Protein AF-0000000080187658 (afdb_homodimer)

Sequence (422 aa):
MQQLDIFTYLGKLQDYYVREKIIPSTTQLSALWNVKARSWTHQIVQRLKEEGFLENAPGGRLRPTLRFFERTVGHRVWAGLPQQAFDVQPELLRIDDYLIEKPSQTILFPVKGDSMIDLGILEGDMVIIERGNTASIGQVVLAIVDNEFTLKVLARDQEGYYLEARNEKRGRDYPPIRPEQKLEIYGFYVGLIRKAHVAPHRPHARPGSSLMQQLDIFTYLGKLQDYYVREKIIPSTTQLSALWNVKARSWTHQIVQRLKEEGFLENAPGGRLRPTLRFFERTVGHRVWAGLPQQAFDVQPELLRIDDYLIEKPSQTILFPVKGDSMIDLGILEGDMVIIERGNTASIGQVVLAIVDNEFTLKVLARDQEGYYLEARNEKRGRDYPPIRPEQKLEIYGFYVGLIRKAHVAPHRPHARPGSSL

Radius of gyration: 25.11 Å; Cα contacts (8 Å, |Δi|>4): 753; chains: 2; bounding box: 87×62×53 Å

Secondary structure (DSSP, 8-state):
-----HHHHHHHHHHHHHHH-SPPPHHHHHHHHT---HHHHHHHHHHHHHTTSEEEPGGG-EEE-GGGG-EEE-----SSS----TTS-PEEE-HHHHH-S-GGGEEEEE--SSTTGGGT--TT-EEEEEE-S-PPTT-EEEEEETTEEEEEEEEEETTEEEEE---GGGGGGS--B--SS--EEEEEEEEEEEE----------------/-----HHHHHHHHHHHHHHH-SPPPHHHHHHHHT---HHHHHHHHHHHHHTTSEEE-GGG-EEE-GGGG-EEE-----SSS----TTS-PEEE-HHHHH-S-GGGEEEEE--SSTTGGGT--TT-EEEEEE-S-PPTT-EEEEEETTEEEEEEEEEETTEEEEE---GGGGGGS--B--SS--EEEEEEEEEEEE----------------

Foldseek 3Di:
DPPPPLVVLLVLQLVVCVVVVFRDDLVVSCVSVVNDDSVVSVVSVVVCVVVQQWDADPPRGIDGDQQSQWDFDDPDPPPDDPCPVPPDDTDTDHPCVVQDDDPVQKDWDADDDCQAVQVVDDHRKIFIWGFDDDDDQQFWFFKAAPNDTDTFGWHADPVGIWTGTPDPVPRVVTDIGDHPPDIGTGGTTRGIDHDDDPDPPPPDPDPDDDD/DPPPPLVVLLVLQLVVCVVVVFRDDLVVSCVSVVNDDSVVSVVSVVVCVVVQQWDADPPRGIDGDQQSQWDFDDPDPPPDDDCPVPPDDTDTDHPCVVQDDDPVQKDKDADDDCQAVQVVDDHRKIFIWGFDQDDDQQFWFFKAAPNDTDTFGWHADPVGIWGGTPDPVPRVVTDIGDHPPDIGTGGTTRGIDHDDDPDPPPPDPDPDDDD

Structure (mmCIF, N/CA/C/O backbone):
data_AF-0000000080187658-model_v1
#
loop_
_entity.id
_entity.type
_entity.pdbx_description
1 polymer 'Repressor LexA'
#
loop_
_atom_site.group_PDB
_atom_site.id
_atom_site.type_symbol
_atom_site.label_atom_id
_atom_site.label_alt_id
_atom_site.label_comp_id
_atom_site.label_asym_id
_atom_site.label_entity_id
_atom_site.label_seq_id
_atom_site.pdbx_PDB_ins_code
_atom_site.Cartn_x
_atom_site.Cartn_y
_atom_site.Cartn_z
_atom_site.occupancy
_atom_site.B_iso_or_equiv
_atom_site.auth_seq_id
_atom_site.auth_comp_id
_atom_site.auth_asym_id
_atom_site.auth_atom_id
_atom_site.pdbx_PDB_model_num
ATOM 1 N N . MET A 1 1 ? -30.547 8.984 22.844 1 30.67 1 MET A N 1
ATOM 2 C CA . MET A 1 1 ? -29.734 9.75 21.906 1 30.67 1 MET A CA 1
ATOM 3 C C . MET A 1 1 ? -28.969 8.82 20.969 1 30.67 1 MET A C 1
ATOM 5 O O . MET A 1 1 ? -28.281 7.906 21.422 1 30.67 1 MET A O 1
ATOM 9 N N . GLN A 1 2 ? -29.344 8.445 19.828 1 40.94 2 GLN A N 1
ATOM 10 C CA . GLN A 1 2 ? -28.938 7.391 18.906 1 40.94 2 GLN A CA 1
ATOM 11 C C . GLN A 1 2 ? -27.438 7.43 18.656 1 40.94 2 GLN A C 1
ATOM 13 O O . GLN A 1 2 ? -26.844 8.508 18.531 1 40.94 2 GLN A O 1
ATOM 18 N N . GLN A 1 3 ? -26.656 6.645 19.281 1 52.12 3 GLN A N 1
ATOM 19 C CA . GLN A 1 3 ? -25.219 6.5 19.219 1 52.12 3 GLN A CA 1
ATOM 20 C C . GLN A 1 3 ? -24.688 6.809 17.828 1 52.12 3 GLN A C 1
ATOM 22 O O . GLN A 1 3 ? -25.141 6.223 16.828 1 52.12 3 GLN A O 1
ATOM 27 N N . LEU A 1 4 ? -24.531 8.133 17.547 1 61.06 4 LEU A N 1
ATOM 28 C CA . LEU A 1 4 ? -24 8.609 16.281 1 61.06 4 LEU A CA 1
ATOM 29 C C . LEU A 1 4 ? -22.922 7.672 15.75 1 61.06 4 LEU A C 1
ATOM 31 O O . LEU A 1 4 ? -21.906 7.441 16.422 1 61.06 4 LEU A O 1
ATOM 35 N N . ASP A 1 5 ? -23.266 6.773 14.812 1 81.81 5 ASP A N 1
ATOM 36 C CA . ASP A 1 5 ? -22.25 5.977 14.133 1 81.81 5 ASP A CA 1
ATOM 37 C C . ASP A 1 5 ? -21.328 6.863 13.305 1 81.81 5 ASP A C 1
ATOM 39 O O . ASP A 1 5 ? -21.594 7.117 12.133 1 81.81 5 ASP A O 1
ATOM 43 N N . ILE A 1 6 ? -20.391 7.48 13.93 1 89.44 6 ILE A N 1
ATOM 44 C CA . ILE A 1 6 ? -19.516 8.469 13.32 1 89.44 6 ILE A CA 1
ATOM 45 C C . ILE A 1 6 ? -18.766 7.844 12.141 1 89.44 6 ILE A C 1
ATOM 47 O O . ILE A 1 6 ? -18.297 8.555 11.25 1 89.44 6 ILE A O 1
ATOM 51 N N . PHE A 1 7 ? -18.766 6.555 12.094 1 88.62 7 PHE A N 1
ATOM 52 C CA . PHE A 1 7 ? -17.953 5.895 11.078 1 88.62 7 PHE A CA 1
ATOM 53 C C . PHE A 1 7 ? -18.641 5.918 9.727 1 88.62 7 PHE A C 1
ATOM 55 O O . PHE A 1 7 ? -17.984 5.945 8.68 1 88.62 7 PHE A O 1
ATOM 62 N N . THR A 1 8 ? -19.906 5.992 9.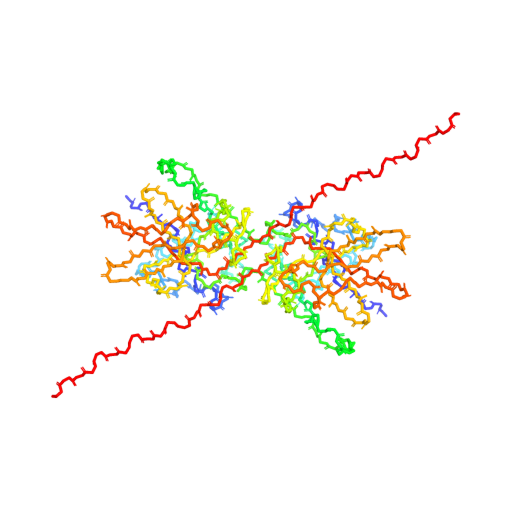789 1 91.69 8 THR A N 1
ATOM 63 C CA . THR A 1 8 ? -20.641 6.152 8.539 1 91.69 8 THR A CA 1
ATOM 64 C C . THR A 1 8 ? -20.359 7.523 7.922 1 91.69 8 THR A C 1
ATOM 66 O O . THR A 1 8 ? -20.141 7.633 6.715 1 91.69 8 THR A O 1
ATOM 69 N N . TYR A 1 9 ? -20.375 8.539 8.734 1 95.31 9 TYR A N 1
ATOM 70 C CA . TYR A 1 9 ? -20.078 9.891 8.266 1 95.31 9 TYR A CA 1
ATOM 71 C C . TYR A 1 9 ? -18.641 10 7.793 1 95.31 9 TYR A C 1
ATOM 73 O O . TYR A 1 9 ? -18.359 10.625 6.762 1 95.31 9 TYR A O 1
ATOM 81 N N . LEU A 1 10 ? -17.781 9.367 8.539 1 96.31 10 LEU A N 1
ATOM 82 C CA . LEU A 1 10 ? -16.375 9.336 8.156 1 96.31 10 LEU A CA 1
ATOM 83 C C . LEU A 1 10 ? -16.203 8.703 6.781 1 96.31 10 LEU A C 1
ATOM 85 O O . LEU A 1 10 ? -15.484 9.234 5.93 1 96.31 10 LEU A O 1
ATOM 89 N N . GLY A 1 11 ? -16.797 7.602 6.605 1 95.81 11 GLY A N 1
ATOM 90 C CA . GLY A 1 11 ? -16.688 6.891 5.344 1 95.81 11 GLY A CA 1
ATOM 91 C C . GLY A 1 11 ? -17.125 7.719 4.148 1 95.81 11 GLY A C 1
ATOM 92 O O . GLY A 1 11 ? -16.438 7.75 3.127 1 95.81 11 GLY A O 1
ATOM 93 N N . LYS A 1 12 ? -18.25 8.359 4.305 1 96.56 12 LYS A N 1
ATOM 94 C CA . LYS A 1 12 ? -18.75 9.211 3.23 1 96.56 12 LYS A CA 1
ATOM 95 C C . LYS A 1 12 ? -17.766 10.352 2.934 1 96.56 12 LYS A C 1
ATOM 97 O O . LYS A 1 12 ? -17.547 10.695 1.771 1 96.56 12 LYS A O 1
ATOM 102 N N . LEU A 1 13 ? -17.281 10.875 3.947 1 97.69 13 LEU A N 1
ATOM 103 C CA . LEU A 1 13 ? -16.312 11.953 3.789 1 97.69 1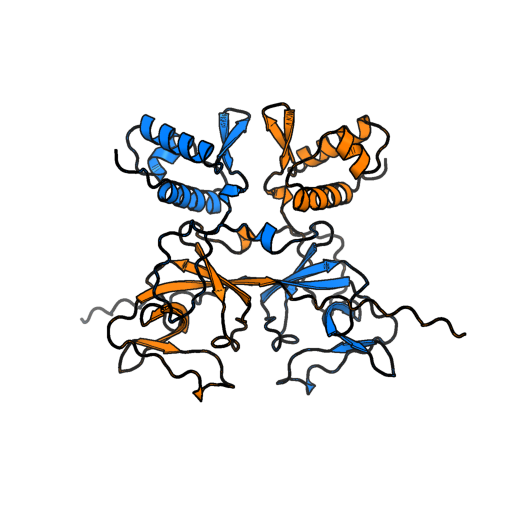3 LEU A CA 1
ATOM 104 C C . LEU A 1 13 ? -15.047 11.453 3.121 1 97.69 13 LEU A C 1
ATOM 106 O O . LEU A 1 13 ? -14.484 12.125 2.254 1 97.69 13 LEU A O 1
ATOM 110 N N . GLN A 1 14 ? -14.617 10.32 3.492 1 97.31 14 GLN A N 1
ATOM 111 C CA . GLN A 1 14 ? -13.43 9.727 2.893 1 97.31 14 GLN A CA 1
ATOM 112 C C . GLN A 1 14 ? -13.633 9.461 1.404 1 97.31 14 GLN A C 1
ATOM 114 O O . GLN A 1 14 ? -12.727 9.688 0.597 1 97.31 14 GLN A O 1
ATOM 119 N N . ASP A 1 15 ? -14.766 8.977 1.075 1 97.31 15 ASP A N 1
ATOM 120 C CA . ASP A 1 15 ? -15.078 8.766 -0.335 1 97.31 15 ASP A CA 1
ATOM 121 C C . ASP A 1 15 ? -15.016 10.078 -1.114 1 97.31 15 ASP A C 1
ATOM 123 O O . ASP A 1 15 ? -14.477 10.125 -2.221 1 97.31 15 ASP A O 1
ATOM 127 N N . TYR A 1 16 ? -15.641 11.086 -0.563 1 96.94 16 TYR A N 1
ATOM 128 C CA . TYR A 1 16 ? -15.609 12.414 -1.174 1 96.94 16 TYR A CA 1
ATOM 129 C C . TYR A 1 16 ? -14.172 12.883 -1.379 1 96.94 16 TYR A C 1
ATOM 131 O O . TYR A 1 16 ? -13.828 13.398 -2.445 1 96.94 16 TYR A O 1
ATOM 139 N N . TYR A 1 17 ? -13.352 12.695 -0.371 1 96.44 17 TYR A N 1
ATOM 140 C CA . TYR A 1 17 ? -11.977 13.195 -0.371 1 96.44 17 TYR A CA 1
ATOM 141 C C . TYR A 1 17 ? -11.156 12.508 -1.454 1 96.44 17 TYR A C 1
ATOM 143 O O . TYR A 1 17 ? -10.25 13.125 -2.031 1 96.44 17 TYR A O 1
ATOM 151 N N . VAL A 1 18 ? -11.359 11.273 -1.72 1 93.94 18 VAL A N 1
ATOM 152 C CA . VAL A 1 18 ? -10.625 10.547 -2.75 1 93.94 18 VAL A CA 1
ATOM 153 C C . VAL A 1 18 ? -10.805 11.234 -4.102 1 93.94 18 VAL A C 1
ATOM 155 O O . VAL A 1 18 ? -9.859 11.344 -4.883 1 93.94 18 VAL A O 1
ATOM 158 N N . ARG A 1 19 ? -11.961 11.766 -4.328 1 92.31 19 ARG A N 1
ATOM 159 C CA . ARG A 1 19 ? -12.305 12.352 -5.617 1 92.31 19 ARG A CA 1
ATOM 160 C C . ARG A 1 19 ? -11.883 13.82 -5.684 1 92.31 19 ARG A C 1
ATOM 162 O O . ARG A 1 19 ? -11.312 14.258 -6.68 1 92.31 19 ARG A O 1
ATOM 169 N N . GLU A 1 20 ? -12.133 14.547 -4.578 1 92.88 20 GLU A N 1
ATOM 170 C CA . GLU A 1 20 ? -11.992 15.992 -4.613 1 92.88 20 GLU A CA 1
ATOM 171 C C . GLU A 1 20 ? -10.68 16.438 -3.973 1 92.88 20 GLU A C 1
ATOM 173 O O . GLU A 1 20 ? -10.203 17.547 -4.207 1 92.88 20 GLU A O 1
ATOM 178 N N . LYS A 1 21 ? -10.219 15.594 -3.129 1 91.19 21 LYS A N 1
ATOM 179 C CA . LYS A 1 21 ? -8.945 15.828 -2.455 1 91.19 21 LYS A CA 1
ATOM 180 C C . LYS A 1 21 ? -9 17.062 -1.57 1 91.19 21 LYS A C 1
ATOM 182 O O . LYS A 1 21 ? -8 17.766 -1.406 1 91.19 21 LYS A O 1
ATOM 187 N N . ILE A 1 22 ? -10.25 17.469 -1.071 1 92.38 22 ILE A N 1
ATOM 188 C CA . ILE A 1 22 ? -10.453 18.562 -0.125 1 92.38 22 ILE A CA 1
ATOM 189 C C . ILE A 1 22 ? -11.578 18.203 0.839 1 92.38 22 ILE A C 1
ATOM 191 O O . ILE A 1 22 ? -12.445 17.375 0.517 1 92.38 22 ILE A O 1
ATOM 195 N N . ILE A 1 23 ? -11.43 18.703 2.016 1 95.38 23 ILE A N 1
ATOM 196 C CA . ILE A 1 23 ? -12.578 18.625 2.918 1 95.38 23 ILE A CA 1
ATOM 197 C C . ILE A 1 23 ? -13.594 19.703 2.547 1 95.38 23 ILE A C 1
ATOM 199 O O . ILE A 1 23 ? -13.273 20.891 2.521 1 95.38 23 ILE A O 1
ATOM 203 N N . PRO A 1 24 ? -14.773 19.359 2.297 1 94.75 24 PRO A N 1
ATOM 204 C CA . PRO A 1 24 ? -15.766 20.328 1.832 1 94.75 24 PRO A CA 1
ATOM 205 C C . PRO A 1 24 ? -16.203 21.297 2.928 1 94.75 24 PRO A C 1
ATOM 207 O O . PRO A 1 24 ? -15.836 21.125 4.094 1 94.75 24 PRO A O 1
ATOM 210 N N . SER A 1 25 ? -16.906 22.344 2.49 1 92.44 25 SER A N 1
ATOM 211 C CA . SER A 1 25 ? -17.453 23.328 3.414 1 92.44 25 SER A CA 1
ATOM 212 C C . SER A 1 25 ? -18.531 22.719 4.301 1 92.44 25 SER A C 1
ATOM 214 O O . SER A 1 25 ? -19.047 21.641 4.008 1 92.44 25 SER A O 1
ATOM 216 N N . THR A 1 26 ? -18.891 23.484 5.336 1 93.06 26 THR A N 1
ATOM 217 C CA . THR A 1 26 ? -19.922 23.031 6.262 1 93.06 26 THR A CA 1
ATOM 218 C C . THR A 1 26 ? -21.25 22.812 5.527 1 93.06 26 THR A C 1
ATOM 220 O O . THR A 1 26 ? -21.953 21.828 5.785 1 93.06 26 THR A O 1
ATOM 223 N N . THR A 1 27 ? -21.562 23.703 4.594 1 93.88 27 THR A N 1
ATOM 224 C CA . THR A 1 27 ? -22.781 23.562 3.805 1 93.88 27 THR A CA 1
ATOM 225 C C . THR A 1 27 ? -22.734 22.281 2.959 1 93.88 27 THR A C 1
ATOM 227 O O . THR A 1 27 ? -23.719 21.531 2.906 1 93.88 27 THR A O 1
ATOM 230 N N . GLN A 1 28 ? -21.641 22.016 2.312 1 95.38 28 GLN A N 1
ATOM 231 C CA . GLN A 1 28 ? -21.484 20.828 1.479 1 95.38 28 GLN A CA 1
ATOM 232 C C . GLN A 1 28 ? -21.484 19.562 2.324 1 95.38 28 GLN A C 1
ATOM 234 O O . GLN A 1 28 ? -21.984 18.516 1.88 1 95.38 28 GLN A O 1
ATOM 239 N N . LEU A 1 29 ? -20.922 19.641 3.49 1 96.75 29 LEU A N 1
ATOM 240 C CA . LEU A 1 29 ? -20.953 18.5 4.398 1 96.75 29 LEU A CA 1
ATOM 241 C C . LEU A 1 29 ? -22.375 18.125 4.773 1 96.75 29 LEU A C 1
ATOM 243 O O . LEU A 1 29 ? -22.734 16.938 4.82 1 96.75 29 LEU A O 1
ATOM 247 N N . SER A 1 30 ? -23.172 19.125 5.07 1 96.5 30 SER A N 1
ATOM 248 C CA . SER A 1 30 ? -24.578 18.875 5.371 1 96.5 30 SER A CA 1
ATOM 249 C C . SER A 1 30 ? -25.266 18.125 4.234 1 96.5 30 SER A C 1
ATOM 251 O O . SER A 1 30 ? -26.016 17.172 4.477 1 96.5 30 SER A O 1
ATOM 253 N N . ALA A 1 31 ? -24.984 18.516 3.049 1 96.44 31 ALA A N 1
ATOM 254 C CA . ALA A 1 31 ? -25.547 17.859 1.874 1 96.44 31 ALA A CA 1
ATOM 255 C C . ALA A 1 31 ? -25.016 16.438 1.729 1 96.44 31 ALA A C 1
ATOM 257 O O . ALA A 1 31 ? -25.766 15.5 1.478 1 96.44 31 ALA A O 1
ATOM 258 N N . LEU A 1 32 ? -23.703 16.281 1.936 1 96.19 32 LEU A N 1
ATOM 259 C CA . LEU A 1 32 ? -23.047 14.984 1.81 1 96.19 32 LEU A CA 1
ATOM 260 C C . LEU A 1 32 ? -23.641 13.977 2.791 1 96.19 32 LEU A C 1
ATOM 262 O O . LEU A 1 32 ? -23.828 12.812 2.447 1 96.19 32 LEU A O 1
ATOM 266 N N . TRP A 1 33 ? -23.938 14.461 4.012 1 96.38 33 TRP A N 1
ATOM 267 C CA . TRP A 1 33 ? -24.391 13.586 5.086 1 96.38 33 TRP A CA 1
ATOM 268 C C . TRP A 1 33 ? -25.906 13.578 5.176 1 96.38 33 TRP A C 1
ATOM 270 O O . TRP A 1 33 ? -26.484 12.875 6.004 1 96.38 33 TRP A O 1
ATOM 280 N N . ASN A 1 34 ? -26.562 14.32 4.34 1 94.81 34 ASN A N 1
ATOM 281 C CA . ASN A 1 34 ? -28.016 14.43 4.34 1 94.81 34 ASN A CA 1
ATOM 282 C C . ASN A 1 34 ? -28.547 14.852 5.711 1 94.81 34 ASN A C 1
ATOM 284 O O . ASN A 1 34 ? -29.438 14.203 6.254 1 94.81 34 ASN A O 1
ATOM 288 N N . VAL A 1 35 ? -27.891 15.828 6.23 1 92.38 35 VAL A N 1
ATOM 289 C CA . VAL A 1 35 ? -28.297 16.406 7.508 1 92.38 35 VAL A CA 1
ATOM 290 C C . VAL A 1 35 ? -28.906 17.781 7.285 1 92.38 35 VAL A C 1
ATOM 292 O O . VAL A 1 35 ? -28.344 18.609 6.555 1 92.38 35 VAL A O 1
ATOM 295 N N . LYS A 1 36 ? -30.047 18.031 7.816 1 89.44 36 LYS A N 1
ATOM 296 C CA . LYS A 1 36 ? -30.781 19.266 7.59 1 89.44 36 LYS A CA 1
ATOM 297 C C . LYS A 1 36 ? -30.359 20.359 8.578 1 89.44 36 LYS A C 1
ATOM 299 O O . LYS A 1 36 ? -30.234 21.516 8.211 1 89.44 36 LYS A O 1
ATOM 304 N N . ALA A 1 37 ? -30.141 19.938 9.836 1 90.81 37 ALA A N 1
ATOM 305 C CA . ALA A 1 37 ? -29.781 20.906 10.859 1 90.81 37 ALA A CA 1
ATOM 306 C C . ALA A 1 37 ? -28.281 21.172 10.867 1 90.81 37 ALA A C 1
ATOM 308 O O . ALA A 1 37 ? -27.484 20.25 10.984 1 90.81 37 ALA A O 1
ATOM 309 N N . ARG A 1 38 ? -27.891 22.453 10.797 1 90.69 38 ARG A N 1
ATOM 310 C CA . ARG A 1 38 ? -26.484 22.859 10.812 1 90.69 38 ARG A CA 1
ATOM 311 C C . ARG A 1 38 ? -25.812 22.453 12.117 1 90.69 38 ARG A C 1
ATOM 313 O O . ARG A 1 38 ? -24.625 22.109 12.133 1 90.69 38 ARG A O 1
ATOM 320 N N . SER A 1 39 ? -26.547 22.453 13.172 1 93.5 39 SER A N 1
ATOM 321 C CA . SER A 1 39 ? -26 22.094 14.469 1 93.5 39 SER A CA 1
ATOM 322 C C . SER A 1 39 ? -25.531 20.641 14.492 1 93.5 39 SER A C 1
ATOM 324 O O . SER A 1 39 ? -24.547 20.297 15.148 1 93.5 39 SER A O 1
ATOM 326 N N . TRP A 1 40 ? -26.188 19.844 13.742 1 92.81 40 TRP A N 1
ATOM 327 C CA . TRP A 1 40 ? -25.797 18.438 13.664 1 92.81 40 TRP A CA 1
ATOM 328 C C . TRP A 1 40 ? -24.5 18.266 12.875 1 92.81 40 TRP A C 1
ATOM 330 O O . TRP A 1 40 ? -23.625 17.5 13.266 1 92.81 40 TRP A O 1
ATOM 340 N N . THR A 1 41 ? -24.453 19 11.797 1 95.38 41 THR A N 1
ATOM 341 C CA . THR A 1 41 ? -23.219 18.953 11.016 1 95.38 41 THR A CA 1
ATOM 342 C C . THR A 1 41 ? -22.016 19.344 11.875 1 95.38 41 THR A C 1
ATOM 344 O O . THR A 1 41 ? -20.984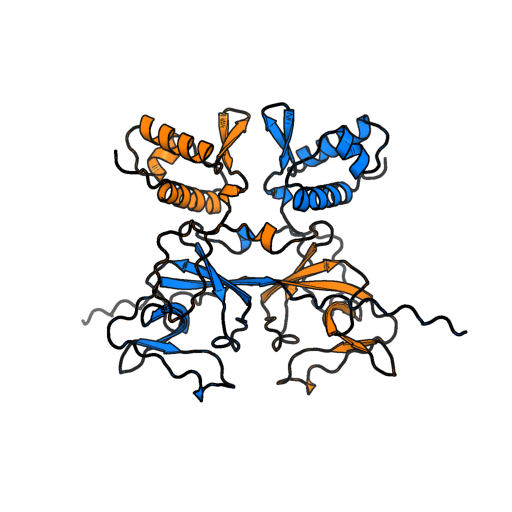 18.672 11.859 1 95.38 41 THR A O 1
ATOM 347 N N . HIS A 1 42 ? -22.203 20.312 12.641 1 95.81 42 HIS A N 1
ATOM 348 C CA . HIS A 1 42 ? -21.125 20.781 13.523 1 95.81 42 HIS A CA 1
ATOM 349 C C . HIS A 1 42 ? -20.781 19.719 14.562 1 95.81 42 HIS A C 1
ATOM 351 O O . HIS A 1 42 ? -19.594 19.5 14.859 1 95.81 42 HIS A O 1
ATOM 357 N N . GLN A 1 43 ? -21.734 19.125 15.055 1 95.69 43 GLN A N 1
ATOM 358 C CA . GLN A 1 43 ? -21.516 18.078 16.047 1 95.69 43 GLN A CA 1
ATOM 359 C C . GLN A 1 43 ? -20.719 16.922 15.461 1 95.69 43 GLN A C 1
ATOM 361 O O . GLN A 1 43 ? -19.812 16.391 16.109 1 95.69 43 GLN A O 1
ATOM 366 N N . ILE A 1 44 ? -21.031 16.516 14.273 1 96.25 44 ILE A N 1
ATOM 367 C CA . ILE A 1 44 ? -20.328 15.422 13.609 1 96.25 44 ILE A CA 1
ATOM 368 C C . ILE A 1 44 ? -18.875 15.805 13.383 1 96.25 44 ILE A C 1
ATOM 370 O O . ILE A 1 44 ? -17.969 15.023 13.68 1 96.25 44 ILE A O 1
ATOM 374 N N . VAL A 1 45 ? -18.656 17 12.883 1 96.5 45 VAL A N 1
ATOM 375 C CA . VAL A 1 45 ? -17.312 17.484 12.641 1 96.5 45 VAL A CA 1
ATOM 376 C C . VAL A 1 45 ? -16.516 17.5 13.945 1 96.5 45 VAL A C 1
ATOM 378 O O . VAL A 1 45 ? -15.367 17.062 13.984 1 96.5 45 VAL A O 1
ATOM 381 N N . GLN A 1 46 ? -17.188 17.953 14.969 1 96.44 46 GLN A N 1
ATOM 382 C CA . GLN A 1 46 ? -16.531 18.016 16.266 1 96.44 46 GLN A CA 1
ATOM 383 C C . GLN A 1 46 ? -16.156 16.625 16.766 1 96.44 46 GLN A C 1
ATOM 385 O O . GLN A 1 46 ? -15.062 16.422 17.297 1 96.44 46 GLN A O 1
ATOM 390 N N . ARG A 1 47 ? -16.969 15.719 16.625 1 96.12 47 ARG A N 1
ATOM 391 C CA . ARG A 1 47 ? -16.672 14.352 17.031 1 96.12 47 ARG A CA 1
ATOM 392 C C . ARG A 1 47 ? -15.523 13.766 16.219 1 96.12 47 ARG A C 1
ATOM 394 O O . ARG A 1 47 ? -14.672 13.062 16.75 1 96.12 47 ARG A O 1
ATOM 401 N N . LEU A 1 48 ? -15.508 14.055 14.914 1 96.5 48 LEU A N 1
ATOM 402 C CA . LEU A 1 48 ? -14.43 13.586 14.055 1 96.5 48 LEU A CA 1
ATOM 403 C C . LEU A 1 48 ? -13.094 14.195 14.477 1 96.5 48 LEU A C 1
ATOM 405 O O . LEU A 1 48 ? -12.055 13.539 14.398 1 96.5 48 LEU A O 1
ATOM 409 N N . LYS A 1 49 ? -13.133 15.43 14.922 1 95.56 49 LYS A N 1
ATOM 410 C CA . LYS A 1 49 ? -11.93 16.062 15.453 1 95.56 49 LYS A CA 1
ATOM 411 C C . LYS A 1 49 ? -11.484 15.406 16.75 1 95.56 49 LYS A C 1
ATOM 413 O O . LYS A 1 49 ? -10.297 15.133 16.938 1 95.56 49 LYS A O 1
ATOM 418 N N . GLU A 1 50 ? -12.398 15.125 17.609 1 95.62 50 GLU A N 1
ATOM 419 C CA . GLU A 1 50 ? -12.102 14.516 18.906 1 95.62 50 GLU A CA 1
ATOM 420 C C . GLU A 1 50 ? -11.5 13.125 18.734 1 95.62 50 GLU A C 1
ATOM 422 O O . GLU A 1 50 ? -10.625 12.727 19.5 1 95.62 50 GLU A O 1
ATOM 427 N N . GLU A 1 51 ? -11.977 12.477 17.719 1 93.81 51 GLU A N 1
ATOM 428 C CA . GLU A 1 51 ? -11.469 11.133 17.453 1 93.81 51 GLU A CA 1
ATOM 429 C C . GLU A 1 51 ? -10.164 11.18 16.656 1 93.81 51 GLU A C 1
ATOM 431 O O . GLU A 1 51 ? -9.562 10.141 16.391 1 93.81 51 GLU A O 1
ATOM 436 N N . GLY A 1 52 ? -9.781 12.336 16.172 1 93.94 52 GLY A N 1
ATOM 437 C CA . GLY A 1 52 ? -8.461 12.516 15.578 1 93.94 52 GLY A CA 1
ATOM 438 C C . GLY A 1 52 ? -8.469 12.359 14.07 1 93.94 52 GLY A C 1
ATOM 439 O O . GLY A 1 52 ? -7.406 12.266 13.453 1 93.94 52 GLY A O 1
ATOM 440 N N . PHE A 1 53 ? -9.633 12.344 13.43 1 95.5 53 PHE A N 1
ATOM 441 C CA . PHE A 1 53 ? -9.703 12.148 11.984 1 95.5 53 PHE A CA 1
ATOM 442 C C . PHE A 1 53 ? -9.531 13.469 11.25 1 95.5 53 PHE A C 1
ATOM 444 O O . PHE A 1 53 ? -9.07 13.5 10.109 1 95.5 53 PHE A O 1
ATOM 451 N N . LEU A 1 54 ? -9.969 14.531 11.898 1 95.94 54 LEU A N 1
ATOM 452 C CA . LEU A 1 54 ? -9.898 15.867 11.328 1 95.94 54 LEU A CA 1
ATOM 453 C C . LEU A 1 54 ? -9.227 16.844 12.289 1 95.94 54 LEU A C 1
ATOM 455 O O . LEU A 1 54 ? -9.164 16.578 13.492 1 95.94 54 LEU A O 1
ATOM 459 N N . GLU A 1 55 ? -8.75 17.906 11.727 1 93 55 GLU A N 1
ATOM 460 C CA . GLU A 1 55 ? -8.234 19.016 12.531 1 93 55 GLU A CA 1
ATOM 461 C C . GLU A 1 55 ? -8.445 20.344 11.82 1 93 55 GLU A C 1
ATOM 463 O O . GLU A 1 55 ? -8.766 20.375 10.633 1 93 55 GLU A O 1
ATOM 468 N N . ASN A 1 56 ? -8.336 21.391 12.555 1 89.44 56 ASN A N 1
ATOM 469 C CA . ASN A 1 56 ? -8.453 22.719 11.984 1 89.44 56 ASN A CA 1
ATOM 470 C C . ASN A 1 56 ? -7.211 23.094 11.18 1 89.44 56 ASN A C 1
ATOM 472 O O . ASN A 1 56 ? -6.086 22.781 11.57 1 89.44 56 ASN A O 1
ATOM 476 N N . ALA A 1 57 ? -7.465 23.641 10.07 1 82.94 57 ALA A N 1
ATOM 477 C CA . ALA A 1 57 ? -6.398 24.219 9.25 1 82.94 57 ALA A CA 1
ATOM 478 C C . ALA A 1 57 ? -6.398 25.75 9.352 1 82.94 57 ALA A C 1
ATOM 480 O O . ALA A 1 57 ? -7.359 26.344 9.844 1 82.94 57 ALA A O 1
ATOM 481 N N . PRO A 1 58 ? -5.277 26.328 8.984 1 76.56 58 PRO A N 1
ATOM 482 C CA . PRO A 1 58 ? -5.305 27.781 8.93 1 76.56 58 PRO A CA 1
ATOM 483 C C . PRO A 1 58 ? -6.449 28.328 8.078 1 76.56 58 PRO A C 1
ATOM 485 O O . PRO A 1 58 ? -6.781 27.734 7.047 1 76.56 58 PRO A O 1
ATOM 488 N N . GLY A 1 59 ? -7.086 29.422 8.539 1 76.31 59 GLY A N 1
ATOM 489 C CA . GLY A 1 59 ? -8.172 30.062 7.801 1 76.31 59 GLY A CA 1
ATOM 490 C C . GLY A 1 59 ? -9.531 29.453 8.109 1 76.31 59 GLY A C 1
ATOM 491 O O . GLY A 1 59 ? -10.508 29.75 7.43 1 76.31 59 GLY A O 1
ATOM 492 N N . GLY A 1 60 ? -9.516 28.578 9.086 1 78.06 60 GLY A N 1
ATOM 493 C CA . GLY A 1 60 ? -10.797 28.031 9.516 1 78.06 60 GLY A CA 1
ATOM 494 C C . GLY A 1 60 ? -11.227 26.812 8.727 1 78.06 60 GLY A C 1
ATOM 495 O O . GLY A 1 60 ? -12.344 26.328 8.883 1 78.06 60 GLY A O 1
ATOM 496 N N . ARG A 1 61 ? -10.375 26.375 7.863 1 83.88 61 ARG A N 1
ATOM 497 C CA . ARG A 1 61 ? -10.703 25.188 7.07 1 83.88 61 ARG A CA 1
ATOM 498 C C . ARG A 1 61 ? -10.352 23.906 7.82 1 83.88 61 ARG A C 1
ATOM 500 O O . ARG A 1 61 ? -9.664 23.953 8.844 1 83.88 61 ARG A O 1
ATOM 507 N N . LEU A 1 62 ? -11.039 22.828 7.41 1 92.12 62 LEU A N 1
ATOM 508 C CA . LEU A 1 62 ? -10.734 21.516 7.977 1 92.12 62 LEU A CA 1
ATOM 509 C C . LEU A 1 62 ? -9.719 20.766 7.117 1 92.12 62 LEU A C 1
ATOM 511 O O . LEU A 1 62 ? -9.648 20.984 5.906 1 92.12 62 LEU A O 1
ATOM 515 N N . ARG A 1 63 ? -8.922 19.938 7.699 1 92.06 63 ARG A N 1
ATOM 516 C CA . ARG A 1 63 ? -8.023 19.062 6.965 1 92.06 63 ARG A CA 1
ATOM 517 C C . ARG A 1 63 ? -7.98 17.672 7.598 1 92.06 63 ARG A C 1
ATOM 519 O O . ARG A 1 63 ? -8.18 17.531 8.805 1 92.06 63 ARG A O 1
ATOM 526 N N . PRO A 1 64 ? -7.738 16.688 6.801 1 94.56 64 PRO A N 1
ATOM 527 C CA . PRO A 1 64 ? -7.609 15.336 7.355 1 94.56 64 PRO A CA 1
ATOM 528 C C . PRO A 1 64 ? -6.289 15.125 8.094 1 94.56 64 PRO A C 1
ATOM 530 O O . PRO A 1 64 ? -5.27 15.711 7.727 1 94.56 64 PRO A O 1
ATOM 533 N N . THR A 1 65 ? -6.367 14.32 9.133 1 93.12 65 THR A N 1
ATOM 534 C CA . THR A 1 65 ? -5.156 13.844 9.789 1 93.12 65 THR A CA 1
ATOM 535 C C . THR A 1 65 ? -4.688 12.523 9.164 1 93.12 65 THR A C 1
ATOM 537 O O . THR A 1 65 ? -5.312 12.016 8.234 1 93.12 65 THR A O 1
ATOM 540 N N . LEU A 1 66 ? -3.6 11.992 9.68 1 91.69 66 LEU A N 1
ATOM 541 C CA . LEU A 1 66 ? -3.127 10.711 9.18 1 91.69 66 LEU A CA 1
ATOM 542 C C . LEU A 1 66 ? -4.117 9.594 9.516 1 91.69 66 LEU A C 1
ATOM 544 O O . LEU A 1 66 ? -4.266 8.641 8.75 1 91.69 66 LEU A O 1
ATOM 548 N N . ARG A 1 67 ? -4.762 9.695 10.641 1 93.19 67 ARG A N 1
ATOM 549 C CA . ARG A 1 67 ? -5.734 8.695 11.07 1 93.19 67 ARG A CA 1
ATOM 550 C C . ARG A 1 67 ? -6.883 8.578 10.07 1 93.19 67 ARG A C 1
ATOM 552 O O . ARG A 1 67 ? -7.52 7.527 9.969 1 93.19 67 ARG A O 1
ATOM 559 N N . PHE A 1 68 ? -7.145 9.695 9.367 1 95.94 68 PHE A N 1
ATOM 560 C CA . PHE A 1 68 ? -8.18 9.781 8.352 1 95.94 68 PHE A CA 1
ATOM 561 C C . PHE A 1 68 ? -7.98 8.711 7.281 1 95.94 68 PHE A C 1
ATOM 563 O O . PHE A 1 68 ? -8.945 8.258 6.664 1 95.94 68 PHE A O 1
ATOM 570 N N . PHE A 1 69 ? -6.773 8.188 7.184 1 95.5 69 PHE A N 1
ATOM 571 C CA . PHE A 1 69 ? -6.414 7.297 6.086 1 95.5 69 PHE A CA 1
ATOM 572 C C . PHE A 1 69 ? -6.207 5.875 6.594 1 95.5 69 PHE A C 1
ATOM 574 O O . PHE A 1 69 ? -5.758 5 5.844 1 95.5 69 PHE A O 1
ATOM 581 N N . GLU A 1 70 ? -6.527 5.609 7.816 1 94.62 70 GLU A N 1
ATOM 582 C CA . GLU A 1 70 ? -6.434 4.262 8.359 1 94.62 70 GLU A CA 1
ATOM 583 C C . GLU A 1 70 ? -7.578 3.383 7.859 1 94.62 70 GLU A C 1
ATOM 585 O O . GLU A 1 70 ? -8.68 3.873 7.617 1 94.62 70 GLU A O 1
ATOM 590 N N . ARG A 1 71 ? -7.258 2.098 7.699 1 93.19 71 ARG A N 1
ATOM 591 C CA . ARG A 1 71 ? -8.242 1.118 7.258 1 93.19 71 ARG A CA 1
ATOM 592 C C . ARG A 1 71 ? -8.469 0.048 8.32 1 93.19 71 ARG A C 1
ATOM 594 O O . ARG A 1 71 ? -7.543 -0.327 9.039 1 93.19 71 ARG A O 1
ATOM 601 N N . THR A 1 72 ? -9.672 -0.439 8.32 1 91.25 72 THR A N 1
ATOM 602 C CA . THR A 1 72 ? -10.008 -1.531 9.227 1 91.25 72 THR A CA 1
ATOM 603 C C . THR A 1 72 ? -9.367 -2.836 8.758 1 91.25 72 THR A C 1
ATOM 605 O O . THR A 1 72 ? -9.359 -3.139 7.562 1 91.25 72 THR A O 1
ATOM 608 N N . VAL A 1 73 ? -8.805 -3.568 9.672 1 91.12 73 VAL A N 1
ATOM 609 C CA . VAL A 1 73 ? -8.281 -4.902 9.398 1 91.12 73 VAL A CA 1
ATOM 610 C C . VAL A 1 73 ? -9.234 -5.957 9.961 1 91.12 73 VAL A C 1
ATOM 612 O O . VAL A 1 73 ? -9.555 -5.941 11.148 1 91.12 73 VAL A O 1
ATOM 615 N N . GLY A 1 74 ? -9.672 -6.676 9.031 1 84.19 74 GLY A N 1
ATOM 616 C CA . GLY A 1 74 ? -10.578 -7.738 9.438 1 84.19 74 GLY A CA 1
ATOM 617 C C . GLY A 1 74 ? -9.867 -8.922 10.055 1 84.19 74 GLY A C 1
ATOM 618 O O . GLY A 1 74 ? -8.641 -9.047 9.945 1 84.19 74 GLY A O 1
ATOM 619 N N . HIS A 1 75 ? -10.539 -9.602 10.945 1 70.62 75 HIS A N 1
ATOM 620 C CA . HIS A 1 75 ? -9.969 -10.766 11.602 1 70.62 75 HIS A CA 1
ATOM 621 C C . HIS A 1 75 ? -9.711 -11.891 10.602 1 70.62 75 HIS A C 1
ATOM 623 O O . HIS A 1 75 ? -10.359 -11.953 9.555 1 70.62 75 HIS A O 1
ATOM 629 N N . ARG A 1 76 ? -8.633 -12.664 11.023 1 54.81 76 ARG A N 1
ATOM 630 C CA . ARG A 1 76 ? -8.078 -13.734 10.195 1 54.81 76 ARG A CA 1
ATOM 631 C C . ARG A 1 76 ? -9.188 -14.633 9.656 1 54.81 76 ARG A C 1
ATOM 633 O O . ARG A 1 76 ? -10.188 -14.875 10.328 1 54.81 76 ARG A O 1
ATOM 640 N N . VAL A 1 77 ? -9.367 -14.555 8.398 1 48.28 77 VAL A N 1
ATOM 641 C CA . VAL A 1 77 ? -10.266 -15.477 7.711 1 48.28 77 VAL A CA 1
ATOM 642 C C . VAL A 1 77 ? -10.109 -16.891 8.289 1 48.28 77 VAL A C 1
ATOM 644 O O . VAL A 1 77 ? -9.172 -17.609 7.93 1 48.28 77 VAL A O 1
ATOM 647 N N . TRP A 1 78 ? -9.859 -17.156 9.625 1 41.19 78 TRP A N 1
ATOM 648 C CA . TRP A 1 78 ? -9.898 -18.594 9.891 1 41.19 78 TRP A CA 1
ATOM 649 C C . TRP A 1 78 ? -11.312 -19.141 9.719 1 41.19 78 TRP A C 1
ATOM 651 O O . TRP A 1 78 ? -12.281 -18.516 10.148 1 41.19 78 TRP A O 1
ATOM 661 N N . ALA A 1 79 ? -11.625 -19.953 8.773 1 39.59 79 ALA A N 1
ATOM 662 C CA . ALA A 1 79 ? -12.836 -20.734 8.578 1 39.59 79 ALA A CA 1
ATOM 663 C C . ALA A 1 79 ? -13.586 -20.922 9.898 1 39.59 79 ALA A C 1
ATOM 665 O O . ALA A 1 79 ? -14.82 -20.859 9.93 1 39.59 79 ALA A O 1
ATOM 666 N N . GLY A 1 80 ? -13.039 -21.766 10.812 1 37.5 80 GLY A N 1
ATOM 667 C CA . GLY A 1 80 ? -13.766 -22.438 11.883 1 37.5 80 GLY A CA 1
ATOM 668 C C . GLY A 1 80 ? -14.18 -21.516 13.008 1 37.5 80 GLY A C 1
ATOM 669 O O . GLY A 1 80 ? -14.859 -21.922 13.945 1 37.5 80 GLY A O 1
ATOM 670 N N . LEU A 1 81 ? -13.289 -20.75 13.578 1 38.44 81 LEU A N 1
ATOM 671 C CA . LEU A 1 81 ? -13.797 -20.328 14.875 1 38.44 81 LEU A CA 1
ATOM 672 C C . LEU A 1 81 ? -14.914 -19.297 14.711 1 38.44 81 LEU A C 1
ATOM 674 O O . LEU A 1 81 ? -14.852 -18.438 13.836 1 38.44 81 LEU A O 1
ATOM 678 N N . PRO A 1 82 ? -16.078 -19.641 15.258 1 35.97 82 PRO A N 1
ATOM 679 C CA . PRO A 1 82 ? -17.219 -18.719 15.422 1 35.97 82 PRO A CA 1
ATOM 680 C C . PRO A 1 82 ? -16.781 -17.266 15.617 1 35.97 82 PRO A C 1
ATOM 682 O O . PRO A 1 82 ? -15.688 -17.016 16.125 1 35.97 82 PRO A O 1
ATOM 685 N N . GLN A 1 83 ? -17.172 -16.312 14.867 1 41.75 83 GLN A N 1
ATOM 686 C CA . GLN A 1 83 ? -17.156 -14.859 14.938 1 41.75 83 GLN A CA 1
ATOM 687 C C . GLN A 1 83 ? -17.266 -14.367 16.375 1 41.75 83 GLN A C 1
ATOM 689 O O . GLN A 1 83 ? -18.297 -13.82 16.766 1 41.75 83 GLN A O 1
ATOM 694 N N . GLN A 1 84 ? -17.188 -14.977 17.438 1 39.66 84 GLN A N 1
ATOM 695 C CA . GLN A 1 84 ? -17.359 -14.094 18.594 1 39.66 84 GLN A CA 1
ATOM 696 C C . GLN A 1 84 ? -16.5 -12.844 18.469 1 39.66 84 GLN A C 1
ATOM 698 O O . GLN A 1 84 ? -15.562 -12.656 19.25 1 39.66 84 GLN A O 1
ATOM 703 N N . ALA A 1 85 ? -16.125 -12.445 17.359 1 41.56 85 ALA A N 1
ATOM 704 C CA . ALA A 1 85 ? -15.25 -11.328 16.984 1 41.56 85 ALA A CA 1
ATOM 705 C C . ALA A 1 85 ? -15.852 -10 17.422 1 41.56 85 ALA A C 1
ATOM 707 O O . ALA A 1 85 ? -15.422 -8.938 16.969 1 41.56 85 ALA A O 1
ATOM 708 N N . PHE A 1 86 ? -16.906 -9.852 18.094 1 40.81 86 PHE A N 1
ATOM 709 C CA . PHE A 1 86 ? -17.625 -8.648 18.484 1 40.81 86 PHE A CA 1
ATOM 710 C C . PHE A 1 86 ? -16.719 -7.699 19.25 1 40.81 86 PHE A C 1
ATOM 712 O O . PHE A 1 86 ? -16.859 -6.48 19.172 1 40.81 86 PHE A O 1
ATOM 719 N N . ASP A 1 87 ? -15.906 -8.18 20.141 1 42.84 87 ASP A N 1
ATOM 720 C CA . ASP A 1 87 ? -15.383 -7.285 21.172 1 42.84 87 ASP A CA 1
ATOM 721 C C . ASP A 1 87 ? -14.078 -6.633 20.719 1 42.84 87 ASP A C 1
ATOM 723 O O . ASP A 1 87 ? -13.367 -6.023 21.516 1 42.84 87 ASP A O 1
ATOM 727 N N . VAL A 1 88 ? -13.531 -7.035 19.688 1 45.97 88 VAL A N 1
ATOM 728 C CA . VAL A 1 88 ? -12.195 -6.469 19.516 1 45.97 88 VAL A CA 1
ATOM 729 C C . VAL A 1 88 ? -12.273 -5.203 18.656 1 45.97 88 VAL A C 1
ATOM 731 O O . VAL A 1 88 ? -12.938 -5.184 17.625 1 45.97 88 VAL A O 1
ATOM 734 N N . GLN A 1 89 ? -12.07 -4.152 19.328 1 56.47 89 GLN A N 1
ATOM 735 C CA . GLN A 1 89 ? -11.883 -2.928 18.562 1 56.47 89 GLN A CA 1
ATOM 736 C C . GLN A 1 89 ? -11.188 -3.209 17.234 1 56.47 89 GLN A C 1
ATOM 738 O O . GLN A 1 89 ? -10.219 -3.967 17.188 1 56.47 89 GLN A O 1
ATOM 743 N N . PRO A 1 90 ? -11.852 -2.713 16.25 1 63.59 90 PRO A N 1
ATOM 744 C CA . PRO A 1 90 ? -11.242 -2.99 14.945 1 63.59 90 PRO A CA 1
ATOM 745 C C . PRO A 1 90 ? -9.797 -2.516 14.859 1 63.59 90 PRO A C 1
ATOM 747 O O . PRO A 1 90 ? -9.453 -1.463 15.406 1 63.59 90 PRO A O 1
ATOM 750 N N . GLU A 1 91 ? -8.891 -3.352 14.547 1 83.19 91 GLU A N 1
ATOM 751 C CA . GLU A 1 91 ? -7.516 -2.959 14.242 1 83.19 91 GLU A CA 1
ATOM 752 C C . GLU A 1 91 ? -7.461 -2.07 13 1 83.19 91 GLU A C 1
ATOM 754 O O . GLU A 1 91 ? -8.156 -2.324 12.016 1 83.19 91 GLU A O 1
ATOM 759 N N . LEU A 1 92 ? -6.926 -0.877 13.203 1 88.06 92 LEU A N 1
ATOM 760 C CA . LEU A 1 92 ? -6.723 0.05 12.094 1 88.06 92 LEU A CA 1
ATOM 761 C C . LEU A 1 92 ? -5.266 0.046 11.648 1 88.06 92 LEU A C 1
ATOM 763 O O . LEU A 1 92 ? -4.359 -0.16 12.461 1 88.06 92 LEU A O 1
ATOM 767 N N . LEU A 1 93 ? -5.16 0.19 10.383 1 91.5 93 LEU A N 1
ATOM 768 C CA . LEU A 1 93 ? -3.82 0.13 9.805 1 91.5 93 LEU A CA 1
ATOM 769 C C . LEU A 1 93 ? -3.658 1.164 8.695 1 91.5 93 LEU A C 1
ATOM 771 O O . LEU A 1 93 ? -4.547 1.322 7.855 1 91.5 93 LEU A O 1
ATOM 775 N N . ARG A 1 94 ? -2.609 1.963 8.805 1 94.62 94 ARG A N 1
ATOM 776 C CA . ARG A 1 94 ? -2.217 2.752 7.641 1 94.62 94 ARG A CA 1
ATOM 777 C C . ARG A 1 94 ? -1.272 1.967 6.734 1 94.62 94 ARG A C 1
ATOM 779 O O . ARG A 1 94 ? -0.222 1.501 7.184 1 94.62 94 ARG A O 1
ATOM 786 N N . ILE A 1 95 ? -1.551 1.854 5.535 1 96.5 95 ILE A N 1
ATOM 787 C CA . ILE A 1 95 ? -0.84 0.99 4.598 1 96.5 95 ILE A CA 1
ATOM 788 C C . ILE A 1 95 ? 0.616 1.438 4.488 1 96.5 95 ILE A C 1
ATOM 790 O O . ILE A 1 95 ? 1.528 0.608 4.488 1 96.5 95 ILE A O 1
ATOM 794 N N . ASP A 1 96 ? 0.84 2.719 4.426 1 95.69 96 ASP A N 1
ATOM 795 C CA . ASP A 1 96 ? 2.195 3.25 4.316 1 95.69 96 ASP A CA 1
ATOM 796 C C . ASP A 1 96 ? 3.047 2.834 5.512 1 95.69 96 ASP A C 1
ATOM 798 O O . ASP A 1 96 ? 4.184 2.385 5.348 1 95.69 96 ASP A O 1
ATOM 802 N N . ASP A 1 97 ? 2.473 2.973 6.719 1 93.75 97 ASP A N 1
ATOM 803 C CA . ASP A 1 97 ? 3.188 2.617 7.941 1 93.75 97 ASP A CA 1
ATOM 804 C C . ASP A 1 97 ? 3.498 1.123 7.98 1 93.75 97 ASP A C 1
ATOM 806 O O . ASP A 1 97 ? 4.535 0.714 8.508 1 93.75 97 ASP A O 1
ATOM 810 N N . TYR A 1 98 ? 2.682 0.384 7.449 1 94.19 98 TYR A N 1
ATOM 811 C CA . TYR A 1 98 ? 2.828 -1.067 7.453 1 94.19 98 TYR A CA 1
ATOM 812 C C . TYR A 1 98 ? 3.967 -1.504 6.543 1 94.19 98 TYR A C 1
ATOM 814 O O . TYR A 1 98 ? 4.762 -2.375 6.906 1 94.19 98 TYR A O 1
ATOM 822 N N . LEU A 1 99 ? 4.133 -0.844 5.41 1 96.12 99 LEU A N 1
ATOM 823 C CA . LEU A 1 99 ? 5.008 -1.343 4.355 1 96.12 99 LEU A CA 1
ATOM 824 C C . LEU A 1 99 ? 6.379 -0.676 4.426 1 96.12 99 LEU A C 1
ATOM 826 O O . LEU A 1 99 ? 7.391 -1.29 4.078 1 96.12 99 LEU A O 1
ATOM 830 N N . ILE A 1 100 ? 6.406 0.565 4.809 1 95.88 100 ILE A N 1
ATOM 831 C CA . ILE A 1 100 ? 7.602 1.372 4.594 1 95.88 100 ILE A CA 1
ATOM 832 C C . ILE A 1 100 ? 8.344 1.561 5.914 1 95.88 100 ILE A C 1
ATOM 834 O O . ILE A 1 100 ? 7.867 2.271 6.805 1 95.88 100 ILE A O 1
ATOM 838 N N . GLU A 1 101 ? 9.531 1.015 5.938 1 93.25 101 GLU A N 1
ATOM 839 C CA . GLU A 1 101 ? 10.344 1.13 7.148 1 93.25 101 GLU A CA 1
ATOM 840 C C . GLU A 1 101 ? 11.367 2.25 7.02 1 93.25 101 GLU A C 1
ATOM 842 O O . GLU A 1 101 ? 11.688 2.924 8 1 93.25 101 GLU A O 1
ATOM 847 N N . LYS A 1 102 ? 11.945 2.418 5.836 1 95.06 102 LYS A N 1
ATOM 848 C CA . LYS A 1 102 ? 12.961 3.432 5.559 1 95.06 102 LYS A CA 1
ATOM 849 C C . LYS A 1 102 ? 12.586 4.258 4.332 1 95.06 102 LYS A C 1
ATOM 851 O O . LYS A 1 102 ? 13.164 4.078 3.258 1 95.06 102 LYS A O 1
ATOM 856 N N . PRO A 1 103 ? 11.789 5.266 4.551 1 95.81 103 PRO A N 1
ATOM 857 C CA . PRO A 1 103 ? 11.297 6.047 3.412 1 95.81 103 PRO A CA 1
ATOM 858 C C . PRO A 1 103 ? 12.43 6.629 2.566 1 95.81 103 PRO A C 1
ATOM 860 O O . PRO A 1 103 ? 12.336 6.656 1.338 1 95.81 103 PRO A O 1
ATOM 863 N N . SER A 1 104 ? 13.531 7.035 3.145 1 94.31 104 SER A N 1
ATOM 864 C CA . SER A 1 104 ? 14.617 7.699 2.428 1 94.31 104 SER A CA 1
ATOM 865 C C . SER A 1 104 ? 15.297 6.746 1.445 1 94.31 104 SER A C 1
ATOM 867 O O . SER A 1 104 ? 15.938 7.184 0.491 1 94.31 104 SER A O 1
ATOM 869 N N . GLN A 1 105 ? 15.07 5.496 1.662 1 94.75 105 GLN A N 1
ATOM 870 C CA . GLN A 1 105 ? 15.742 4.496 0.833 1 94.75 105 GLN A CA 1
ATOM 871 C C . GLN A 1 105 ? 14.727 3.703 0.01 1 94.75 105 GLN A C 1
ATOM 873 O O . GLN A 1 105 ? 15.078 2.684 -0.592 1 94.75 105 GLN A O 1
ATOM 878 N N . THR A 1 106 ? 13.508 4.117 0.031 1 94.81 106 THR A N 1
ATOM 879 C CA . THR A 1 106 ? 12.453 3.332 -0.594 1 94.81 106 THR A CA 1
ATOM 880 C C . THR A 1 106 ? 12.078 3.916 -1.952 1 94.81 106 THR A C 1
ATOM 882 O O . THR A 1 106 ? 11.867 5.125 -2.078 1 94.81 106 THR A O 1
ATOM 885 N N . ILE A 1 107 ? 12.031 3.113 -2.91 1 92.69 107 ILE A N 1
ATOM 886 C CA . ILE A 1 107 ? 11.555 3.449 -4.25 1 92.69 107 ILE A CA 1
ATOM 887 C C . ILE A 1 107 ? 10.617 2.359 -4.754 1 92.69 107 ILE A C 1
ATOM 889 O O . ILE A 1 107 ? 10.812 1.177 -4.465 1 92.69 107 ILE A O 1
ATOM 893 N N . LEU A 1 108 ? 9.594 2.764 -5.477 1 94.62 108 LEU A N 1
ATOM 894 C CA . LEU A 1 108 ? 8.672 1.82 -6.098 1 94.62 108 LEU A CA 1
ATOM 895 C C . LEU A 1 108 ? 9.039 1.578 -7.555 1 94.62 108 LEU A C 1
ATOM 897 O O . LEU A 1 108 ? 9.422 2.512 -8.266 1 94.62 108 LEU A O 1
ATOM 901 N N . PHE A 1 109 ? 8.891 0.32 -7.973 1 92.25 109 PHE A N 1
ATOM 902 C CA . PHE A 1 109 ? 9.172 -0.026 -9.359 1 92.25 109 PHE A CA 1
ATOM 903 C C . PHE A 1 109 ? 8.047 -0.882 -9.938 1 92.25 109 PHE A C 1
ATOM 905 O O . PHE A 1 109 ? 7.66 -1.889 -9.344 1 92.25 109 PHE A O 1
ATOM 912 N N . PRO A 1 110 ? 7.562 -0.487 -11.07 1 92.56 110 PRO A N 1
ATOM 913 C CA . PRO A 1 110 ? 6.594 -1.36 -11.742 1 92.56 110 PRO A CA 1
ATOM 914 C C . PRO A 1 110 ? 7.238 -2.617 -12.32 1 92.56 110 PRO A C 1
ATOM 916 O O . PRO A 1 110 ? 8.344 -2.555 -12.859 1 92.56 110 PRO A O 1
ATOM 919 N N . VAL A 1 111 ? 6.555 -3.74 -12.203 1 92.88 111 VAL A N 1
ATOM 920 C CA . VAL A 1 111 ? 7.082 -5.02 -12.672 1 92.88 111 VAL A CA 1
ATOM 921 C C . VAL A 1 111 ? 6.594 -5.285 -14.094 1 92.88 111 VAL A C 1
ATOM 923 O O . VAL A 1 111 ? 5.406 -5.129 -14.391 1 92.88 111 VAL A O 1
ATOM 926 N N . LYS A 1 112 ? 7.488 -5.668 -14.859 1 88.31 112 LYS A N 1
ATOM 927 C CA . LYS A 1 112 ? 7.184 -6.121 -16.203 1 88.31 112 LYS A CA 1
ATOM 928 C C . LYS A 1 112 ? 7.691 -7.543 -16.438 1 88.31 112 LYS A C 1
ATOM 930 O O . LYS A 1 112 ? 8.812 -7.875 -16.062 1 88.31 112 LYS A O 1
ATOM 935 N N . GLY A 1 113 ? 6.805 -8.32 -16.969 1 89.38 113 GLY A N 1
ATOM 936 C CA . GLY A 1 113 ? 7.199 -9.68 -17.281 1 89.38 113 GLY A CA 1
ATOM 937 C C . GLY A 1 113 ? 6.824 -10.68 -16.203 1 89.38 113 GLY A C 1
ATOM 938 O O . GLY A 1 113 ? 6.207 -10.32 -15.203 1 89.38 113 GLY A O 1
ATOM 939 N N . ASP A 1 114 ? 7.25 -11.961 -16.438 1 92.81 114 ASP A N 1
ATOM 940 C CA . ASP A 1 114 ? 6.812 -13.031 -15.547 1 92.81 114 ASP A CA 1
ATOM 941 C C . ASP A 1 114 ? 8.008 -13.789 -14.969 1 92.81 114 ASP A C 1
ATOM 943 O O . ASP A 1 114 ? 7.871 -14.93 -14.523 1 92.81 114 ASP A O 1
ATOM 947 N N . SER A 1 115 ? 9.148 -13.117 -14.898 1 92.5 115 SER A N 1
ATOM 948 C CA . SER A 1 115 ? 10.375 -13.82 -14.523 1 92.5 115 SER A CA 1
ATOM 949 C C . SER A 1 115 ? 10.344 -14.234 -13.055 1 92.5 115 SER A C 1
ATOM 951 O O . SER A 1 115 ? 11.094 -15.125 -12.641 1 92.5 115 SER A O 1
ATOM 953 N N . MET A 1 116 ? 9.461 -13.641 -12.305 1 95.06 116 MET A N 1
ATOM 954 C CA . MET A 1 116 ? 9.477 -13.875 -10.867 1 95.06 116 MET A CA 1
ATOM 955 C C . MET A 1 116 ? 8.141 -14.445 -10.391 1 95.06 116 MET A C 1
ATOM 957 O O . MET A 1 116 ? 7.832 -14.398 -9.195 1 95.06 116 MET A O 1
ATOM 961 N N . ILE A 1 117 ? 7.359 -15.141 -11.211 1 94.81 117 ILE A N 1
ATOM 962 C CA . ILE A 1 117 ? 5.973 -15.523 -10.969 1 94.81 117 ILE A CA 1
ATOM 963 C C . ILE A 1 117 ? 5.91 -16.562 -9.852 1 94.81 117 ILE A C 1
ATOM 965 O O . ILE A 1 117 ? 4.938 -16.609 -9.094 1 94.81 117 ILE A O 1
ATOM 969 N N . ASP A 1 118 ? 6.961 -17.375 -9.656 1 94.19 118 ASP A N 1
ATOM 970 C CA . ASP A 1 118 ? 6.93 -18.422 -8.633 1 94.19 118 ASP A CA 1
ATOM 971 C C . ASP A 1 118 ? 6.934 -17.812 -7.23 1 94.19 118 ASP A C 1
ATOM 973 O O . ASP A 1 118 ? 6.566 -18.484 -6.262 1 94.19 118 ASP A O 1
ATOM 977 N N . LEU A 1 119 ? 7.348 -16.594 -7.098 1 94.38 119 LEU A N 1
ATOM 978 C CA . LEU A 1 119 ? 7.371 -15.914 -5.805 1 94.38 119 LEU A CA 1
ATOM 979 C C . LEU A 1 119 ? 6.156 -15 -5.645 1 94.38 119 LEU A C 1
ATOM 981 O O . LEU A 1 119 ? 6.102 -14.188 -4.719 1 94.38 119 LEU A O 1
ATOM 985 N N . GLY A 1 120 ? 5.227 -15.047 -6.547 1 95.88 120 GLY A N 1
ATOM 986 C CA . GLY A 1 120 ? 4.004 -14.266 -6.469 1 95.88 120 GLY A CA 1
ATOM 987 C C . GLY A 1 120 ? 4.184 -12.836 -6.945 1 95.88 120 GLY A C 1
ATOM 988 O O . GLY A 1 120 ? 3.375 -11.961 -6.621 1 95.88 120 GLY A O 1
ATOM 989 N N . ILE A 1 121 ? 5.285 -12.57 -7.582 1 96.12 121 ILE A N 1
ATOM 990 C CA . ILE A 1 121 ? 5.504 -11.266 -8.195 1 96.12 121 ILE A CA 1
ATOM 991 C C . ILE A 1 121 ? 5.051 -11.289 -9.648 1 96.12 121 ILE A C 1
ATOM 993 O O . ILE A 1 121 ? 5.629 -12 -10.477 1 96.12 121 ILE A O 1
ATOM 997 N N . LEU A 1 122 ? 4.027 -10.5 -9.969 1 95.5 122 LEU A N 1
ATOM 998 C CA . LEU A 1 122 ? 3.367 -10.57 -11.266 1 95.5 122 LEU A CA 1
ATOM 999 C C . LEU A 1 122 ? 3.553 -9.266 -12.039 1 95.5 122 LEU A C 1
ATOM 1001 O O . LEU A 1 122 ? 3.818 -8.219 -11.438 1 95.5 122 LEU A O 1
ATOM 1005 N N . GLU A 1 123 ? 3.434 -9.398 -13.359 1 93.12 123 GLU A N 1
ATOM 1006 C CA . GLU A 1 123 ? 3.406 -8.18 -14.156 1 93.12 123 GLU A CA 1
ATOM 1007 C C . GLU A 1 123 ? 2.279 -7.25 -13.711 1 93.12 123 GLU A C 1
ATOM 1009 O O . GLU A 1 123 ? 1.162 -7.703 -13.453 1 93.12 123 GLU A O 1
ATOM 1014 N N . GLY A 1 124 ? 2.633 -5.965 -13.625 1 91.94 124 GLY A N 1
ATOM 1015 C CA . GLY A 1 124 ? 1.65 -4.992 -13.172 1 91.94 124 GLY A CA 1
ATOM 1016 C C . GLY A 1 124 ? 1.774 -4.652 -11.703 1 91.94 124 GLY A C 1
ATOM 1017 O O . GLY A 1 124 ? 1.246 -3.637 -11.242 1 91.94 124 GLY A O 1
ATOM 1018 N N . ASP A 1 125 ? 2.48 -5.547 -10.992 1 95.31 125 ASP A N 1
ATOM 1019 C CA . ASP A 1 125 ? 2.775 -5.234 -9.594 1 95.31 125 ASP A CA 1
ATOM 1020 C C . ASP A 1 125 ? 3.68 -4.012 -9.484 1 95.31 125 ASP A C 1
ATOM 1022 O O . ASP A 1 125 ? 4.367 -3.652 -10.445 1 95.31 125 ASP A O 1
ATOM 1026 N N . MET A 1 126 ? 3.576 -3.357 -8.359 1 95.62 126 MET A N 1
ATOM 1027 C CA . MET A 1 126 ? 4.613 -2.42 -7.934 1 95.62 126 MET A CA 1
ATOM 1028 C C . MET A 1 126 ? 5.418 -2.988 -6.77 1 95.62 126 MET A C 1
ATOM 1030 O O . MET A 1 126 ? 4.875 -3.225 -5.691 1 95.62 126 MET A O 1
ATOM 1034 N N . VAL A 1 127 ? 6.68 -3.18 -7.004 1 96.38 127 VAL A N 1
ATOM 1035 C CA . VAL A 1 127 ? 7.512 -3.713 -5.934 1 96.38 127 VAL A CA 1
ATOM 1036 C C . VAL A 1 127 ? 8.117 -2.562 -5.129 1 96.38 127 VAL A C 1
ATOM 1038 O O . VAL A 1 127 ? 8.383 -1.488 -5.676 1 96.38 127 VAL A O 1
ATOM 1041 N N . ILE A 1 128 ? 8.273 -2.773 -3.887 1 96.75 128 ILE A N 1
ATOM 1042 C CA . ILE A 1 128 ? 8.922 -1.844 -2.965 1 96.75 128 ILE A CA 1
ATOM 1043 C C . ILE A 1 128 ? 10.391 -2.234 -2.779 1 96.75 128 ILE A C 1
ATOM 1045 O O . ILE A 1 128 ? 10.688 -3.314 -2.262 1 96.75 128 ILE A O 1
ATOM 1049 N N . ILE A 1 129 ? 11.258 -1.339 -3.188 1 95 129 ILE A N 1
ATOM 1050 C CA . ILE A 1 129 ? 12.695 -1.588 -3.16 1 95 129 ILE A CA 1
ATOM 1051 C C . ILE A 1 129 ? 13.352 -0.684 -2.123 1 95 129 ILE A C 1
ATOM 1053 O O . ILE A 1 129 ? 13.102 0.522 -2.088 1 95 129 ILE A O 1
ATOM 1057 N N . GLU A 1 130 ? 14.086 -1.272 -1.234 1 94.5 130 GLU A N 1
ATOM 1058 C CA . GLU A 1 130 ? 14.969 -0.51 -0.361 1 94.5 130 GLU A CA 1
ATOM 1059 C C . GLU A 1 130 ? 16.391 -0.438 -0.936 1 94.5 130 GLU A C 1
ATOM 1061 O O . GLU A 1 130 ? 17.031 -1.468 -1.143 1 94.5 130 GLU A O 1
ATOM 1066 N N . ARG A 1 131 ? 16.766 0.736 -1.185 1 92.5 131 ARG A N 1
ATOM 1067 C CA . ARG A 1 131 ? 18.094 0.933 -1.757 1 92.5 131 ARG A CA 1
ATOM 1068 C C . ARG A 1 131 ? 19.188 0.487 -0.784 1 92.5 131 ARG A C 1
ATOM 1070 O O . ARG A 1 131 ? 19.094 0.74 0.419 1 92.5 131 ARG A O 1
ATOM 1077 N N . GLY A 1 132 ? 20.125 -0.251 -1.332 1 85.94 132 GLY A N 1
ATOM 1078 C CA . GLY A 1 132 ? 21.25 -0.737 -0.536 1 85.94 132 GLY A CA 1
ATOM 1079 C C . GLY A 1 132 ? 22.125 -1.72 -1.282 1 85.94 132 GLY A C 1
ATOM 1080 O O . GLY A 1 132 ? 21.703 -2.322 -2.268 1 85.94 132 GLY A O 1
ATOM 1081 N N . ASN A 1 133 ? 23.344 -1.799 -0.822 1 74.88 133 ASN A N 1
ATOM 1082 C CA . ASN A 1 133 ? 24.312 -2.625 -1.538 1 74.88 133 ASN A CA 1
ATOM 1083 C C . ASN A 1 133 ? 24.625 -3.91 -0.777 1 74.88 133 ASN A C 1
ATOM 1085 O O . ASN A 1 133 ? 25.484 -4.688 -1.188 1 74.88 133 ASN A O 1
ATOM 1089 N N . THR A 1 134 ? 23.891 -4.242 0.257 1 80.62 134 THR A N 1
ATOM 1090 C CA . THR A 1 134 ? 24.234 -5.387 1.094 1 80.62 134 THR A CA 1
ATOM 1091 C C . THR A 1 134 ? 23.156 -6.469 0.991 1 80.62 134 THR A C 1
ATOM 1093 O O . THR A 1 134 ? 22.672 -6.977 2.008 1 80.62 134 THR A O 1
ATOM 1096 N N . ALA A 1 135 ? 22.922 -6.922 -0.146 1 82.19 135 ALA A N 1
ATOM 1097 C CA . ALA A 1 135 ? 21.922 -7.973 -0.281 1 82.19 135 ALA A CA 1
ATOM 1098 C C . ALA A 1 135 ? 22.5 -9.336 0.074 1 82.19 135 ALA A C 1
ATOM 1100 O O . ALA A 1 135 ? 23.688 -9.594 -0.15 1 82.19 135 ALA A O 1
ATOM 1101 N N . SER A 1 136 ? 21.703 -10.141 0.668 1 88.5 136 SER A N 1
ATOM 1102 C CA . SER A 1 136 ? 22.078 -11.5 1.028 1 88.5 136 SER A CA 1
ATOM 1103 C C . SER A 1 136 ? 21.75 -12.484 -0.09 1 88.5 136 SER A C 1
ATOM 1105 O O . SER A 1 136 ? 20.812 -12.25 -0.866 1 88.5 136 SER A O 1
ATOM 1107 N N . ILE A 1 137 ? 22.562 -13.57 -0.07 1 91.38 137 ILE A N 1
ATOM 1108 C CA . ILE A 1 137 ? 22.266 -14.641 -1.014 1 91.38 137 ILE A CA 1
ATOM 1109 C C . ILE A 1 137 ? 20.859 -15.18 -0.76 1 91.38 137 ILE A C 1
ATOM 1111 O O . ILE A 1 137 ? 20.453 -15.359 0.391 1 91.38 137 ILE A O 1
ATOM 1115 N N . GLY A 1 138 ? 20.094 -15.336 -1.778 1 93.19 138 GLY A N 1
ATOM 1116 C CA . GLY A 1 138 ? 18.734 -15.836 -1.654 1 93.19 138 GLY A CA 1
ATOM 1117 C C . GLY A 1 138 ? 17.688 -14.734 -1.65 1 93.19 138 GLY A C 1
ATOM 1118 O O . GLY A 1 138 ? 16.5 -15.008 -1.806 1 93.19 138 GLY A O 1
ATOM 1119 N N . GLN A 1 139 ? 18.125 -13.523 -1.559 1 94 139 GLN A N 1
ATOM 1120 C CA . GLN A 1 139 ? 17.203 -12.391 -1.508 1 94 139 GLN A CA 1
ATOM 1121 C C . GLN A 1 139 ? 16.844 -11.906 -2.91 1 94 139 GLN A C 1
ATOM 1123 O O . GLN A 1 139 ? 17.672 -11.984 -3.828 1 94 139 GLN A O 1
ATOM 1128 N N . VAL A 1 140 ? 15.633 -11.508 -3.025 1 95.44 140 VAL A N 1
ATOM 1129 C CA . VAL A 1 140 ? 15.234 -10.867 -4.273 1 95.44 140 VAL A CA 1
ATOM 1130 C C . VAL A 1 140 ? 15.828 -9.461 -4.348 1 95.44 140 VAL A C 1
ATOM 1132 O O . VAL A 1 140 ? 15.656 -8.664 -3.426 1 95.44 140 VAL A O 1
ATOM 1135 N N . VAL A 1 141 ? 16.516 -9.172 -5.477 1 94 141 VAL A N 1
ATOM 1136 C CA . VAL A 1 141 ? 17.203 -7.887 -5.613 1 94 141 VAL A CA 1
ATOM 1137 C C . VAL A 1 141 ? 16.797 -7.227 -6.93 1 94 141 VAL A C 1
ATOM 1139 O O . VAL A 1 141 ? 16.375 -7.906 -7.867 1 94 141 VAL A O 1
ATOM 1142 N N . LEU A 1 142 ? 16.844 -5.938 -6.898 1 92.81 142 LEU A N 1
ATOM 1143 C CA . LEU A 1 142 ? 16.859 -5.145 -8.117 1 92.81 142 LEU A CA 1
ATOM 1144 C C . LEU A 1 142 ? 18.281 -4.84 -8.562 1 92.81 142 LEU A C 1
ATOM 1146 O O . LEU A 1 142 ? 19.016 -4.152 -7.852 1 92.81 142 LEU A O 1
ATOM 1150 N N . ALA A 1 143 ? 18.625 -5.348 -9.695 1 89.12 143 ALA A N 1
ATOM 1151 C CA . ALA A 1 143 ? 19.984 -5.195 -10.219 1 89.12 143 ALA A CA 1
ATOM 1152 C C . ALA A 1 143 ? 19.969 -4.496 -11.57 1 89.12 143 ALA A C 1
ATOM 1154 O O . ALA A 1 143 ? 18.938 -4.445 -12.242 1 89.12 143 ALA A O 1
ATOM 1155 N N . ILE A 1 144 ? 21.094 -3.936 -11.812 1 83.12 144 ILE A N 1
ATOM 1156 C CA . ILE A 1 144 ? 21.297 -3.346 -13.133 1 83.12 144 ILE A CA 1
ATOM 1157 C C . ILE A 1 144 ? 22.234 -4.23 -13.953 1 83.12 144 ILE A C 1
ATOM 1159 O O . ILE A 1 144 ? 23.391 -4.426 -13.594 1 83.12 144 ILE A O 1
ATOM 1163 N N . VAL A 1 145 ? 21.641 -4.801 -14.938 1 77.94 145 VAL A N 1
ATOM 1164 C CA . VAL A 1 145 ? 22.391 -5.645 -15.867 1 77.94 145 VAL A CA 1
ATOM 1165 C C . VAL A 1 145 ? 22.266 -5.094 -17.281 1 77.94 145 VAL A C 1
ATOM 1167 O O . VAL A 1 145 ? 21.141 -4.875 -17.766 1 77.94 145 VAL A O 1
ATOM 1170 N N . ASP A 1 146 ? 23.422 -4.859 -17.922 1 74 146 ASP A N 1
ATOM 1171 C CA . ASP A 1 146 ? 23.438 -4.312 -19.281 1 74 146 ASP A CA 1
ATOM 1172 C C . ASP A 1 146 ? 22.594 -3.045 -19.359 1 74 146 ASP A C 1
ATOM 1174 O O . ASP A 1 146 ? 21.766 -2.906 -20.266 1 74 146 ASP A O 1
ATOM 1178 N N . ASN A 1 147 ? 22.578 -2.338 -18.297 1 73.69 147 ASN A N 1
ATOM 1179 C CA . ASN A 1 147 ? 21.969 -1.019 -18.219 1 73.69 147 ASN A CA 1
ATOM 1180 C C . ASN A 1 147 ? 20.453 -1.12 -18.078 1 73.69 147 ASN A C 1
ATOM 1182 O O . ASN A 1 147 ? 19.719 -0.194 -18.438 1 73.69 147 ASN A O 1
ATOM 1186 N N . GLU A 1 148 ? 20.031 -2.312 -17.734 1 75.38 148 GLU A N 1
ATOM 1187 C CA . GLU A 1 148 ? 18.609 -2.492 -17.469 1 75.38 148 GLU A CA 1
ATOM 1188 C C . GLU A 1 148 ? 18.359 -3.016 -16.047 1 75.38 148 GLU A C 1
ATOM 1190 O O . GLU A 1 148 ? 19.125 -3.846 -15.555 1 75.38 148 GLU A O 1
ATOM 1195 N N . PHE A 1 149 ? 17.266 -2.463 -15.516 1 85.5 149 PHE A N 1
ATOM 1196 C CA . PHE A 1 149 ? 16.875 -2.973 -14.203 1 85.5 149 PHE A CA 1
ATOM 1197 C C . PHE A 1 149 ? 16.219 -4.336 -14.32 1 85.5 149 PHE A C 1
ATOM 1199 O O . PHE A 1 149 ? 15.43 -4.57 -15.242 1 85.5 149 PHE A O 1
ATOM 1206 N N . THR A 1 150 ? 16.547 -5.242 -13.43 1 87.81 150 THR A N 1
ATOM 1207 C CA . THR A 1 150 ? 15.898 -6.547 -13.398 1 87.81 150 THR A CA 1
ATOM 1208 C C . THR A 1 150 ? 15.727 -7.035 -11.961 1 87.81 150 THR A C 1
ATOM 1210 O O . THR A 1 150 ? 16.578 -6.797 -11.109 1 87.81 150 THR A O 1
ATOM 1213 N N . LEU A 1 151 ? 14.633 -7.625 -11.789 1 93.38 151 LEU A N 1
ATOM 1214 C CA . LEU A 1 151 ? 14.359 -8.273 -10.508 1 93.38 151 LEU A CA 1
ATOM 1215 C C . LEU A 1 151 ? 14.734 -9.75 -10.555 1 93.38 151 LEU A C 1
ATOM 1217 O O . LEU A 1 151 ? 14.273 -10.484 -11.438 1 93.38 151 LEU A O 1
ATOM 1221 N N . LYS A 1 152 ? 15.641 -10.156 -9.672 1 93.81 152 LYS A N 1
ATOM 1222 C CA . LYS A 1 152 ? 16.109 -11.539 -9.633 1 93.81 152 LYS A CA 1
ATOM 1223 C C . LYS A 1 152 ? 16.5 -11.945 -8.219 1 93.81 152 LYS A C 1
ATOM 1225 O O . LYS A 1 152 ? 16.594 -11.102 -7.324 1 93.81 152 LYS A O 1
ATOM 1230 N N . VAL A 1 153 ? 16.703 -13.211 -8.062 1 95.12 153 VAL A N 1
ATOM 1231 C CA . VAL A 1 153 ? 17.281 -13.719 -6.82 1 95.12 153 VAL A CA 1
ATOM 1232 C C . VAL A 1 153 ? 18.797 -13.711 -6.91 1 95.12 153 VAL A C 1
ATOM 1234 O O . VAL A 1 153 ? 19.375 -14.164 -7.91 1 95.12 153 VAL A O 1
ATOM 1237 N N . LEU A 1 154 ? 19.422 -13.156 -5.852 1 94.06 154 LEU A N 1
ATOM 1238 C CA . LEU A 1 154 ? 20.891 -13.172 -5.785 1 94.06 154 LEU A CA 1
ATOM 1239 C C . LEU A 1 154 ? 21.391 -14.547 -5.359 1 94.06 154 LEU A C 1
ATOM 1241 O O . LEU A 1 154 ? 20.953 -15.094 -4.352 1 94.06 154 LEU A O 1
ATOM 1245 N N . ALA A 1 155 ? 22.328 -15.062 -6.188 1 94.25 155 ALA A N 1
ATOM 1246 C CA . ALA A 1 155 ? 22.938 -16.359 -5.887 1 94.25 155 ALA A CA 1
ATOM 1247 C C . ALA A 1 155 ? 24.453 -16.312 -6.082 1 94.25 155 ALA A C 1
ATOM 1249 O O . ALA A 1 155 ? 25 -15.297 -6.531 1 94.25 155 ALA A O 1
ATOM 1250 N N . ARG A 1 156 ? 25.062 -17.359 -5.547 1 92.12 156 ARG A N 1
ATOM 1251 C CA . ARG A 1 156 ? 26.516 -17.469 -5.645 1 92.12 156 ARG A CA 1
ATOM 1252 C C . ARG A 1 156 ? 26.953 -18.906 -5.812 1 92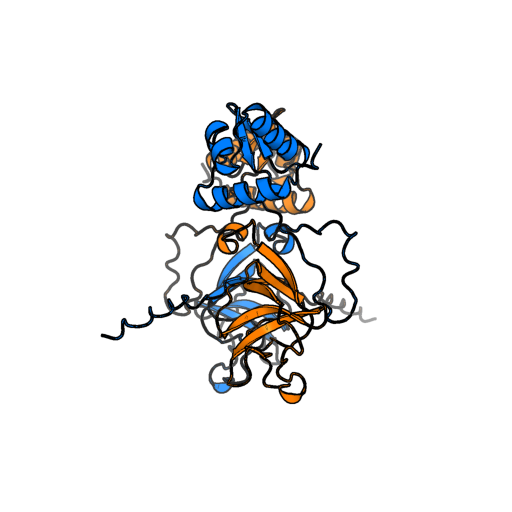.12 156 ARG A C 1
ATOM 1254 O O . ARG A 1 156 ? 26.391 -19.812 -5.184 1 92.12 156 ARG A O 1
ATOM 1261 N N . ASP A 1 157 ? 27.844 -19.109 -6.742 1 91.56 157 ASP A N 1
ATOM 1262 C CA . ASP A 1 157 ? 28.484 -20.422 -6.887 1 91.56 157 ASP A CA 1
ATOM 1263 C C . ASP A 1 157 ? 30 -20.281 -7.004 1 91.56 157 ASP A C 1
ATOM 1265 O O . ASP A 1 157 ? 30.562 -19.266 -6.602 1 91.56 157 ASP A O 1
ATOM 1269 N N . GLN A 1 158 ? 30.656 -21.312 -7.414 1 92.44 158 GLN A N 1
ATOM 1270 C CA . GLN A 1 158 ? 32.125 -21.344 -7.488 1 92.44 158 GLN A CA 1
ATOM 1271 C C . GLN A 1 158 ? 32.625 -20.25 -8.438 1 92.44 158 GLN A C 1
ATOM 1273 O O . GLN A 1 158 ? 33.75 -19.75 -8.258 1 92.44 158 GLN A O 1
ATOM 1278 N N . GLU A 1 159 ? 31.844 -19.844 -9.398 1 90 159 GLU A N 1
ATOM 1279 C CA . GLU A 1 159 ? 32.25 -18.859 -10.398 1 90 159 GLU A CA 1
ATOM 1280 C C . GLU A 1 159 ? 31.953 -17.438 -9.922 1 90 159 GLU A C 1
ATOM 1282 O O . GLU A 1 159 ? 32.406 -16.469 -10.531 1 90 159 GLU A O 1
ATOM 1287 N N . GLY A 1 160 ? 31.125 -17.328 -8.828 1 89.31 160 GLY A N 1
ATOM 1288 C CA . GLY A 1 160 ? 30.812 -16.016 -8.289 1 89.31 160 GLY A CA 1
ATOM 1289 C C . GLY A 1 160 ? 29.328 -15.758 -8.148 1 89.31 160 GLY A C 1
ATOM 1290 O O . GLY A 1 160 ? 28.547 -16.703 -8.047 1 89.31 160 GLY A O 1
ATOM 1291 N N . TYR A 1 161 ? 29.016 -14.438 -8.125 1 90 161 TYR A N 1
ATOM 1292 C CA . TYR A 1 161 ? 27.625 -14.039 -7.977 1 90 161 TYR A CA 1
ATOM 1293 C C . TYR A 1 161 ? 26.891 -14.117 -9.305 1 90 161 TYR A C 1
ATOM 1295 O O . TYR A 1 161 ? 27.469 -13.883 -10.367 1 90 161 TYR A O 1
ATOM 1303 N N . TYR A 1 162 ? 25.688 -14.5 -9.203 1 92.56 162 TYR A N 1
ATOM 1304 C CA . TYR A 1 162 ? 24.812 -14.477 -10.375 1 92.56 162 TYR A CA 1
ATOM 1305 C C . TYR A 1 162 ? 23.359 -14.258 -9.969 1 92.56 162 TYR A C 1
ATOM 1307 O O . TYR A 1 162 ? 23.031 -14.266 -8.781 1 92.56 162 TYR A O 1
ATOM 1315 N N . LEU A 1 163 ? 22.5 -14.016 -10.961 1 93.19 163 LEU A N 1
ATOM 1316 C CA . LEU A 1 163 ? 21.094 -13.719 -10.734 1 93.19 163 LEU A CA 1
ATOM 1317 C C . LEU A 1 163 ? 20.203 -14.805 -11.32 1 93.19 163 LEU A C 1
ATOM 1319 O O . LEU A 1 163 ? 20.453 -15.305 -12.422 1 93.19 163 LEU A O 1
ATOM 1323 N N . GLU A 1 164 ? 19.156 -15.125 -10.523 1 94.88 164 GLU A N 1
ATOM 1324 C CA . GLU A 1 164 ? 18.25 -16.188 -10.961 1 94.88 164 GLU A CA 1
ATOM 1325 C C . GLU A 1 164 ? 16.812 -15.703 -11 1 94.88 164 GLU A C 1
ATOM 1327 O O . GLU A 1 164 ? 16.344 -15.031 -10.07 1 94.88 164 GLU A O 1
ATOM 1332 N N . ALA A 1 165 ? 16.125 -16.078 -12.078 1 94.31 165 ALA A N 1
ATOM 1333 C CA . ALA A 1 165 ? 14.68 -15.898 -12.133 1 94.31 165 ALA A CA 1
ATOM 1334 C C . ALA A 1 165 ? 13.969 -16.969 -11.305 1 94.31 165 ALA A C 1
ATOM 1336 O O . ALA A 1 165 ? 14.594 -17.938 -10.867 1 94.31 165 ALA A O 1
ATOM 1337 N N . ARG A 1 166 ? 12.75 -16.75 -10.961 1 94.5 166 ARG A N 1
ATOM 1338 C CA . ARG A 1 166 ? 11.898 -17.75 -10.32 1 94.5 166 ARG A CA 1
ATOM 1339 C C . ARG A 1 166 ? 10.648 -18.016 -11.148 1 94.5 166 ARG A C 1
ATOM 1341 O O . ARG A 1 166 ? 9.555 -17.578 -10.789 1 94.5 166 ARG A O 1
ATOM 1348 N N . ASN A 1 167 ? 10.875 -18.75 -12.188 1 94 167 ASN A N 1
ATOM 1349 C CA . ASN A 1 167 ? 9.836 -19.219 -13.102 1 94 167 ASN A CA 1
ATOM 1350 C C . ASN A 1 167 ? 10.133 -20.625 -13.609 1 94 167 ASN A C 1
ATOM 1352 O O . ASN A 1 167 ? 10.742 -20.797 -14.664 1 94 167 ASN A O 1
ATOM 1356 N N . GLU A 1 168 ? 9.688 -21.578 -12.883 1 90.44 168 GLU A N 1
ATOM 1357 C CA . GLU A 1 168 ? 10.016 -22.969 -13.172 1 90.44 168 GLU A CA 1
ATOM 1358 C C . GLU A 1 168 ? 9.414 -23.406 -14.5 1 90.44 168 GLU A C 1
ATOM 1360 O O . GLU A 1 168 ? 10.023 -24.188 -15.234 1 90.44 168 GLU A O 1
ATOM 1365 N N . LYS A 1 169 ? 8.25 -22.938 -14.836 1 89.88 169 LYS A N 1
ATOM 1366 C CA . LYS A 1 169 ? 7.562 -23.328 -16.062 1 89.88 169 LYS A CA 1
ATOM 1367 C C . LYS A 1 169 ? 8.32 -22.844 -17.297 1 89.88 169 LYS A C 1
ATOM 1369 O O . LYS A 1 169 ? 8.297 -23.484 -18.344 1 89.88 169 LYS A O 1
ATOM 1374 N N . ARG A 1 170 ? 9.07 -21.734 -17.109 1 89.44 170 ARG A N 1
ATOM 1375 C CA . ARG A 1 170 ? 9.82 -21.172 -18.234 1 89.44 170 ARG A CA 1
ATOM 1376 C C . ARG A 1 170 ? 11.305 -21.094 -17.906 1 89.44 170 ARG A C 1
ATOM 1378 O O . ARG A 1 170 ? 11.977 -20.125 -18.266 1 89.44 170 ARG A O 1
ATOM 1385 N N . GLY A 1 171 ? 11.773 -22.094 -17.219 1 85.25 171 GLY A N 1
ATOM 1386 C CA . GLY A 1 171 ? 13.164 -22.109 -16.781 1 85.25 171 GLY A CA 1
ATOM 1387 C C . GLY A 1 171 ? 14.148 -21.922 -17.922 1 85.25 171 GLY A C 1
ATOM 1388 O O . GLY A 1 171 ? 15.141 -21.203 -17.781 1 85.25 171 GLY A O 1
ATOM 1389 N N . ARG A 1 172 ? 13.906 -22.469 -19.094 1 87.56 172 ARG A N 1
ATOM 1390 C CA . ARG A 1 172 ? 14.789 -22.391 -20.25 1 87.56 172 ARG A CA 1
ATOM 1391 C C . ARG A 1 172 ? 14.844 -20.969 -20.812 1 87.56 172 ARG A C 1
ATOM 1393 O O . ARG A 1 172 ? 15.844 -20.562 -21.406 1 87.56 172 ARG A O 1
ATOM 1400 N N . ASP A 1 173 ? 13.734 -20.219 -20.609 1 87.12 173 ASP A N 1
ATOM 1401 C CA . ASP A 1 173 ? 13.617 -18.859 -21.125 1 87.12 173 ASP A CA 1
ATOM 1402 C C . ASP A 1 173 ? 14.344 -17.859 -20.234 1 87.12 173 ASP A C 1
ATOM 1404 O O . ASP A 1 173 ? 14.625 -16.734 -20.641 1 87.12 173 ASP A O 1
ATOM 1408 N N . TYR A 1 174 ? 14.656 -18.359 -19.031 1 88.44 174 TYR A N 1
ATOM 1409 C CA . TYR A 1 174 ? 15.273 -17.453 -18.062 1 88.44 174 TYR A CA 1
ATOM 1410 C C . TYR A 1 174 ? 16.547 -18.062 -17.5 1 88.44 174 TYR A C 1
ATOM 1412 O O . TYR A 1 174 ? 16.609 -18.406 -16.312 1 88.44 174 TYR A O 1
ATOM 1420 N N . PRO A 1 175 ? 17.578 -18.062 -18.281 1 88.75 175 PRO A N 1
ATOM 1421 C CA . PRO A 1 175 ? 18.859 -18.578 -17.75 1 88.75 175 PRO A CA 1
ATOM 1422 C C . PRO A 1 175 ? 19.484 -17.641 -16.719 1 88.75 175 PRO A C 1
ATOM 1424 O O . PRO A 1 175 ? 19.188 -16.453 -16.688 1 88.75 175 PRO A O 1
ATOM 1427 N N . PRO A 1 176 ? 20.312 -18.297 -15.859 1 91.81 176 PRO A N 1
ATOM 1428 C CA . PRO A 1 176 ? 21.031 -17.438 -14.906 1 91.81 176 PRO A CA 1
ATOM 1429 C C . PRO A 1 176 ? 21.828 -16.344 -15.594 1 91.81 176 PRO A C 1
ATOM 1431 O O . PRO A 1 176 ? 22.391 -16.547 -16.672 1 91.81 176 PRO A O 1
ATOM 1434 N N . ILE A 1 177 ? 21.828 -15.188 -14.977 1 88.69 177 ILE A N 1
ATOM 1435 C CA . ILE A 1 177 ? 22.578 -14.047 -15.5 1 88.69 177 ILE A CA 1
ATOM 1436 C C . ILE A 1 177 ? 23.875 -13.891 -14.734 1 88.69 177 ILE A C 1
ATOM 1438 O O . ILE A 1 177 ? 23.875 -13.594 -13.539 1 88.69 177 ILE A O 1
ATOM 1442 N N . ARG A 1 178 ? 24.953 -14.141 -15.383 1 88.38 178 ARG A N 1
ATOM 1443 C CA . ARG A 1 178 ? 26.266 -13.922 -14.805 1 88.38 178 ARG A CA 1
ATOM 1444 C C . ARG A 1 178 ? 26.875 -12.617 -15.305 1 88.38 178 ARG A C 1
ATOM 1446 O O . ARG A 1 178 ? 26.906 -12.367 -16.516 1 88.38 178 ARG A O 1
ATOM 1453 N N . PRO A 1 179 ? 27.125 -11.82 -14.281 1 77.56 179 PRO A N 1
ATOM 1454 C CA . PRO A 1 179 ? 27.703 -10.547 -14.734 1 77.56 179 PRO A CA 1
ATOM 1455 C C . PRO A 1 179 ? 29.016 -10.734 -15.492 1 77.56 179 PRO A C 1
ATOM 1457 O O . PRO A 1 179 ? 29.812 -11.609 -15.148 1 77.56 179 PRO A O 1
ATOM 1460 N N . GLU A 1 180 ? 29.047 -10.164 -16.719 1 74.44 180 GLU A N 1
ATOM 1461 C CA . GLU A 1 180 ? 30.312 -10.188 -17.422 1 74.44 180 GLU A CA 1
ATOM 1462 C C . GLU A 1 180 ? 31.344 -9.297 -16.75 1 74.44 180 GLU A C 1
ATOM 1464 O O . GLU A 1 180 ? 32.531 -9.617 -16.734 1 74.44 180 GLU A O 1
ATOM 1469 N N . GLN A 1 181 ? 30.984 -8.156 -16.266 1 71.94 181 GLN A N 1
ATOM 1470 C CA . GLN A 1 181 ? 31.859 -7.258 -15.539 1 71.94 181 GLN A CA 1
ATOM 1471 C C . GLN A 1 181 ? 31.422 -7.121 -14.078 1 71.94 181 GLN A C 1
ATOM 1473 O O . GLN A 1 181 ? 31.5 -8.086 -13.312 1 71.94 181 GLN A O 1
ATOM 1478 N N . LYS A 1 182 ? 30.625 -6.062 -13.789 1 73 182 LYS A N 1
ATOM 1479 C CA . LYS A 1 182 ? 30.266 -5.793 -12.398 1 73 182 LYS A CA 1
ATOM 1480 C C . LYS A 1 182 ? 28.766 -5.891 -12.188 1 73 182 LYS A C 1
ATOM 1482 O O . LYS A 1 182 ? 27.984 -5.473 -13.047 1 73 182 LYS A O 1
ATOM 1487 N N . LEU A 1 183 ? 28.375 -6.727 -11.258 1 78.38 183 LEU A N 1
ATOM 1488 C CA . LEU A 1 183 ? 26.984 -6.785 -10.805 1 78.38 183 LEU A CA 1
ATOM 1489 C C . LEU A 1 183 ? 26.656 -5.598 -9.906 1 78.38 183 LEU A C 1
ATOM 1491 O O . LEU A 1 183 ? 27.312 -5.391 -8.883 1 78.38 183 LEU A O 1
ATOM 1495 N N . GLU A 1 184 ? 25.797 -4.75 -10.43 1 85.25 184 GLU A N 1
ATOM 1496 C CA . GLU A 1 184 ? 25.359 -3.617 -9.617 1 85.25 184 GLU A CA 1
ATOM 1497 C C . GLU A 1 184 ? 23.969 -3.865 -9.016 1 85.25 184 GLU A C 1
ATOM 1499 O O . GLU A 1 184 ? 23 -4.031 -9.75 1 85.25 184 GLU A O 1
ATOM 1504 N N . ILE A 1 185 ? 23.953 -3.918 -7.77 1 89.5 185 ILE A N 1
ATOM 1505 C CA . ILE A 1 185 ? 22.688 -4.066 -7.059 1 89.5 185 ILE A CA 1
ATOM 1506 C C . ILE A 1 185 ? 22.156 -2.689 -6.672 1 89.5 185 ILE A C 1
ATOM 1508 O O . ILE A 1 185 ? 22.812 -1.938 -5.949 1 89.5 185 ILE A O 1
ATOM 1512 N N . TYR A 1 186 ? 21.047 -2.371 -7.152 1 89.62 186 TYR A N 1
ATOM 1513 C CA . TYR A 1 186 ? 20.406 -1.092 -6.871 1 89.62 186 TYR A CA 1
ATOM 1514 C C . TYR A 1 186 ? 19.734 -1.111 -5.508 1 89.62 186 TYR A C 1
ATOM 1516 O O . TYR A 1 186 ? 19.766 -0.117 -4.777 1 89.62 186 TYR A O 1
ATOM 1524 N N . GLY A 1 187 ? 19.094 -2.268 -5.168 1 93.38 187 GLY A N 1
ATOM 1525 C CA . GLY A 1 187 ? 18.422 -2.453 -3.893 1 93.38 187 GLY A CA 1
ATOM 1526 C C . GLY A 1 187 ? 17.797 -3.826 -3.74 1 93.38 187 GLY A C 1
ATOM 1527 O O . GLY A 1 187 ? 18 -4.707 -4.574 1 93.38 187 GLY A O 1
ATOM 1528 N N . PHE A 1 188 ? 17.094 -4.012 -2.602 1 93.81 188 PHE A N 1
ATOM 1529 C CA . PHE A 1 188 ? 16.484 -5.316 -2.373 1 93.81 188 PHE A CA 1
ATOM 1530 C C . PHE A 1 188 ? 14.992 -5.184 -2.131 1 93.81 188 PHE A C 1
ATOM 1532 O O . PHE A 1 188 ? 14.523 -4.148 -1.65 1 93.81 188 PHE A O 1
ATOM 1539 N N . TYR A 1 189 ? 14.344 -6.258 -2.512 1 95.75 189 TYR A N 1
ATOM 1540 C CA . TYR A 1 189 ? 12.891 -6.363 -2.449 1 95.75 189 TYR A CA 1
ATOM 1541 C C . TYR A 1 189 ? 12.414 -6.48 -1.007 1 95.75 189 TYR A C 1
ATOM 1543 O O . TYR A 1 189 ? 12.891 -7.344 -0.26 1 95.75 189 TYR A O 1
ATOM 1551 N N . VAL A 1 190 ? 11.43 -5.523 -0.625 1 96.38 190 VAL A N 1
ATOM 1552 C CA . VAL A 1 190 ? 10.953 -5.605 0.75 1 96.38 190 VAL A CA 1
ATOM 1553 C C . VAL A 1 190 ? 9.438 -5.781 0.762 1 96.38 190 VAL A C 1
ATOM 1555 O O . VAL A 1 190 ? 8.828 -5.949 1.824 1 96.38 190 VAL A O 1
ATOM 1558 N N . GLY A 1 191 ? 8.797 -5.73 -0.363 1 97.44 191 GLY A N 1
ATOM 1559 C CA . GLY A 1 191 ? 7.355 -5.914 -0.448 1 97.44 191 GLY A CA 1
ATOM 1560 C C . GLY A 1 191 ? 6.785 -5.535 -1.801 1 97.44 191 GLY A C 1
ATOM 1561 O O . GLY A 1 191 ? 7.531 -5.234 -2.734 1 97.44 191 GLY A O 1
ATOM 1562 N N . LEU A 1 192 ? 5.453 -5.613 -1.924 1 97.81 192 LEU A N 1
ATOM 1563 C CA . LEU A 1 192 ? 4.816 -5.188 -3.166 1 97.81 192 LEU A CA 1
ATOM 1564 C C . LEU A 1 192 ? 3.379 -4.742 -2.918 1 97.81 192 LEU A C 1
ATOM 1566 O O . LEU A 1 192 ? 2.82 -5 -1.85 1 97.81 192 LEU A O 1
ATOM 1570 N N . ILE A 1 193 ? 2.881 -3.914 -3.791 1 98.06 193 ILE A N 1
ATOM 1571 C CA . ILE A 1 193 ? 1.464 -3.572 -3.859 1 98.06 193 ILE A CA 1
ATOM 1572 C C . ILE A 1 193 ? 0.906 -3.961 -5.227 1 98.06 193 ILE A C 1
ATOM 1574 O O . ILE A 1 193 ? 1.608 -3.875 -6.238 1 98.06 193 ILE A O 1
ATOM 1578 N N . ARG A 1 194 ? -0.343 -4.508 -5.215 1 97.69 194 ARG A N 1
ATOM 1579 C CA . ARG A 1 194 ? -0.989 -4.992 -6.43 1 97.69 194 ARG A CA 1
ATOM 1580 C C . ARG A 1 194 ? -2.414 -4.461 -6.543 1 97.69 194 ARG A C 1
ATOM 1582 O O . ARG A 1 194 ? -3.186 -4.535 -5.586 1 97.69 194 ARG A O 1
ATOM 1589 N N . LYS A 1 195 ? -2.709 -3.924 -7.699 1 96.12 195 LYS A N 1
ATOM 1590 C CA . LYS A 1 195 ? -4.09 -3.582 -8.031 1 96.12 195 LYS A CA 1
ATOM 1591 C C . LYS A 1 195 ? -4.734 -4.668 -8.891 1 96.12 195 LYS A C 1
ATOM 1593 O O . LYS A 1 195 ? -4.148 -5.113 -9.883 1 96.12 195 LYS A O 1
ATOM 1598 N N . ALA A 1 196 ? -5.887 -5.109 -8.391 1 92.25 196 ALA A N 1
ATOM 1599 C CA . ALA A 1 196 ? -6.57 -6.145 -9.164 1 92.25 196 ALA A CA 1
ATOM 1600 C C . ALA A 1 196 ? -7.188 -5.57 -10.438 1 92.25 196 ALA A C 1
ATOM 1602 O O . ALA A 1 196 ? -7.637 -4.422 -10.445 1 92.25 196 ALA A O 1
ATOM 1603 N N . HIS A 1 197 ? -7.016 -6.234 -11.586 1 73.81 197 HIS A N 1
ATOM 1604 C CA . HIS A 1 197 ? -7.656 -5.816 -12.828 1 73.81 197 HIS A CA 1
ATOM 1605 C C . HIS A 1 197 ? -9.117 -6.25 -12.867 1 73.81 197 HIS A C 1
ATOM 1607 O O . HIS A 1 197 ? -9.43 -7.41 -12.602 1 73.81 197 HIS A O 1
ATOM 1613 N N . VAL A 1 198 ? -10.016 -5.375 -12.398 1 56.66 198 VAL A N 1
ATOM 1614 C CA . VAL A 1 198 ? -11.43 -5.738 -12.453 1 56.66 198 VAL A CA 1
ATOM 1615 C C . VAL A 1 198 ? -11.891 -5.816 -13.906 1 56.66 198 VAL A C 1
ATOM 1617 O O . VAL A 1 198 ? -11.648 -4.898 -14.695 1 56.66 198 VAL A O 1
ATOM 1620 N N . ALA A 1 199 ? -12.008 -7.023 -14.438 1 50.47 199 ALA A N 1
ATOM 1621 C CA . ALA A 1 199 ? -12.688 -7.074 -15.734 1 50.47 199 ALA A CA 1
ATOM 1622 C C . ALA A 1 199 ? -13.953 -6.23 -15.719 1 50.47 199 ALA A C 1
ATOM 1624 O O . ALA A 1 199 ? -14.68 -6.199 -14.719 1 50.47 199 ALA A O 1
ATOM 1625 N N . PRO A 1 200 ? -14.047 -5.199 -16.594 1 43.91 200 PRO A N 1
ATOM 1626 C CA . PRO A 1 200 ? -15.289 -4.434 -16.672 1 43.91 200 PRO A CA 1
ATOM 1627 C C . PRO A 1 200 ? -16.531 -5.316 -16.562 1 43.91 200 PRO A C 1
ATOM 1629 O O . PRO A 1 200 ? -16.516 -6.477 -16.984 1 43.91 200 PRO A O 1
ATOM 1632 N N . HIS A 1 201 ? -17.281 -5.062 -15.594 1 39.34 201 HIS A N 1
ATOM 1633 C CA . HIS A 1 201 ? -18.625 -5.621 -15.578 1 39.34 201 HIS A CA 1
ATOM 1634 C C . HIS A 1 201 ? -19.25 -5.602 -16.969 1 39.34 201 HIS A C 1
ATOM 1636 O O . HIS A 1 201 ? -19.312 -4.547 -17.609 1 39.34 201 HIS A O 1
ATOM 1642 N N . ARG A 1 202 ? -19.125 -6.598 -17.75 1 36.19 202 ARG A N 1
ATOM 1643 C CA . ARG A 1 202 ? -20 -6.547 -18.906 1 36.19 202 ARG A CA 1
ATOM 1644 C C . ARG A 1 202 ? -21.453 -6.297 -18.484 1 36.19 202 ARG A C 1
ATOM 1646 O O . ARG A 1 202 ? -22 -7.047 -17.672 1 36.19 202 ARG A O 1
ATOM 1653 N N . PRO A 1 203 ? -21.875 -5.113 -18.797 1 35.84 203 PRO A N 1
ATOM 1654 C CA . PRO A 1 203 ? -23.312 -4.926 -18.562 1 35.84 203 PRO A CA 1
ATOM 1655 C C . PRO A 1 203 ? -24.156 -6.113 -19.031 1 35.84 203 PRO A C 1
ATOM 1657 O O . PRO A 1 203 ? -23.781 -6.789 -20 1 35.84 203 PRO A O 1
ATOM 1660 N N . HIS A 1 204 ? -24.781 -6.738 -18.188 1 31.33 204 HIS A N 1
ATOM 1661 C CA . HIS A 1 204 ? -25.812 -7.652 -18.672 1 31.33 204 HIS A CA 1
ATOM 1662 C C . HIS A 1 204 ? -26.562 -7.07 -19.859 1 31.33 204 HIS A C 1
ATOM 1664 O O . HIS A 1 204 ? -26.969 -5.91 -19.828 1 31.33 204 HIS A O 1
ATOM 1670 N N . ALA A 1 205 ? -26.484 -7.551 -21.016 1 34.03 205 ALA A N 1
ATOM 1671 C CA . ALA A 1 205 ? -27.344 -7.184 -22.125 1 34.03 205 ALA A CA 1
ATOM 1672 C C . ALA A 1 205 ? -28.812 -7.176 -21.719 1 34.03 205 ALA A C 1
ATOM 1674 O O . ALA A 1 205 ? -29.281 -8.117 -21.078 1 34.03 205 ALA A O 1
ATOM 1675 N N . ARG A 1 206 ? -29.516 -6.07 -21.781 1 33.69 206 ARG A N 1
ATOM 1676 C CA . ARG A 1 206 ? -30.969 -5.941 -21.688 1 33.69 206 ARG A CA 1
ATOM 1677 C C . ARG A 1 206 ? -31.672 -7.074 -22.422 1 33.69 206 ARG A C 1
ATOM 1679 O O . ARG A 1 206 ? -31.25 -7.445 -23.531 1 33.69 206 ARG A O 1
ATOM 1686 N N . PRO A 1 207 ? -32.375 -7.867 -21.734 1 31.22 207 PRO A N 1
ATOM 1687 C CA . PRO A 1 207 ? -33.219 -8.812 -22.469 1 31.22 207 PRO A CA 1
ATOM 1688 C C . PRO A 1 207 ? -33.906 -8.18 -23.688 1 31.22 207 PRO A C 1
ATOM 1690 O O . PRO A 1 207 ? -34.25 -7.004 -23.656 1 31.22 207 PRO A O 1
ATOM 1693 N N . GLY A 1 208 ? -33.5 -8.414 -24.875 1 29.56 208 GLY A N 1
ATOM 1694 C CA . GLY A 1 208 ? -34.25 -8.102 -26.078 1 29.56 208 GLY A CA 1
ATOM 1695 C C . GLY A 1 208 ? -35.75 -8.266 -25.906 1 29.56 208 GLY A C 1
ATOM 1696 O O . GLY A 1 208 ? -36.188 -9.148 -25.172 1 29.56 208 GLY A O 1
ATOM 1697 N N . SER A 1 209 ? -36.562 -7.129 -26.109 1 29.25 209 SER A N 1
ATOM 1698 C CA . SER A 1 209 ? -38 -7.023 -26.406 1 29.25 209 SER A CA 1
ATOM 1699 C C . SER A 1 209 ? -38.438 -8.07 -27.438 1 29.25 209 SER A C 1
ATOM 1701 O O . SER A 1 209 ? -37.875 -8.125 -28.547 1 29.25 209 SER A O 1
ATOM 1703 N N . SER A 1 210 ? -38.875 -9.195 -27.141 1 24.53 210 SER A N 1
ATOM 1704 C CA . SER A 1 210 ? -39.844 -9.945 -27.938 1 24.53 210 SER A CA 1
ATOM 1705 C C . SER A 1 210 ? -40.938 -9.031 -28.484 1 24.53 210 SER A C 1
ATOM 1707 O O . SER A 1 210 ? -41.688 -8.422 -27.719 1 24.53 210 SER A O 1
ATOM 1709 N N . LEU A 1 211 ? -40.719 -8.43 -29.734 1 21.31 211 LEU A N 1
ATOM 1710 C CA . LEU A 1 211 ? -41.812 -8.477 -30.688 1 21.31 211 LEU A CA 1
ATOM 1711 C C . LEU A 1 211 ? -42.125 -9.914 -31.094 1 21.31 211 LEU A C 1
ATOM 1713 O O . LEU A 1 211 ? -41.219 -10.742 -31.203 1 21.31 211 LEU A O 1
ATOM 1717 N N . MET B 1 1 ? 25.938 28.891 -5.207 1 30.91 1 MET B N 1
ATOM 1718 C CA . MET B 1 1 ? 25.078 28.516 -4.082 1 30.91 1 MET B CA 1
ATOM 1719 C C . MET B 1 1 ? 24.609 27.062 -4.211 1 30.91 1 MET B C 1
ATOM 1721 O O . MET B 1 1 ? 24.078 26.672 -5.254 1 30.91 1 MET B O 1
ATOM 1725 N N . GLN B 1 2 ? 25.156 26.078 -3.693 1 40.88 2 GLN B N 1
ATOM 1726 C CA . GLN B 1 2 ? 25.062 24.625 -3.896 1 40.88 2 GLN B CA 1
ATOM 1727 C C . GLN B 1 2 ? 23.609 24.156 -3.838 1 40.88 2 GLN B C 1
ATOM 1729 O O . GLN B 1 2 ? 22.844 24.625 -2.994 1 40.88 2 GLN B O 1
ATOM 1734 N N . GLN B 1 3 ? 22.969 23.984 -4.906 1 51.84 3 GLN B N 1
ATOM 1735 C CA . GLN B 1 3 ? 21.578 23.547 -5.109 1 51.84 3 GLN B CA 1
ATOM 1736 C C . GLN B 1 3 ? 21.141 22.594 -4.004 1 51.84 3 GLN B C 1
ATOM 1738 O O . GLN B 1 3 ? 21.797 21.578 -3.752 1 51.84 3 GLN B O 1
ATOM 1743 N N . LEU B 1 4 ? 20.766 23.188 -2.852 1 60.91 4 LEU B N 1
ATOM 1744 C CA . LEU B 1 4 ? 20.266 22.438 -1.705 1 60.91 4 LEU B CA 1
ATOM 1745 C C . LEU B 1 4 ? 19.453 21.219 -2.16 1 60.91 4 LEU B C 1
ATOM 1747 O O . LEU B 1 4 ? 18.453 21.375 -2.865 1 60.91 4 LEU B O 1
ATOM 1751 N N . ASP B 1 5 ? 20.062 20.031 -2.199 1 81.75 5 ASP B N 1
ATOM 1752 C CA . ASP B 1 5 ? 19.297 18.812 -2.443 1 81.75 5 ASP B CA 1
ATOM 1753 C C . ASP B 1 5 ? 18.297 18.562 -1.322 1 81.75 5 ASP B C 1
ATOM 1755 O O . ASP B 1 5 ? 18.609 17.891 -0.339 1 81.75 5 ASP B O 1
ATOM 1759 N N . ILE B 1 6 ? 17.219 19.234 -1.339 1 89.44 6 ILE B N 1
ATOM 1760 C CA . ILE B 1 6 ? 16.203 19.219 -0.283 1 89.44 6 ILE B CA 1
ATOM 1761 C C . ILE B 1 6 ? 15.719 17.781 -0.048 1 89.44 6 ILE B C 1
ATOM 1763 O O . ILE B 1 6 ? 15.203 17.469 1.026 1 89.44 6 ILE B O 1
ATOM 1767 N N . PHE B 1 7 ? 15.977 16.938 -0.981 1 88.5 7 PHE B N 1
ATOM 1768 C CA . PHE B 1 7 ? 15.414 15.594 -0.887 1 88.5 7 PHE B CA 1
ATOM 1769 C C . PHE B 1 7 ? 16.219 14.734 0.083 1 88.5 7 PHE B C 1
ATOM 1771 O O . PHE B 1 7 ? 15.672 13.836 0.723 1 88.5 7 PHE B O 1
ATOM 1778 N N . THR B 1 8 ? 17.438 15.094 0.218 1 91.62 8 THR B N 1
ATOM 1779 C CA . THR B 1 8 ? 18.219 14.406 1.228 1 91.62 8 THR B CA 1
ATOM 1780 C C . THR B 1 8 ? 17.734 14.75 2.631 1 91.62 8 THR B C 1
ATOM 1782 O O . THR B 1 8 ? 17.609 13.867 3.484 1 91.62 8 THR B O 1
ATOM 1785 N N . TYR B 1 9 ? 17.469 16 2.852 1 95.31 9 TYR B N 1
ATOM 1786 C CA . TYR B 1 9 ? 16.953 16.453 4.145 1 95.31 9 TYR B CA 1
ATOM 1787 C C . TYR B 1 9 ? 15.562 15.867 4.402 1 95.31 9 TYR B C 1
ATOM 1789 O O . TYR B 1 9 ? 15.266 15.43 5.516 1 95.31 9 TYR B O 1
ATOM 1797 N N . LEU B 1 10 ? 14.789 15.852 3.355 1 96.31 10 LEU B N 1
ATOM 1798 C CA . LEU B 1 10 ? 13.453 15.258 3.455 1 96.31 10 LEU B CA 1
ATOM 1799 C C . LEU B 1 10 ? 13.547 13.789 3.859 1 96.31 10 LEU B C 1
ATOM 1801 O O . LEU B 1 10 ? 12.82 13.344 4.75 1 96.31 10 LEU B O 1
ATOM 1805 N N . GLY B 1 11 ? 14.383 13.086 3.203 1 95.75 11 GLY B N 1
ATOM 1806 C CA . GLY B 1 11 ? 14.539 11.664 3.486 1 95.75 11 GLY B CA 1
ATOM 1807 C C . GLY B 1 11 ? 14.906 11.383 4.934 1 95.75 11 G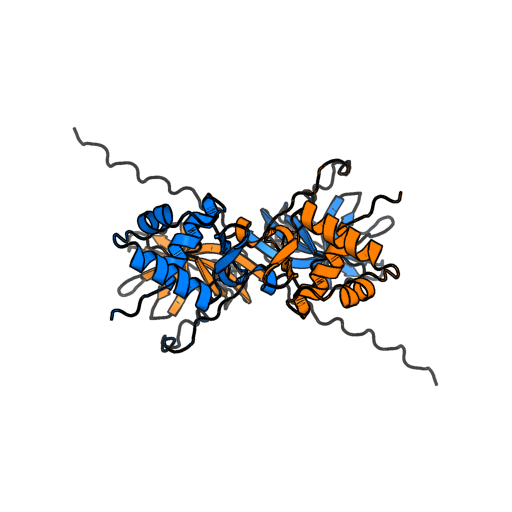LY B C 1
ATOM 1808 O O . GLY B 1 11 ? 14.328 10.5 5.562 1 95.75 11 GLY B O 1
ATOM 1809 N N . LYS B 1 12 ? 15.844 12.133 5.418 1 96.62 12 LYS B N 1
ATOM 1810 C CA . LYS B 1 12 ? 16.266 11.969 6.809 1 96.62 12 LYS B CA 1
ATOM 1811 C C . LYS B 1 12 ? 15.102 12.266 7.762 1 96.62 12 LYS B C 1
ATOM 1813 O O . LYS B 1 12 ? 14.922 11.562 8.758 1 96.62 12 LYS B O 1
ATOM 1818 N N . LEU B 1 13 ? 14.43 13.258 7.453 1 97.69 13 LEU B N 1
ATOM 1819 C CA . LEU B 1 13 ? 13.281 13.617 8.273 1 97.69 13 LEU B CA 1
ATOM 1820 C C . LEU B 1 13 ? 12.203 12.539 8.211 1 97.69 13 LEU B C 1
ATOM 1822 O O . LEU B 1 13 ? 11.602 12.203 9.234 1 97.69 13 LEU B O 1
ATOM 1826 N N . GLN B 1 14 ? 11.977 12.016 7.094 1 97.31 14 GLN B N 1
ATOM 1827 C CA . GLN B 1 14 ? 10.992 10.945 6.93 1 97.31 14 GLN B CA 1
ATOM 1828 C C . GLN B 1 14 ? 11.391 9.711 7.727 1 97.31 14 GLN B C 1
ATOM 1830 O O . GLN B 1 14 ? 10.539 9.062 8.344 1 97.31 14 GLN B O 1
ATOM 1835 N N . ASP B 1 15 ? 12.625 9.391 7.684 1 97.31 15 ASP B N 1
ATOM 1836 C CA . ASP B 1 15 ? 13.102 8.266 8.477 1 97.31 15 ASP B CA 1
ATOM 1837 C C . ASP B 1 15 ? 12.852 8.492 9.969 1 97.31 15 ASP B C 1
ATOM 1839 O O . ASP B 1 15 ? 12.422 7.586 10.68 1 97.31 15 ASP B O 1
ATOM 1843 N N . TYR B 1 16 ? 13.203 9.672 10.422 1 97 16 TYR B N 1
ATOM 1844 C CA . TYR B 1 16 ? 12.961 10.039 11.812 1 97 16 TYR B CA 1
ATOM 1845 C C . TYR B 1 16 ? 11.492 9.891 12.164 1 97 16 TYR B C 1
ATOM 1847 O O . TYR B 1 16 ? 11.148 9.344 13.219 1 97 16 TYR B O 1
ATOM 1855 N N . TYR B 1 17 ? 10.625 10.352 11.289 1 96.5 17 TYR B N 1
ATOM 1856 C CA . TYR B 1 17 ? 9.188 10.383 11.531 1 96.5 17 TYR B CA 1
ATOM 1857 C C . TYR B 1 17 ? 8.625 8.969 11.656 1 96.5 17 TYR B C 1
ATOM 1859 O O . TYR B 1 17 ? 7.668 8.734 12.406 1 96.5 17 TYR B O 1
ATOM 1867 N N . VAL B 1 18 ? 9.094 8.031 10.914 1 94 18 VAL B N 1
ATOM 1868 C CA . VAL B 1 18 ? 8.625 6.652 10.984 1 94 18 VAL B CA 1
ATOM 1869 C C . VAL B 1 18 ? 8.789 6.117 12.406 1 94 18 VAL B C 1
ATOM 1871 O O . VAL B 1 18 ? 7.922 5.406 12.914 1 94 18 VAL B O 1
ATOM 1874 N N . ARG B 1 19 ? 9.828 6.516 13.062 1 92.31 19 ARG B N 1
ATOM 1875 C CA . ARG B 1 19 ? 10.172 5.992 14.383 1 92.31 19 ARG B CA 1
ATOM 1876 C C . ARG B 1 19 ? 9.461 6.777 15.477 1 92.31 19 ARG B C 1
ATOM 1878 O O . ARG B 1 19 ? 8.914 6.191 16.406 1 92.31 19 ARG B O 1
ATOM 1885 N N . GLU B 1 20 ? 9.445 8.117 15.312 1 92.94 20 GLU B N 1
ATOM 1886 C CA . GLU B 1 20 ? 9.008 8.969 16.406 1 92.94 20 GLU B CA 1
ATOM 1887 C C . GLU B 1 20 ? 7.582 9.461 16.188 1 92.94 20 GLU B C 1
ATOM 1889 O O . GLU B 1 20 ? 6.914 9.883 17.141 1 92.94 20 GLU B O 1
ATOM 1894 N N . LYS B 1 21 ? 7.227 9.477 14.969 1 91.19 21 LYS B N 1
ATOM 1895 C CA . LYS B 1 21 ? 5.875 9.859 14.578 1 91.19 21 LYS B CA 1
ATOM 1896 C C . LYS B 1 21 ? 5.594 11.32 14.938 1 91.19 21 LYS B C 1
ATOM 1898 O O . LYS B 1 21 ? 4.457 11.68 15.258 1 91.19 21 LYS B O 1
ATOM 1903 N N . ILE B 1 22 ? 6.688 12.203 15.023 1 92.44 22 ILE B N 1
ATOM 1904 C CA . ILE B 1 22 ? 6.57 13.641 15.234 1 92.44 22 ILE B CA 1
ATO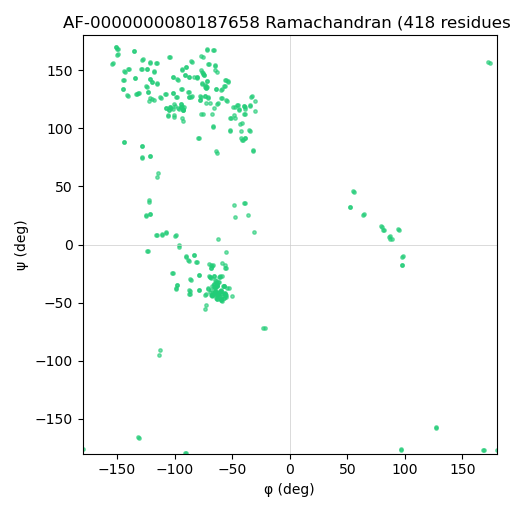M 1905 C C . ILE B 1 22 ? 7.648 14.367 14.438 1 92.44 22 ILE B C 1
ATOM 1907 O O . ILE B 1 22 ? 8.688 13.781 14.102 1 92.44 22 ILE B O 1
ATOM 1911 N N . ILE B 1 23 ? 7.293 15.531 14.039 1 95.44 23 ILE B N 1
ATOM 1912 C CA . ILE B 1 23 ? 8.336 16.391 13.5 1 95.44 23 ILE B CA 1
ATOM 1913 C C . ILE B 1 23 ? 9.148 17 14.641 1 95.44 23 ILE B C 1
ATOM 1915 O O . ILE B 1 23 ? 8.594 17.656 15.523 1 95.44 23 ILE B O 1
ATOM 1919 N N . PRO B 1 24 ? 10.391 16.844 14.656 1 94.75 24 PRO B N 1
ATOM 1920 C CA . PRO B 1 24 ? 11.211 17.312 15.781 1 94.75 24 PRO B CA 1
ATOM 1921 C C . PRO B 1 24 ? 11.336 18.828 15.828 1 94.75 24 PRO B C 1
ATOM 1923 O O . PRO B 1 24 ? 10.906 19.516 14.898 1 94.75 24 PRO B O 1
ATOM 1926 N N . SER B 1 25 ? 11.844 19.312 16.969 1 92.44 25 SER B N 1
ATOM 1927 C CA . SER B 1 25 ? 12.078 20.734 17.156 1 92.44 25 SER B CA 1
ATOM 1928 C C . SER B 1 25 ? 13.18 21.234 16.219 1 92.44 25 SER B C 1
ATOM 1930 O O . SER B 1 25 ? 13.93 20.453 15.648 1 92.44 25 SER B O 1
ATOM 1932 N N . THR B 1 26 ? 13.281 22.562 16.141 1 93 26 THR B N 1
ATOM 1933 C CA . THR B 1 26 ? 14.297 23.188 15.305 1 93 26 THR B CA 1
ATOM 1934 C C . THR B 1 26 ? 15.695 22.766 15.742 1 93 26 THR B C 1
ATOM 1936 O O . THR B 1 26 ? 16.547 22.484 14.906 1 93 26 THR B O 1
ATOM 1939 N N . THR B 1 27 ? 15.906 22.688 17.031 1 93.88 27 THR B N 1
ATOM 1940 C CA . THR B 1 27 ? 17.203 22.266 17.562 1 93.88 27 THR B CA 1
ATOM 1941 C C . THR B 1 27 ? 17.484 20.828 17.156 1 93.88 27 THR B C 1
ATOM 1943 O O . THR B 1 27 ? 18.594 20.516 16.719 1 93.88 27 THR B O 1
ATOM 1946 N N . GLN B 1 28 ? 16.547 19.938 17.281 1 95.44 28 GLN B N 1
ATOM 1947 C CA . GLN B 1 28 ? 16.703 18.531 16.922 1 95.44 28 GLN B CA 1
ATOM 1948 C C . GLN B 1 28 ? 16.891 18.375 15.422 1 95.44 28 GLN B C 1
ATOM 1950 O O . GLN B 1 28 ? 17.625 17.484 14.977 1 95.44 28 GLN B O 1
ATOM 1955 N N . LEU B 1 29 ? 16.219 19.188 14.656 1 96.75 29 LEU B N 1
ATOM 1956 C CA . LEU B 1 29 ? 16.391 19.156 13.211 1 96.75 29 LEU B CA 1
ATOM 1957 C C . LEU B 1 29 ? 17.828 19.5 12.82 1 96.75 29 LEU B C 1
ATOM 1959 O O . LEU B 1 29 ? 18.406 18.859 11.93 1 96.75 29 LEU B O 1
ATOM 1963 N N . SER B 1 30 ? 18.375 20.5 13.453 1 96.44 30 SER B N 1
ATOM 1964 C CA . SER B 1 30 ? 19.766 20.859 13.203 1 96.44 30 SER B CA 1
ATOM 1965 C C . SER B 1 30 ? 20.703 19.672 13.445 1 96.44 30 SER B C 1
ATOM 1967 O O . SER B 1 30 ? 21.609 19.406 12.648 1 96.44 30 SER B O 1
ATOM 1969 N N . ALA B 1 31 ? 20.453 18.984 14.492 1 96.44 31 ALA B N 1
ATOM 1970 C CA . ALA B 1 31 ? 21.25 17.797 14.82 1 96.44 31 ALA B CA 1
ATOM 1971 C C . ALA B 1 31 ? 21.016 16.688 13.797 1 96.44 31 ALA B C 1
ATOM 1973 O O . ALA B 1 31 ? 21.969 16.062 13.328 1 96.44 31 ALA B O 1
ATOM 1974 N N . LEU B 1 32 ? 19.766 16.469 13.422 1 96.31 32 LEU B N 1
ATOM 1975 C CA . LEU B 1 32 ? 19.391 15.43 12.477 1 96.31 32 LEU B CA 1
ATOM 1976 C C . LEU B 1 32 ? 20.078 15.648 11.133 1 96.31 32 LEU B C 1
ATOM 1978 O O . LEU B 1 32 ? 20.531 14.695 10.5 1 96.31 32 LEU B O 1
ATOM 1982 N N . TRP B 1 33 ? 20.156 16.922 10.727 1 96.38 33 TRP B N 1
ATOM 1983 C CA . TRP B 1 33 ? 20.672 17.281 9.406 1 96.38 33 TRP B CA 1
ATOM 1984 C C . TRP B 1 33 ? 22.156 17.656 9.484 1 96.38 33 TRP B C 1
ATOM 1986 O O . TRP B 1 33 ? 22.781 17.953 8.469 1 96.38 33 TRP B O 1
ATOM 1996 N N . ASN B 1 34 ? 22.703 17.641 10.648 1 94.75 34 ASN B N 1
ATOM 1997 C CA . ASN B 1 34 ? 24.109 18 10.875 1 94.75 34 ASN B CA 1
ATOM 1998 C C . ASN B 1 34 ? 24.406 19.406 10.344 1 94.75 34 ASN B C 1
ATOM 2000 O O . ASN B 1 34 ? 25.359 19.594 9.594 1 94.75 34 ASN B O 1
ATOM 2004 N N . VAL B 1 35 ? 23.516 20.266 10.672 1 92.31 35 VAL B N 1
ATOM 2005 C CA . VAL B 1 35 ? 23.688 21.672 10.305 1 92.31 35 VAL B CA 1
ATOM 2006 C C . VAL B 1 35 ? 24 22.5 11.547 1 92.31 35 VAL B C 1
ATOM 2008 O O . VAL B 1 35 ? 23.359 22.344 12.586 1 92.31 35 VAL B O 1
ATOM 2011 N N . LYS B 1 36 ? 25.031 23.297 11.484 1 89.31 36 LYS B N 1
ATOM 2012 C CA . LYS B 1 36 ? 25.516 24.047 12.633 1 89.31 36 LYS B CA 1
ATOM 2013 C C . LYS B 1 36 ? 24.781 25.391 12.758 1 89.31 36 LYS B C 1
ATOM 2015 O O . LYS B 1 36 ? 24.453 25.828 13.859 1 89.31 36 LYS B O 1
ATOM 2020 N N . ALA B 1 37 ? 24.531 26.031 11.602 1 90.62 37 ALA B N 1
ATOM 2021 C CA . ALA B 1 37 ? 23.891 27.344 11.625 1 90.62 37 ALA B CA 1
ATOM 2022 C C . ALA B 1 37 ? 22.375 27.203 11.68 1 90.62 37 ALA B C 1
ATOM 2024 O O . ALA B 1 37 ? 21.766 26.531 10.828 1 90.62 37 ALA B O 1
ATOM 2025 N N . ARG B 1 38 ? 21.719 27.859 12.648 1 90.69 38 ARG B N 1
ATOM 2026 C CA . ARG B 1 38 ? 20.281 27.828 12.812 1 90.69 38 ARG B CA 1
ATOM 2027 C C . ARG B 1 38 ? 19.578 28.406 11.586 1 90.69 38 ARG B C 1
ATOM 2029 O O . ARG B 1 38 ? 18.484 27.969 11.211 1 90.69 38 ARG B O 1
ATOM 2036 N N . SER B 1 39 ? 20.203 29.344 10.961 1 93.44 39 SER B N 1
ATOM 2037 C CA . SER B 1 39 ? 19.609 29.984 9.789 1 93.44 39 SER B CA 1
ATOM 2038 C C . SER B 1 39 ? 19.453 28.984 8.641 1 93.44 39 SER B C 1
ATOM 2040 O O . SER B 1 39 ? 18.484 29.078 7.867 1 93.44 39 SER B O 1
ATOM 2042 N N . TRP B 1 40 ? 20.312 28.078 8.602 1 92.69 40 TRP B N 1
ATOM 2043 C CA . TRP B 1 40 ? 20.234 27.062 7.562 1 92.69 40 TRP B CA 1
ATOM 2044 C C . TRP B 1 40 ? 19.094 26.094 7.836 1 92.69 40 TRP B C 1
ATOM 2046 O O . TRP B 1 40 ? 18.359 25.719 6.914 1 92.69 40 TRP B O 1
ATOM 2056 N N . THR B 1 41 ? 19 25.719 9.07 1 95.38 41 THR B N 1
ATOM 2057 C CA . THR B 1 41 ? 17.875 24.859 9.438 1 95.38 41 THR B CA 1
ATOM 2058 C C . THR B 1 41 ? 16.547 25.5 9.055 1 95.38 41 THR B C 1
ATOM 2060 O O . THR B 1 41 ? 15.68 24.844 8.469 1 95.38 41 THR B O 1
ATOM 2063 N N . HIS B 1 42 ? 16.438 26.719 9.305 1 95.75 42 HIS B N 1
ATOM 2064 C CA . HIS B 1 42 ? 15.219 27.453 8.969 1 95.75 42 HIS B CA 1
ATOM 2065 C C . HIS B 1 42 ? 15 27.484 7.465 1 95.75 42 HIS B C 1
ATOM 2067 O O . HIS B 1 42 ? 13.867 27.328 6.992 1 95.75 42 HIS B O 1
ATOM 2073 N N . GLN B 1 43 ? 16.031 27.688 6.781 1 95.56 43 GLN B N 1
ATOM 2074 C CA . GLN B 1 43 ? 15.922 27.734 5.328 1 95.56 43 GLN B CA 1
ATOM 2075 C C . GLN B 1 43 ? 15.438 26.391 4.766 1 95.56 43 GLN B C 1
ATOM 2077 O O . GLN B 1 43 ? 14.602 26.359 3.861 1 95.56 43 GLN B O 1
ATOM 2082 N N . ILE B 1 44 ? 15.938 25.312 5.277 1 96.25 44 ILE B N 1
ATOM 2083 C CA . ILE B 1 44 ? 15.547 23.984 4.828 1 96.25 44 ILE B CA 1
ATOM 2084 C C . ILE B 1 44 ? 14.062 23.75 5.121 1 96.25 44 ILE B C 1
ATOM 2086 O O . ILE B 1 44 ? 13.312 23.297 4.258 1 96.25 44 ILE B O 1
ATOM 2090 N N . VAL B 1 45 ? 13.664 24.078 6.324 1 96.5 45 VAL B N 1
ATOM 2091 C CA . VAL B 1 45 ? 12.266 23.922 6.723 1 96.5 45 VAL B CA 1
ATOM 2092 C C . VAL B 1 45 ? 11.367 24.75 5.805 1 96.5 45 VAL B C 1
ATOM 2094 O O . VAL B 1 45 ? 10.328 24.266 5.344 1 96.5 45 VAL B O 1
ATOM 2097 N N . GLN B 1 46 ? 11.828 25.938 5.535 1 96.38 46 GLN B N 1
ATOM 2098 C CA . GLN B 1 46 ? 11.047 26.812 4.676 1 96.38 46 GLN B CA 1
ATOM 2099 C C . GLN B 1 46 ? 10.914 26.234 3.27 1 96.38 46 GLN B C 1
ATOM 2101 O O . GLN B 1 46 ? 9.844 26.297 2.666 1 96.38 46 GLN B O 1
ATOM 2106 N N . ARG B 1 47 ? 11.906 25.734 2.766 1 96.06 47 ARG B N 1
ATOM 2107 C CA . ARG B 1 47 ? 11.875 25.125 1.443 1 96.06 47 ARG B CA 1
ATOM 2108 C C . ARG B 1 47 ? 10.945 23.906 1.43 1 96.06 47 ARG B C 1
ATOM 2110 O O . ARG B 1 47 ? 10.211 23.703 0.464 1 96.06 47 ARG B O 1
ATOM 2117 N N . LEU B 1 48 ? 11 23.109 2.494 1 96.5 48 LEU B N 1
ATOM 2118 C CA . LEU B 1 48 ? 10.125 21.953 2.598 1 96.5 48 LEU B CA 1
ATOM 2119 C C . LEU B 1 48 ? 8.664 22.375 2.656 1 96.5 48 LEU B C 1
ATOM 2121 O O . LEU B 1 48 ? 7.789 21.703 2.109 1 96.5 48 LEU B O 1
ATOM 2125 N N . LYS B 1 49 ? 8.398 23.484 3.297 1 95.56 49 LYS B N 1
ATOM 2126 C CA . LYS B 1 49 ? 7.047 24.031 3.314 1 95.56 49 LYS B CA 1
ATOM 2127 C C . LYS B 1 49 ? 6.625 24.516 1.926 1 95.56 49 LYS B C 1
ATOM 2129 O O . LYS B 1 49 ? 5.508 24.234 1.483 1 95.56 49 LYS B O 1
ATOM 2134 N N . GLU B 1 50 ? 7.492 25.172 1.24 1 95.62 50 GLU B N 1
ATOM 2135 C CA . GLU B 1 50 ? 7.207 25.703 -0.092 1 95.62 50 GLU B CA 1
ATOM 2136 C C . GLU B 1 50 ? 6.922 24.578 -1.081 1 95.62 50 GLU B C 1
ATOM 2138 O O . GLU B 1 50 ? 6.082 24.719 -1.97 1 95.62 50 GLU B O 1
ATOM 2143 N N . GLU B 1 51 ? 7.613 23.5 -0.867 1 93.81 51 GLU B N 1
ATOM 2144 C CA . GLU B 1 51 ? 7.426 22.344 -1.749 1 93.81 51 GLU B CA 1
ATOM 2145 C C . GLU B 1 51 ? 6.223 21.516 -1.32 1 93.81 51 GLU B C 1
ATOM 2147 O O . GLU B 1 51 ? 5.875 20.531 -1.979 1 93.81 51 GLU B O 1
ATOM 2152 N N . GLY B 1 52 ? 5.652 21.812 -0.17 1 93.88 52 GLY B N 1
ATOM 2153 C CA . GLY B 1 52 ? 4.391 21.203 0.231 1 93.88 52 GLY B CA 1
ATOM 2154 C C . GLY B 1 52 ? 4.566 19.969 1.102 1 93.88 52 GLY B C 1
ATOM 2155 O O . GLY B 1 52 ? 3.611 19.219 1.326 1 93.88 52 GLY B O 1
ATOM 2156 N N . PHE B 1 53 ? 5.762 19.719 1.626 1 95.44 53 PHE B N 1
ATOM 2157 C CA . PHE B 1 53 ? 5.996 18.516 2.43 1 95.44 53 PHE B CA 1
ATOM 2158 C C . PHE B 1 53 ? 5.633 18.766 3.889 1 95.44 53 PHE B C 1
ATOM 2160 O O . PHE B 1 53 ? 5.289 17.828 4.617 1 95.44 53 PHE B O 1
ATOM 2167 N N . LEU B 1 54 ? 5.781 20.016 4.305 1 96 54 LEU B N 1
ATOM 2168 C CA . LEU B 1 54 ? 5.496 20.422 5.676 1 96 54 LEU B CA 1
ATOM 2169 C C . LEU B 1 54 ? 4.551 21.609 5.711 1 96 54 LEU B C 1
ATOM 2171 O O . LEU B 1 54 ? 4.43 22.344 4.727 1 96 54 LEU B O 1
ATOM 2175 N N . GLU B 1 55 ? 3.928 21.766 6.844 1 92.94 55 GLU B N 1
ATOM 2176 C CA . GLU B 1 55 ? 3.123 22.953 7.102 1 92.94 55 GLU B CA 1
ATOM 2177 C C . GLU B 1 55 ? 3.119 23.297 8.586 1 92.94 55 GLU B C 1
ATOM 2179 O O . GLU B 1 55 ? 3.543 22.5 9.422 1 92.94 55 GLU B O 1
ATOM 2184 N N . ASN B 1 56 ? 2.725 24.5 8.867 1 89.44 56 ASN B N 1
ATOM 2185 C CA . ASN B 1 56 ? 2.621 24.922 10.258 1 89.44 56 ASN B CA 1
ATOM 2186 C C . ASN B 1 56 ? 1.415 24.297 10.953 1 89.44 56 ASN B C 1
ATOM 2188 O O . ASN B 1 56 ? 0.35 24.156 10.352 1 89.44 56 ASN B O 1
ATOM 2192 N N . ALA B 1 57 ? 1.646 23.875 12.117 1 83 57 ALA B N 1
ATOM 2193 C CA . ALA B 1 57 ? 0.572 23.391 12.984 1 83 57 ALA B CA 1
ATOM 2194 C C . ALA B 1 57 ? 0.25 24.422 14.07 1 83 57 ALA B C 1
ATOM 2196 O O . ALA B 1 57 ? 1.01 25.359 14.289 1 83 57 ALA B O 1
ATOM 2197 N N . PRO B 1 58 ? -0.92 24.266 14.641 1 76.62 58 PRO B N 1
ATOM 2198 C CA . PRO B 1 58 ? -1.192 25.141 15.781 1 76.62 58 PRO B CA 1
ATOM 2199 C C . PRO B 1 58 ? -0.101 25.078 16.844 1 76.62 58 PRO B C 1
ATOM 2201 O O . PRO B 1 58 ? 0.453 24 17.109 1 76.62 58 PRO B O 1
ATOM 2204 N N . GLY B 1 59 ? 0.231 26.25 17.438 1 76.19 59 GLY B N 1
ATOM 2205 C CA . GLY B 1 59 ? 1.233 26.328 18.484 1 76.19 59 GLY B CA 1
ATOM 2206 C C . GLY B 1 59 ? 2.646 26.469 17.953 1 76.19 59 GLY B C 1
ATOM 2207 O O . GLY B 1 59 ? 3.613 26.391 18.719 1 76.19 59 GLY B O 1
ATOM 2208 N N . GLY B 1 60 ? 2.727 26.625 16.641 1 78.06 60 GLY B N 1
ATOM 2209 C CA . GLY B 1 60 ? 4.035 26.891 16.062 1 78.06 60 GLY B CA 1
ATOM 2210 C C . GLY B 1 60 ? 4.789 25.609 15.703 1 78.06 60 GLY B C 1
ATOM 2211 O O . GLY B 1 60 ? 5.965 25.672 15.336 1 78.06 60 GLY B O 1
ATOM 2212 N N . ARG B 1 61 ? 4.141 24.5 15.867 1 83.94 61 ARG B N 1
ATOM 2213 C CA . ARG B 1 61 ? 4.789 23.25 15.531 1 83.94 61 ARG B CA 1
ATOM 2214 C C . ARG B 1 61 ? 4.629 22.922 14.047 1 83.94 61 ARG B C 1
ATOM 2216 O O . ARG B 1 61 ? 3.857 23.578 13.344 1 83.94 61 ARG B O 1
ATOM 2223 N N . LEU B 1 62 ? 5.551 22.078 13.578 1 92.12 62 LEU B N 1
ATOM 2224 C CA . LEU B 1 62 ? 5.469 21.625 12.195 1 92.12 62 LEU B CA 1
ATOM 2225 C C . LEU B 1 62 ? 4.715 20.297 12.102 1 92.12 62 LEU B C 1
ATOM 2227 O O . LEU B 1 62 ? 4.715 19.516 13.055 1 92.12 62 LEU B O 1
ATOM 2231 N N . ARG B 1 63 ? 4.066 20.047 11.008 1 92.12 63 ARG B N 1
ATOM 2232 C CA . ARG B 1 63 ? 3.434 18.766 10.742 1 92.12 63 ARG B CA 1
ATOM 2233 C C . ARG B 1 63 ? 3.615 18.359 9.281 1 92.12 63 ARG B C 1
ATOM 2235 O O . ARG B 1 63 ? 3.719 19.219 8.406 1 92.12 63 ARG B O 1
ATOM 2242 N N . PRO B 1 64 ? 3.646 17.078 9.047 1 94.56 64 PRO B N 1
ATOM 2243 C CA . PRO B 1 64 ? 3.742 16.625 7.656 1 94.56 64 PRO B CA 1
ATOM 2244 C C . PRO B 1 64 ? 2.43 16.781 6.891 1 94.56 64 PRO B C 1
ATOM 2246 O O . PRO B 1 64 ? 1.352 16.672 7.48 1 94.56 64 PRO B O 1
ATOM 2249 N N . THR B 1 65 ? 2.578 17.078 5.617 1 93.19 65 THR B N 1
ATOM 2250 C CA . THR B 1 65 ? 1.433 17.016 4.715 1 93.19 65 THR B CA 1
ATOM 2251 C C .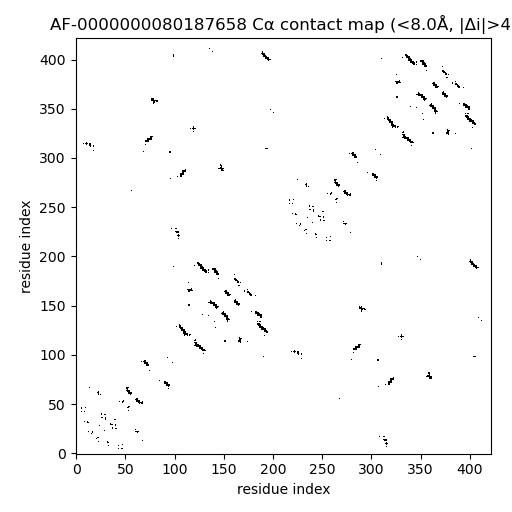 THR B 1 65 ? 1.303 15.625 4.098 1 93.19 65 THR B C 1
ATOM 2253 O O . THR B 1 65 ? 2.102 14.734 4.391 1 93.19 65 THR B O 1
ATOM 2256 N N . LEU B 1 66 ? 0.301 15.445 3.254 1 91.81 66 LEU B N 1
ATOM 2257 C CA . LEU B 1 66 ? 0.151 14.164 2.572 1 91.81 66 LEU B CA 1
ATOM 2258 C C . LEU B 1 66 ? 1.311 13.922 1.612 1 91.81 66 LEU B C 1
ATOM 2260 O O . LEU B 1 66 ? 1.723 12.781 1.408 1 91.81 66 LEU B O 1
ATOM 2264 N N . ARG B 1 67 ? 1.821 14.961 1.017 1 93.25 67 ARG B N 1
ATOM 2265 C CA . ARG B 1 67 ? 2.932 14.852 0.075 1 93.25 67 ARG B CA 1
ATOM 2266 C C . ARG B 1 67 ? 4.168 14.273 0.752 1 93.25 67 ARG B C 1
ATOM 2268 O O . ARG B 1 67 ? 5.012 13.656 0.095 1 93.25 67 ARG B O 1
ATOM 2275 N N . PHE B 1 68 ? 4.266 14.5 2.084 1 95.94 68 PHE B N 1
ATOM 2276 C CA . PHE B 1 68 ? 5.355 14 2.91 1 95.94 68 PHE B CA 1
ATOM 2277 C C . PHE B 1 68 ? 5.48 12.492 2.789 1 95.94 68 PHE B C 1
ATOM 2279 O O . PHE B 1 68 ? 6.57 11.938 2.941 1 95.94 68 PHE B O 1
ATOM 2286 N N . PHE B 1 69 ? 4.418 11.836 2.346 1 95.44 69 PHE B N 1
ATOM 2287 C CA . PHE B 1 69 ? 4.355 10.383 2.359 1 95.44 69 PHE B CA 1
ATOM 2288 C C . PHE B 1 69 ? 4.398 9.82 0.941 1 95.44 69 PHE B C 1
ATOM 2290 O O . PHE B 1 69 ? 4.211 8.617 0.735 1 95.44 69 PHE B O 1
ATOM 2297 N N . GLU B 1 70 ? 4.648 10.641 -0.026 1 94.56 70 GLU B N 1
ATOM 2298 C CA . GLU B 1 70 ? 4.785 10.18 -1.406 1 94.56 70 GLU B CA 1
ATOM 2299 C C . GLU B 1 70 ? 6.125 9.484 -1.627 1 94.56 70 GLU B C 1
ATOM 2301 O O . GLU B 1 70 ? 7.121 9.828 -0.993 1 94.56 70 GLU B O 1
ATOM 2306 N N . ARG B 1 71 ? 6.094 8.492 -2.518 1 93.12 71 ARG B N 1
ATOM 2307 C CA . ARG B 1 71 ? 7.297 7.742 -2.869 1 93.12 71 ARG B CA 1
ATOM 2308 C C . ARG B 1 71 ? 7.637 7.914 -4.348 1 93.12 71 ARG B C 1
ATOM 2310 O O . ARG B 1 71 ? 6.738 8.023 -5.184 1 93.12 71 ARG B O 1
ATOM 2317 N N . THR B 1 72 ? 8.906 7.863 -4.594 1 91.06 72 THR B N 1
ATOM 2318 C CA . THR B 1 72 ? 9.367 7.922 -5.977 1 91.06 72 THR B CA 1
ATOM 2319 C C . THR B 1 72 ? 9.055 6.621 -6.707 1 91.06 72 THR B C 1
ATOM 2321 O O . THR B 1 72 ? 9.219 5.535 -6.152 1 91.06 72 THR B O 1
ATOM 2324 N N . VAL B 1 73 ? 8.562 6.734 -7.918 1 91.06 73 VAL B N 1
ATOM 2325 C CA . VAL B 1 73 ? 8.352 5.586 -8.789 1 91.06 73 VAL B CA 1
ATOM 2326 C C . VAL B 1 73 ? 9.438 5.539 -9.859 1 91.06 73 VAL B C 1
ATOM 2328 O O . VAL B 1 73 ? 9.641 6.508 -10.594 1 91.06 73 VAL B O 1
ATOM 2331 N N . GLY B 1 74 ? 10.109 4.48 -9.75 1 84.06 74 GLY B N 1
ATOM 2332 C CA . GLY B 1 74 ? 11.172 4.305 -10.727 1 84.06 74 GLY B CA 1
ATOM 2333 C C . GLY B 1 74 ? 10.656 3.889 -12.094 1 84.06 74 GLY B C 1
ATOM 2334 O O . GLY B 1 74 ? 9.5 3.48 -12.234 1 84.06 74 GLY B O 1
ATOM 2335 N N . HIS B 1 75 ? 11.336 4.309 -13.109 1 70.12 75 HIS B N 1
ATOM 2336 C CA . HIS B 1 75 ? 10.953 3.975 -14.477 1 70.12 75 HIS B CA 1
ATOM 2337 C C . HIS B 1 75 ? 11.031 2.471 -14.719 1 70.12 75 HIS B C 1
ATOM 2339 O O . HIS B 1 75 ? 11.781 1.767 -14.047 1 70.12 75 HIS B O 1
ATOM 2345 N N . ARG B 1 76 ? 10.047 2.107 -15.664 1 54.09 76 ARG B N 1
ATOM 2346 C CA . ARG B 1 76 ? 9.852 0.709 -16.031 1 54.09 76 ARG B CA 1
ATOM 2347 C C . ARG B 1 76 ? 11.18 0.034 -16.344 1 54.09 76 ARG B C 1
ATOM 2349 O O . ARG B 1 76 ? 12.094 0.661 -16.891 1 54.09 76 ARG B O 1
ATOM 2356 N N . VAL B 1 77 ? 11.578 -0.817 -15.492 1 46.94 77 VAL B N 1
ATOM 2357 C CA . VAL B 1 77 ? 12.75 -1.657 -15.719 1 46.94 77 VAL B CA 1
ATOM 2358 C C . VAL B 1 77 ? 12.797 -2.098 -17.172 1 46.94 77 VAL B C 1
ATOM 2360 O O . VAL B 1 77 ? 12.086 -3.027 -17.578 1 46.94 77 VAL B O 1
ATOM 2363 N N . TRP B 1 78 ? 12.414 -1.353 -18.266 1 40.91 78 TRP B N 1
ATOM 2364 C CA . TRP B 1 78 ? 12.703 -2.037 -19.516 1 40.91 78 TRP B CA 1
ATOM 2365 C C . TRP B 1 78 ? 14.203 -2.191 -19.719 1 40.91 78 TRP B C 1
ATOM 2367 O O . TRP B 1 78 ? 14.977 -1.267 -19.438 1 40.91 78 TRP B O 1
ATOM 2377 N N . ALA B 1 79 ? 14.773 -3.354 -19.781 1 39.06 79 ALA B N 1
ATOM 2378 C CA . ALA B 1 79 ? 16.125 -3.73 -20.172 1 39.06 79 ALA B CA 1
ATOM 2379 C C . ALA B 1 79 ? 16.75 -2.664 -21.078 1 39.06 79 ALA B C 1
ATOM 2381 O O . ALA B 1 79 ? 17.938 -2.361 -20.953 1 39.06 79 ALA B O 1
ATOM 2382 N N . GLY B 1 80 ? 16.281 -2.561 -22.344 1 37.53 80 GLY B N 1
ATOM 2383 C CA . GLY B 1 80 ? 17.016 -2.014 -23.469 1 37.53 80 GLY B CA 1
ATOM 2384 C C . GLY B 1 80 ? 17.141 -0.503 -23.422 1 37.53 80 GLY B C 1
ATOM 2385 O O . GLY B 1 80 ? 17.812 0.094 -24.266 1 37.53 80 GLY B O 1
ATOM 2386 N N . LEU B 1 81 ? 16.094 0.216 -23.328 1 38.09 81 LEU B N 1
ATOM 2387 C CA . LEU B 1 81 ? 16.391 1.579 -23.75 1 38.09 81 LEU B CA 1
ATOM 2388 C C . LEU B 1 81 ? 17.312 2.268 -22.75 1 38.09 81 LEU B C 1
ATOM 2390 O O . LEU B 1 81 ? 17.172 2.07 -21.531 1 38.09 81 LEU B O 1
ATOM 2394 N N . PRO B 1 82 ? 18.453 2.719 -23.219 1 36.34 82 PRO B N 1
ATOM 2395 C CA . PRO B 1 82 ? 19.344 3.613 -22.469 1 36.34 82 PRO B CA 1
ATOM 2396 C C . PRO B 1 82 ? 18.594 4.527 -21.516 1 36.34 82 PRO B C 1
ATOM 2398 O O . PRO B 1 82 ? 17.453 4.93 -21.797 1 36.34 82 PRO B O 1
ATOM 2401 N N . GLN B 1 83 ? 18.703 4.469 -20.297 1 41.44 83 GLN B N 1
ATOM 2402 C CA . GLN B 1 83 ? 18.266 5.336 -19.203 1 41.44 83 GLN B CA 1
ATOM 2403 C C . GLN B 1 83 ? 18.359 6.805 -19.609 1 41.44 83 GLN B C 1
ATOM 2405 O O . GLN B 1 83 ? 19.312 7.488 -19.25 1 41.44 83 GLN B O 1
ATOM 2410 N N . GLN B 1 84 ? 18.312 7.336 -20.75 1 39.09 84 GLN B N 1
ATOM 2411 C CA . GLN B 1 84 ? 18.312 8.797 -20.672 1 39.09 84 GLN B CA 1
ATOM 2412 C C . GLN B 1 84 ? 17.281 9.289 -19.656 1 39.09 84 GLN B C 1
ATOM 2414 O O . GLN B 1 84 ? 16.219 9.805 -20.047 1 39.09 84 GLN B O 1
ATOM 2419 N N . ALA B 1 85 ? 17 8.727 -18.672 1 41.78 85 ALA B N 1
ATOM 2420 C CA . ALA B 1 85 ? 16.062 9 -17.578 1 41.78 85 ALA B CA 1
ATOM 2421 C C . ALA B 1 85 ? 16.328 10.367 -16.953 1 41.78 85 ALA B C 1
ATOM 2423 O O . ALA B 1 85 ? 15.828 10.672 -15.875 1 41.78 85 ALA B O 1
ATOM 2424 N N . PHE B 1 86 ? 17.25 11.078 -17.219 1 41.19 86 PHE B N 1
ATOM 2425 C CA . PHE B 1 86 ? 17.547 12.32 -16.516 1 41.19 86 PHE B CA 1
ATOM 2426 C C . PHE B 1 86 ? 16.312 13.203 -16.422 1 41.19 86 PHE B C 1
ATOM 2428 O O . PHE B 1 86 ? 16.125 13.93 -15.445 1 41.19 86 PHE B O 1
ATOM 2435 N N . ASP B 1 87 ? 15.539 13.375 -17.469 1 42.78 87 ASP B N 1
ATOM 2436 C CA . ASP B 1 87 ? 14.688 14.555 -17.531 1 42.78 87 ASP B CA 1
ATOM 2437 C C . ASP B 1 87 ? 13.32 14.273 -16.891 1 42.78 87 ASP B C 1
ATOM 2439 O O . ASP B 1 87 ? 12.391 15.07 -17.047 1 42.78 87 ASP B O 1
ATOM 2443 N N . VAL B 1 88 ? 13.016 13.117 -16.609 1 45.81 88 VAL B N 1
ATOM 2444 C CA . VAL B 1 88 ? 11.617 13.008 -16.219 1 45.81 88 VAL B CA 1
ATOM 2445 C C . VAL B 1 88 ? 11.5 13.141 -14.695 1 45.81 88 VAL B C 1
ATOM 2447 O O . VAL B 1 88 ? 12.242 12.508 -13.953 1 45.81 88 VAL B O 1
ATOM 2450 N N . GLN B 1 89 ? 11.008 14.281 -14.312 1 55.97 89 GLN B N 1
ATOM 2451 C CA . GLN B 1 89 ? 10.641 14.43 -12.906 1 55.97 89 GLN B CA 1
ATOM 2452 C C . GLN B 1 89 ? 10.133 13.109 -12.328 1 55.97 89 GLN B C 1
ATOM 2454 O O . GLN B 1 89 ? 9.344 12.414 -12.969 1 55.97 89 GLN B O 1
ATOM 2459 N N . PRO B 1 90 ? 10.773 12.797 -11.266 1 63.59 90 PRO B N 1
ATOM 2460 C CA . PRO B 1 90 ? 10.344 11.523 -10.68 1 63.59 90 PRO B CA 1
ATOM 2461 C C . PRO B 1 90 ? 8.844 11.477 -10.414 1 63.59 90 PRO B C 1
ATOM 2463 O O . PRO B 1 90 ? 8.25 12.484 -10.016 1 63.59 90 PRO B O 1
ATOM 2466 N N . GLU B 1 91 ? 8.156 10.531 -10.945 1 83.19 91 GLU B N 1
ATOM 2467 C CA . GLU B 1 91 ? 6.766 10.273 -10.578 1 83.19 91 GLU B CA 1
ATOM 2468 C C . GLU B 1 91 ? 6.641 9.898 -9.109 1 83.19 91 GLU B C 1
ATOM 2470 O O . GLU B 1 91 ? 7.461 9.141 -8.586 1 83.19 91 GLU B O 1
ATOM 2475 N N . LEU B 1 92 ? 5.852 10.672 -8.398 1 87.94 92 LEU B N 1
ATOM 2476 C CA . LEU B 1 92 ? 5.562 10.391 -7 1 87.94 92 LEU B CA 1
ATOM 2477 C C . LEU B 1 92 ? 4.188 9.75 -6.848 1 87.94 92 LEU B C 1
ATOM 2479 O O . LEU B 1 92 ? 3.271 10.047 -7.617 1 87.94 92 LEU B O 1
ATOM 2483 N N . LEU B 1 93 ? 4.18 8.875 -5.914 1 91.5 93 LEU B N 1
ATOM 2484 C CA . LEU B 1 93 ? 2.943 8.133 -5.707 1 91.5 93 LEU B CA 1
ATOM 2485 C C . LEU B 1 93 ? 2.682 7.914 -4.219 1 91.5 93 LEU B C 1
ATOM 2487 O O . LEU B 1 93 ? 3.596 7.57 -3.469 1 91.5 93 LEU B O 1
ATOM 2491 N N . ARG B 1 94 ? 1.485 8.273 -3.783 1 94.69 94 ARG B N 1
ATOM 2492 C CA . ARG B 1 94 ? 1.057 7.82 -2.465 1 94.69 94 ARG B CA 1
ATOM 2493 C C . ARG B 1 94 ? 0.382 6.457 -2.551 1 94.69 94 ARG B C 1
ATOM 2495 O O . ARG B 1 94 ? -0.589 6.281 -3.291 1 94.69 94 ARG B O 1
ATOM 2502 N N . ILE B 1 95 ? 0.793 5.535 -1.822 1 96.5 95 ILE B N 1
ATOM 2503 C CA . ILE B 1 95 ? 0.365 4.145 -1.926 1 96.5 95 ILE B CA 1
ATOM 2504 C C . ILE B 1 95 ? -1.135 4.047 -1.653 1 96.5 95 ILE B C 1
ATOM 2506 O O . ILE B 1 95 ? -1.855 3.338 -2.361 1 96.5 95 ILE B O 1
ATOM 2510 N N . ASP B 1 96 ? -1.606 4.754 -0.677 1 95.69 96 ASP B N 1
ATOM 2511 C CA . ASP B 1 96 ? -3.025 4.73 -0.334 1 95.69 96 ASP B CA 1
ATOM 2512 C C . ASP B 1 96 ? -3.883 5.191 -1.511 1 95.69 96 ASP B C 1
ATOM 2514 O O . ASP B 1 96 ? -4.879 4.547 -1.85 1 95.69 96 ASP B O 1
ATOM 2518 N N . ASP B 1 97 ? -3.473 6.305 -2.135 1 93.75 97 ASP B N 1
ATOM 2519 C CA . ASP B 1 97 ? -4.211 6.855 -3.27 1 93.75 97 ASP B CA 1
ATOM 2520 C C . ASP B 1 97 ? -4.211 5.883 -4.445 1 93.75 97 ASP B C 1
ATOM 2522 O O . ASP B 1 97 ? -5.188 5.805 -5.195 1 93.75 97 ASP B O 1
ATOM 2526 N N . TYR B 1 98 ? -3.209 5.188 -4.578 1 94.25 98 TYR B N 1
ATOM 2527 C CA . TYR B 1 98 ? -3.055 4.25 -5.688 1 94.25 98 TYR B CA 1
ATOM 2528 C C . TYR B 1 98 ? -3.99 3.057 -5.527 1 94.25 98 TYR B C 1
ATOM 2530 O O . TYR B 1 98 ? -4.621 2.623 -6.492 1 94.25 98 TYR B O 1
ATOM 2538 N N . LEU B 1 99 ? -4.18 2.59 -4.305 1 96.19 99 LEU B N 1
ATOM 2539 C CA . LEU B 1 99 ? -4.836 1.308 -4.074 1 96.19 99 LEU B CA 1
ATOM 2540 C C . LEU B 1 99 ? -6.312 1.501 -3.748 1 96.19 99 LEU B C 1
ATOM 2542 O O . LEU B 1 99 ? -7.141 0.647 -4.074 1 96.19 99 LEU B O 1
ATOM 2546 N N . ILE B 1 100 ? -6.629 2.559 -3.061 1 95.88 100 ILE B N 1
ATOM 2547 C CA . ILE B 1 100 ? -7.941 2.658 -2.428 1 95.88 100 ILE B CA 1
ATOM 2548 C C . ILE B 1 100 ? -8.828 3.619 -3.219 1 95.88 100 ILE B C 1
ATOM 2550 O O . ILE B 1 100 ? -8.594 4.828 -3.221 1 95.88 100 ILE B O 1
ATOM 2554 N N . GLU B 1 101 ? -9.875 3.043 -3.766 1 93.31 101 GLU B N 1
ATOM 2555 C CA . GLU B 1 101 ? -10.797 3.861 -4.547 1 93.31 101 GLU B CA 1
ATOM 2556 C C . GLU B 1 101 ? -12.016 4.258 -3.723 1 93.31 101 GLU B C 1
ATOM 2558 O O . GLU B 1 101 ? -12.555 5.355 -3.887 1 93.31 101 GLU B O 1
ATOM 2563 N N . LYS B 1 102 ? -12.5 3.35 -2.879 1 95.12 102 LYS B N 1
ATOM 2564 C CA . LYS B 1 102 ? -13.664 3.572 -2.035 1 95.12 102 LYS B CA 1
ATOM 2565 C C . LYS B 1 102 ? -13.359 3.248 -0.575 1 95.12 102 LYS B C 1
ATOM 2567 O O . LYS B 1 102 ? -13.781 2.209 -0.062 1 95.12 102 LYS B O 1
ATOM 2572 N N . PRO B 1 103 ? -12.812 4.211 0.11 1 95.94 103 PRO B N 1
ATOM 2573 C CA . PRO B 1 103 ? -12.391 3.953 1.488 1 95.94 103 PRO B CA 1
ATOM 2574 C C . PRO B 1 103 ? -13.531 3.453 2.371 1 95.94 103 PRO B C 1
ATOM 2576 O O . PRO B 1 103 ? -13.328 2.564 3.201 1 95.94 103 PRO B O 1
ATOM 2579 N N . SER B 1 104 ? -14.734 3.908 2.191 1 94.44 104 SER B N 1
ATOM 2580 C CA . SER B 1 104 ? -15.859 3.566 3.057 1 94.44 104 SER B CA 1
ATOM 2581 C C . SER B 1 104 ? -16.234 2.094 2.922 1 94.44 104 SER B C 1
ATOM 2583 O O . SER B 1 104 ? -16.859 1.524 3.816 1 94.44 104 SER B O 1
ATOM 2585 N N . GLN B 1 105 ? -15.789 1.522 1.862 1 94.88 105 GLN B N 1
ATOM 2586 C CA . GLN B 1 105 ? -16.156 0.136 1.595 1 94.88 105 GLN B CA 1
ATOM 2587 C C . GLN B 1 105 ? -14.938 -0.775 1.632 1 94.88 105 GLN B C 1
ATOM 2589 O O . GLN B 1 105 ? -15.008 -1.937 1.224 1 94.88 105 GLN B O 1
ATOM 2594 N N . THR B 1 106 ? -13.836 -0.256 2.039 1 94.94 106 THR B N 1
ATOM 2595 C CA . THR B 1 106 ? -12.586 -1.002 1.959 1 94.94 106 THR B CA 1
ATOM 2596 C C . THR B 1 106 ? -12.211 -1.579 3.32 1 94.94 106 THR B C 1
ATOM 2598 O O . THR B 1 106 ? -12.25 -0.874 4.332 1 94.94 106 THR B O 1
ATOM 2601 N N . ILE B 1 107 ? -11.906 -2.789 3.354 1 92.75 107 ILE B N 1
ATOM 2602 C CA . ILE B 1 107 ? -11.391 -3.486 4.523 1 92.75 107 ILE B CA 1
ATOM 2603 C C . ILE B 1 107 ? -10.203 -4.355 4.125 1 92.75 107 ILE B C 1
ATOM 2605 O O . ILE B 1 107 ? -10.18 -4.922 3.029 1 92.75 107 ILE B O 1
ATOM 2609 N N . LEU B 1 108 ? -9.227 -4.434 5.004 1 94.75 108 LEU B N 1
ATOM 2610 C CA . LEU B 1 108 ? -8.078 -5.301 4.785 1 94.75 108 LEU B CA 1
ATOM 2611 C C . LEU B 1 108 ? -8.25 -6.629 5.523 1 94.75 108 LEU B C 1
ATOM 2613 O O . LEU B 1 108 ? -8.734 -6.656 6.652 1 94.75 108 LEU B O 1
ATOM 2617 N N . PHE B 1 109 ? -7.793 -7.699 4.859 1 92.31 109 PHE B N 1
ATOM 2618 C CA . PHE B 1 109 ? -7.863 -9.016 5.477 1 92.31 109 PHE B CA 1
ATOM 2619 C C . PHE B 1 109 ? -6.547 -9.766 5.32 1 92.31 109 PHE B C 1
ATOM 2621 O O . PHE B 1 109 ? -6.016 -9.875 4.211 1 92.31 109 PHE B O 1
ATOM 2628 N N . PRO B 1 110 ? -6.051 -10.266 6.406 1 92.56 110 PRO B N 1
ATOM 2629 C CA . PRO B 1 110 ? -4.867 -11.125 6.277 1 92.56 110 PRO B CA 1
ATOM 2630 C C . PRO B 1 110 ? -5.188 -12.477 5.656 1 92.56 110 PRO B C 1
ATOM 2632 O O . PRO B 1 110 ? -6.23 -13.07 5.949 1 92.56 110 PRO B O 1
ATOM 2635 N N . VAL B 1 111 ? -4.305 -12.969 4.801 1 92.94 111 VAL B N 1
ATOM 2636 C CA . VAL B 1 111 ? -4.512 -14.227 4.102 1 92.94 111 VAL B CA 1
ATOM 2637 C C . VAL B 1 111 ? -3.848 -15.367 4.875 1 92.94 111 VAL B C 1
ATOM 2639 O O . VAL B 1 111 ? -2.695 -15.242 5.297 1 92.94 111 VAL B O 1
ATOM 2642 N N . LYS B 1 112 ? -4.562 -16.344 5 1 88.38 112 LYS B N 1
ATOM 2643 C CA . LYS B 1 112 ? -4.043 -17.594 5.57 1 88.38 112 LYS B CA 1
ATOM 2644 C C . LYS B 1 112 ? -4.227 -18.75 4.605 1 88.38 112 LYS B C 1
ATOM 2646 O O . LYS B 1 112 ? -5.293 -18.922 4.012 1 88.38 112 LYS B O 1
ATOM 2651 N N . GLY B 1 113 ? -3.158 -19.453 4.438 1 89.25 113 GLY B N 1
ATOM 2652 C CA . GLY B 1 113 ? -3.229 -20.641 3.582 1 89.25 113 GLY B CA 1
ATOM 2653 C C . GLY B 1 113 ? -2.762 -20.375 2.164 1 89.25 113 GLY B C 1
ATOM 2654 O O . GLY B 1 113 ? -2.33 -19.266 1.843 1 89.25 113 GLY B O 1
ATOM 2655 N N . ASP B 1 114 ? -2.893 -21.438 1.306 1 92.81 114 ASP B N 1
ATOM 2656 C CA . ASP B 1 114 ? -2.334 -21.344 -0.04 1 92.81 114 ASP B CA 1
ATOM 2657 C C . ASP B 1 114 ? -3.398 -21.625 -1.098 1 92.81 114 ASP B C 1
ATOM 2659 O O . ASP B 1 114 ? -3.072 -21.969 -2.234 1 92.81 114 ASP B O 1
ATOM 2663 N N . SER B 1 115 ? -4.648 -21.406 -0.741 1 92.44 115 SER B N 1
ATOM 2664 C CA . SER B 1 115 ? -5.738 -21.812 -1.625 1 92.44 115 SER B CA 1
ATOM 2665 C C . SER B 1 115 ? -5.762 -20.969 -2.895 1 92.44 115 SER B C 1
ATOM 2667 O O . SER B 1 115 ? -6.348 -21.359 -3.902 1 92.44 115 SER B O 1
ATOM 2669 N N . MET B 1 116 ? -5.086 -19.828 -2.852 1 94.94 116 MET B N 1
ATOM 2670 C CA . MET B 1 116 ? -5.191 -18.891 -3.973 1 94.94 116 MET B CA 1
ATOM 2671 C C . MET B 1 116 ? -3.818 -18.625 -4.582 1 94.94 116 MET B C 1
ATOM 2673 O O . MET B 1 116 ? -3.637 -17.641 -5.293 1 94.94 116 MET B O 1
ATOM 2677 N N . ILE B 1 117 ? -2.836 -19.516 -4.496 1 94.88 117 ILE B N 1
ATOM 2678 C CA . ILE B 1 117 ? -1.43 -19.297 -4.809 1 94.88 117 ILE B CA 1
ATOM 2679 C C . ILE B 1 117 ? -1.26 -19.094 -6.312 1 94.88 117 ILE B C 1
ATOM 2681 O O . ILE B 1 117 ? -0.373 -18.359 -6.75 1 94.88 117 ILE B O 1
ATOM 2685 N N . ASP B 1 118 ? -2.133 -19.672 -7.152 1 94.19 118 ASP B N 1
ATOM 2686 C CA . ASP B 1 118 ? -1.983 -19.547 -8.602 1 94.19 118 ASP B CA 1
ATOM 2687 C C . ASP B 1 118 ? -2.246 -18.125 -9.062 1 94.19 118 ASP B C 1
ATOM 2689 O O . ASP B 1 118 ? -1.841 -17.734 -10.164 1 94.19 118 ASP B O 1
ATOM 2693 N N . LEU B 1 119 ? -2.928 -17.344 -8.266 1 94.44 119 LEU B N 1
ATOM 2694 C CA . LEU B 1 119 ? -3.213 -15.953 -8.602 1 94.44 119 LEU B CA 1
ATOM 2695 C C . LEU B 1 119 ? -2.234 -15.008 -7.91 1 94.44 119 LEU B C 1
ATOM 2697 O O . LEU B 1 119 ? -2.441 -13.797 -7.891 1 94.44 119 LEU B O 1
ATOM 2701 N N . GLY B 1 120 ? -1.221 -15.531 -7.273 1 95.88 120 GLY B N 1
ATOM 2702 C CA . GLY B 1 120 ? -0.201 -14.727 -6.617 1 95.88 120 GLY B CA 1
ATOM 2703 C C . GLY B 1 120 ? -0.622 -14.234 -5.25 1 95.88 120 GLY B C 1
ATOM 2704 O O . GLY B 1 120 ? -0.041 -13.281 -4.723 1 95.88 120 GLY B O 1
ATOM 2705 N N . ILE B 1 121 ? -1.687 -14.773 -4.742 1 96.12 121 ILE B N 1
ATOM 2706 C CA . ILE B 1 121 ? -2.111 -14.461 -3.383 1 96.12 121 ILE B CA 1
ATOM 2707 C C . ILE B 1 121 ? -1.522 -15.484 -2.41 1 96.12 121 ILE B C 1
ATOM 2709 O O . ILE B 1 121 ? -1.862 -16.672 -2.465 1 96.12 121 ILE B O 1
ATOM 2713 N N . LEU B 1 122 ? -0.653 -15.016 -1.508 1 95.44 122 LEU B N 1
ATOM 2714 C CA . LEU B 1 122 ? 0.125 -15.898 -0.646 1 95.44 122 LEU B CA 1
ATOM 2715 C C . LEU B 1 122 ? -0.252 -15.703 0.818 1 95.44 122 LEU B C 1
ATOM 2717 O O . LEU B 1 122 ? -0.781 -14.648 1.189 1 95.44 122 LEU B O 1
ATOM 2721 N N . GLU B 1 123 ? 0.01 -16.75 1.591 1 93.19 123 GLU B N 1
ATOM 2722 C CA . GLU B 1 123 ? -0.139 -16.578 3.033 1 93.19 123 GLU B CA 1
ATOM 2723 C C . GLU B 1 123 ? 0.725 -15.422 3.541 1 93.19 123 GLU B C 1
ATOM 2725 O O . GLU B 1 123 ? 1.882 -15.289 3.139 1 93.19 123 GLU B O 1
ATOM 2730 N N . GLY B 1 124 ? 0.108 -14.625 4.422 1 91.94 124 GLY B N 1
ATOM 2731 C CA . GLY B 1 124 ? 0.821 -13.477 4.953 1 91.94 124 GLY B CA 1
ATOM 2732 C C . GLY B 1 124 ? 0.491 -12.18 4.23 1 91.94 124 GLY B C 1
ATOM 2733 O O . GLY B 1 124 ? 0.753 -11.094 4.746 1 91.94 124 GLY B O 1
ATOM 2734 N N . ASP B 1 125 ? -0.077 -12.352 3.023 1 95.44 125 ASP B N 1
ATOM 2735 C CA . ASP B 1 125 ? -0.556 -11.164 2.314 1 95.44 125 ASP B CA 1
ATOM 2736 C C . ASP B 1 125 ? -1.699 -10.5 3.074 1 95.44 125 ASP B C 1
ATOM 2738 O O . ASP B 1 125 ? -2.359 -11.133 3.898 1 95.44 125 ASP B O 1
ATOM 2742 N N . MET B 1 126 ? -1.826 -9.219 2.85 1 95.62 126 MET B N 1
ATOM 2743 C CA . MET B 1 126 ? -3.064 -8.523 3.184 1 95.62 126 MET B CA 1
ATOM 2744 C C . MET B 1 126 ? -3.844 -8.164 1.923 1 95.62 126 MET B C 1
ATOM 2746 O O . MET B 1 126 ? -3.369 -7.387 1.094 1 95.62 126 MET B O 1
ATOM 2750 N N . VAL B 1 127 ? -5.02 -8.719 1.81 1 96.5 127 VAL B N 1
ATOM 2751 C CA . VAL B 1 127 ? -5.824 -8.422 0.629 1 96.5 127 VAL B CA 1
ATOM 2752 C C . VAL B 1 127 ? -6.723 -7.219 0.911 1 96.5 127 VAL B C 1
ATOM 2754 O O . VAL B 1 127 ? -7.145 -7.004 2.051 1 96.5 127 VAL B O 1
ATOM 2757 N N . ILE B 1 128 ? -6.949 -6.453 -0.071 1 96.81 128 ILE B N 1
ATOM 2758 C CA . ILE B 1 128 ? -7.855 -5.309 -0.037 1 96.81 128 ILE B CA 1
ATOM 2759 C C . ILE B 1 128 ? -9.219 -5.715 -0.594 1 96.81 128 ILE B C 1
ATOM 2761 O O . ILE B 1 128 ? -9.336 -6.059 -1.771 1 96.81 128 ILE B O 1
ATOM 2765 N N . ILE B 1 129 ? -10.219 -5.629 0.259 1 95.06 129 ILE B N 1
ATOM 2766 C CA . ILE B 1 129 ? -11.57 -6.059 -0.082 1 95.06 129 ILE B CA 1
ATOM 2767 C C . ILE B 1 129 ? -12.492 -4.848 -0.144 1 95.06 129 ILE B C 1
ATOM 2769 O O . ILE B 1 129 ? -12.492 -4.012 0.764 1 95.06 129 ILE B O 1
ATOM 2773 N N . GLU B 1 130 ? -13.172 -4.707 -1.231 1 94.5 130 GLU B N 1
ATOM 2774 C CA . GLU B 1 130 ? -14.273 -3.752 -1.313 1 94.5 130 GLU B CA 1
ATOM 2775 C C . GLU B 1 130 ? -15.609 -4.426 -1.019 1 94.5 130 GLU B C 1
ATOM 2777 O O . GLU B 1 130 ? -16.016 -5.359 -1.718 1 94.5 130 GLU B O 1
ATOM 2782 N N . ARG B 1 131 ? -16.203 -3.949 0.002 1 92.5 131 ARG B N 1
ATOM 2783 C CA . ARG B 1 131 ? -17.484 -4.527 0.398 1 92.5 131 ARG B CA 1
ATOM 2784 C C . ARG B 1 131 ? -18.547 -4.297 -0.674 1 92.5 131 ARG B C 1
ATOM 2786 O O . ARG B 1 131 ? -18.625 -3.215 -1.258 1 92.5 131 ARG B O 1
ATOM 2793 N N . GLY B 1 132 ? -19.25 -5.352 -0.962 1 85.94 132 GLY B N 1
ATOM 2794 C CA . GLY B 1 132 ? -20.312 -5.293 -1.953 1 85.94 132 GLY B CA 1
ATOM 2795 C C . GLY B 1 132 ? -20.922 -6.648 -2.273 1 85.94 132 GLY B C 1
ATOM 2796 O O . GLY B 1 132 ? -20.281 -7.68 -2.035 1 85.94 132 GLY B O 1
ATOM 2797 N N . ASN B 1 133 ? -22.125 -6.609 -2.738 1 74.88 133 ASN B N 1
ATOM 2798 C CA . ASN B 1 133 ? -22.828 -7.863 -2.969 1 74.88 133 ASN B CA 1
ATOM 2799 C C . ASN B 1 133 ? -22.953 -8.172 -4.457 1 74.88 133 ASN B C 1
ATOM 2801 O O . ASN B 1 133 ? -23.594 -9.148 -4.844 1 74.88 133 ASN B O 1
ATOM 2805 N N . THR B 1 134 ? -22.281 -7.441 -5.324 1 80.56 134 THR B N 1
ATOM 2806 C CA . THR B 1 134 ? -22.453 -7.621 -6.762 1 80.56 134 THR B CA 1
ATOM 2807 C C . THR B 1 134 ? -21.156 -8.141 -7.398 1 80.56 134 THR B C 1
ATOM 2809 O O . THR B 1 134 ? -20.578 -7.484 -8.266 1 80.56 134 THR B O 1
ATOM 2812 N N . ALA B 1 135 ? -20.75 -9.266 -6.996 1 82.06 135 ALA B N 1
ATOM 2813 C CA . ALA B 1 135 ? -19.547 -9.812 -7.609 1 82.06 135 ALA B CA 1
ATOM 2814 C C . ALA B 1 135 ? -19.875 -10.523 -8.922 1 82.06 135 ALA B C 1
ATOM 2816 O O . ALA B 1 135 ? -20.953 -11.086 -9.078 1 82.06 135 ALA B O 1
ATOM 2817 N N . SER B 1 136 ? -18.984 -10.406 -9.836 1 88.56 136 SER B N 1
ATOM 2818 C CA . SER B 1 136 ? -19.109 -11.062 -11.133 1 88.56 136 SER B CA 1
ATOM 2819 C C . SER B 1 136 ? -18.469 -12.453 -11.102 1 88.56 136 SER B C 1
ATOM 2821 O O . SER B 1 136 ? -17.547 -12.703 -10.336 1 88.56 136 SER B O 1
ATOM 2823 N N . ILE B 1 137 ? -19.047 -13.289 -12.008 1 91.31 137 ILE B N 1
ATOM 2824 C CA . ILE B 1 137 ? -18.453 -14.609 -12.172 1 91.31 137 ILE B CA 1
ATOM 2825 C C . ILE B 1 137 ? -16.984 -14.461 -12.609 1 91.31 137 ILE B C 1
ATOM 2827 O O . ILE B 1 137 ? -16.672 -13.633 -13.461 1 91.31 137 ILE B O 1
ATOM 2831 N N . GLY B 1 138 ? -16.109 -15.18 -12 1 93.12 138 GLY B N 1
ATOM 2832 C CA . GLY B 1 138 ? -14.703 -15.117 -12.336 1 93.12 138 GLY B CA 1
ATOM 2833 C C . GLY B 1 138 ? -13.906 -14.211 -11.414 1 93.12 138 GLY B C 1
ATOM 2834 O O . GLY B 1 138 ? -12.68 -14.25 -11.406 1 93.12 138 GLY B O 1
ATOM 2835 N N . GLN B 1 139 ? -14.594 -13.461 -10.602 1 94 139 GLN B N 1
ATOM 2836 C CA . GLN B 1 139 ? -13.93 -12.523 -9.695 1 94 139 GLN B CA 1
ATOM 2837 C C . GLN B 1 139 ? -13.547 -13.203 -8.383 1 94 139 GLN B C 1
ATOM 2839 O O . GLN B 1 139 ? -14.234 -14.102 -7.918 1 94 139 GLN B O 1
ATOM 2844 N N . VAL B 1 140 ? -12.438 -12.789 -7.895 1 95.31 140 VAL B N 1
ATOM 2845 C CA . VAL B 1 140 ? -12.062 -13.242 -6.562 1 95.31 140 VAL B CA 1
ATOM 2846 C C . VAL B 1 140 ? -12.914 -12.539 -5.512 1 95.31 140 VAL B C 1
ATOM 2848 O O . VAL B 1 140 ? -13 -11.305 -5.496 1 95.31 140 VAL B O 1
ATOM 2851 N N . VAL B 1 141 ? -13.531 -13.344 -4.617 1 94.06 141 VAL B N 1
ATOM 2852 C CA . VAL B 1 141 ? -14.445 -12.781 -3.625 1 94.06 141 VAL B CA 1
ATOM 2853 C C . VAL B 1 141 ? -14.062 -13.273 -2.232 1 94.06 141 VAL B C 1
ATOM 2855 O O . VAL B 1 141 ? -13.422 -14.312 -2.09 1 94.06 141 VAL B O 1
ATOM 2858 N N . LEU B 1 142 ? -14.375 -12.445 -1.29 1 92.81 142 LEU B N 1
ATOM 2859 C CA . LEU B 1 142 ? -14.438 -12.867 0.105 1 92.81 142 LEU B CA 1
ATOM 2860 C C . LEU B 1 142 ? -15.852 -13.297 0.481 1 92.81 142 LEU B C 1
ATOM 2862 O O . LEU B 1 142 ? -16.781 -12.484 0.466 1 92.81 142 LEU B O 1
ATOM 2866 N N . ALA B 1 143 ? -15.977 -14.523 0.813 1 89.12 143 ALA B N 1
ATOM 2867 C CA . ALA B 1 143 ? -17.281 -15.094 1.134 1 89.12 143 ALA B CA 1
ATOM 2868 C C . ALA B 1 143 ? -17.297 -15.672 2.545 1 89.12 143 ALA B C 1
ATOM 2870 O O . ALA B 1 143 ? -16.234 -15.945 3.121 1 89.12 143 ALA B O 1
ATOM 2871 N N . ILE B 1 144 ? -18.469 -15.734 3.02 1 83.19 144 ILE B N 1
ATOM 2872 C CA . ILE B 1 144 ? -18.688 -16.406 4.301 1 83.19 144 ILE B CA 1
ATOM 2873 C C . ILE B 1 144 ? -19.344 -17.75 4.074 1 83.19 144 ILE B C 1
ATOM 2875 O O . ILE B 1 144 ? -20.484 -17.812 3.578 1 83.19 144 ILE B O 1
ATOM 2879 N N . VAL B 1 145 ? -18.594 -18.734 4.316 1 77.88 145 VAL B N 1
ATOM 2880 C CA . VAL B 1 145 ? -19.078 -20.109 4.211 1 77.88 145 VAL B CA 1
ATOM 2881 C C . VAL B 1 145 ? -18.953 -20.812 5.562 1 77.88 145 VAL B C 1
ATOM 2883 O O . VAL B 1 145 ? -17.875 -20.828 6.156 1 77.88 145 VAL B O 1
ATOM 2886 N N . ASP B 1 146 ? -20.078 -21.359 6.027 1 73.62 146 ASP B N 1
ATOM 2887 C CA . ASP B 1 146 ? -20.094 -22.047 7.316 1 73.62 146 ASP B CA 1
ATOM 2888 C C . ASP B 1 146 ? -19.516 -21.156 8.414 1 73.62 146 ASP B C 1
ATOM 2890 O O . ASP B 1 146 ? -18.656 -21.594 9.188 1 73.62 146 ASP B O 1
ATOM 2894 N N . ASN B 1 147 ? -19.703 -19.891 8.281 1 73.56 147 ASN B N 1
ATOM 2895 C CA . ASN B 1 147 ? -19.359 -18.891 9.289 1 73.56 147 ASN B CA 1
ATOM 2896 C C . ASN B 1 147 ? -17.875 -18.562 9.258 1 73.56 147 ASN B C 1
ATOM 2898 O O . ASN B 1 147 ? -17.312 -18.094 10.258 1 73.56 147 ASN B O 1
ATOM 2902 N N . GLU B 1 148 ? -17.266 -18.969 8.172 1 75.5 148 GLU B N 1
ATOM 2903 C CA . GLU B 1 148 ? -15.859 -18.609 8.008 1 75.5 148 GLU B CA 1
ATOM 2904 C C . GLU B 1 148 ? -15.641 -17.812 6.723 1 75.5 148 GLU B C 1
ATOM 2906 O O . GLU B 1 148 ? -16.266 -18.109 5.695 1 75.5 148 GLU B O 1
ATOM 2911 N N . PHE B 1 149 ? -14.727 -16.844 6.898 1 85.5 149 PHE B N 1
ATOM 2912 C CA . PHE B 1 149 ? -14.359 -16.094 5.699 1 85.5 149 PHE B CA 1
ATOM 2913 C C . PHE B 1 149 ? -13.422 -16.906 4.816 1 85.5 149 PHE B C 1
ATOM 2915 O O . PHE B 1 149 ? -12.531 -17.594 5.316 1 85.5 149 PHE B O 1
ATOM 2922 N N . THR B 1 150 ? -13.625 -16.859 3.523 1 87.88 150 THR B N 1
ATOM 2923 C CA . THR B 1 150 ? -12.727 -17.531 2.586 1 87.88 150 THR B CA 1
ATOM 2924 C C . THR B 1 150 ? -12.586 -16.719 1.301 1 87.88 150 THR B C 1
ATOM 2926 O O . THR B 1 150 ? -13.555 -16.094 0.846 1 87.88 150 THR B O 1
ATOM 2929 N N . LEU B 1 151 ? -11.43 -16.734 0.845 1 93.44 151 LEU B N 1
ATOM 2930 C CA . LEU B 1 151 ? -11.148 -16.125 -0.45 1 93.44 151 LEU B CA 1
ATOM 2931 C C . LEU B 1 151 ? -11.203 -17.156 -1.564 1 93.44 151 LEU B C 1
ATOM 2933 O O . LEU B 1 151 ? -10.516 -18.188 -1.496 1 93.44 151 LEU B O 1
ATOM 2937 N N . LYS B 1 152 ? -12.086 -16.938 -2.533 1 93.69 152 LYS B N 1
ATOM 2938 C CA . LYS B 1 152 ? -12.258 -17.859 -3.641 1 93.69 152 LYS B CA 1
ATOM 2939 C C . LYS B 1 152 ? -12.695 -17.141 -4.91 1 93.69 152 LYS B C 1
ATOM 2941 O O . LYS B 1 152 ? -13.047 -15.961 -4.867 1 93.69 152 LYS B O 1
ATOM 2946 N N . VAL B 1 153 ? -12.641 -17.859 -5.98 1 95.12 153 VAL B N 1
ATOM 2947 C CA . VAL B 1 153 ? -13.211 -17.359 -7.23 1 95.12 153 VAL B CA 1
ATOM 2948 C C . VAL B 1 153 ? -14.688 -17.75 -7.312 1 95.12 153 VAL B C 1
ATOM 2950 O O . VAL B 1 153 ? -15.055 -18.891 -7.051 1 95.12 153 VAL B O 1
ATOM 2953 N N . LEU B 1 154 ? -15.516 -16.734 -7.648 1 94 154 LEU B N 1
ATOM 2954 C CA . LEU B 1 154 ? -16.938 -16.984 -7.836 1 94 154 LEU B CA 1
ATOM 2955 C C . LEU B 1 154 ? -17.203 -17.641 -9.188 1 94 154 LEU B C 1
ATOM 2957 O O . LEU B 1 154 ? -16.75 -17.125 -10.219 1 94 154 LEU B O 1
ATOM 2961 N N . ALA B 1 155 ? -17.922 -18.766 -9.117 1 94.25 155 ALA B N 1
ATOM 2962 C CA . ALA B 1 155 ? -18.281 -19.484 -10.336 1 94.25 155 ALA B CA 1
ATOM 2963 C C . ALA B 1 155 ? -19.75 -19.906 -10.312 1 94.25 155 ALA B C 1
ATOM 2965 O O . ALA B 1 155 ? -20.438 -19.734 -9.305 1 94.25 155 ALA B O 1
ATOM 2966 N N . ARG B 1 156 ? -20.188 -20.297 -11.508 1 92 156 ARG B N 1
ATOM 2967 C CA . ARG B 1 156 ? -21.578 -20.734 -11.656 1 92 156 ARG B CA 1
ATOM 2968 C C . ARG B 1 156 ? -21.688 -21.859 -12.672 1 92 156 ARG B C 1
ATOM 2970 O O . ARG B 1 156 ? -21.031 -21.844 -13.711 1 92 156 ARG B O 1
ATOM 2977 N N . ASP B 1 157 ? -22.422 -22.875 -12.289 1 91.56 157 ASP B N 1
ATOM 2978 C CA . ASP B 1 157 ? -22.766 -23.938 -13.234 1 91.56 157 ASP B CA 1
ATOM 2979 C C . ASP B 1 157 ? -24.266 -24.234 -13.188 1 91.56 157 ASP B C 1
ATOM 2981 O O . ASP B 1 157 ? -25.062 -23.406 -12.742 1 91.56 157 ASP B O 1
ATOM 2985 N N . GLN B 1 158 ? -24.672 -25.312 -13.766 1 92.38 158 GLN B N 1
ATOM 2986 C CA . GLN B 1 158 ? -26.078 -25.688 -13.867 1 92.38 158 GLN B CA 1
ATOM 2987 C C . GLN B 1 158 ? -26.719 -25.828 -12.492 1 92.38 158 GLN B C 1
ATOM 2989 O O . GLN B 1 158 ? -27.922 -25.609 -12.328 1 92.38 158 GLN B O 1
ATOM 2994 N N . GLU B 1 159 ? -25.938 -26.141 -11.477 1 89.94 159 GLU B N 1
ATOM 2995 C CA . GLU B 1 159 ? -26.422 -26.344 -10.117 1 89.94 159 GLU B CA 1
ATOM 2996 C C . GLU B 1 159 ? -26.469 -25.047 -9.336 1 89.94 159 GLU B C 1
ATOM 2998 O O . GLU B 1 159 ? -27.062 -24.984 -8.258 1 89.94 159 GLU B O 1
ATOM 3003 N N . GLY B 1 160 ? -25.797 -23.984 -9.883 1 89.12 160 GLY B N 1
ATOM 3004 C CA . GLY B 1 160 ? -25.812 -22.688 -9.219 1 89.12 160 GLY B CA 1
ATOM 3005 C C . GLY B 1 160 ? -24.422 -22.125 -8.992 1 89.12 160 GLY B C 1
ATOM 3006 O O . GLY B 1 160 ? -23.484 -22.469 -9.695 1 89.12 160 GLY B O 1
ATOM 3007 N N . TYR B 1 161 ? -24.391 -21.203 -7.98 1 89.88 161 TYR B N 1
ATOM 3008 C CA . TYR B 1 161 ? -23.125 -20.562 -7.652 1 89.88 161 TYR B CA 1
ATOM 3009 C C . TYR B 1 161 ? -22.266 -21.453 -6.773 1 89.88 161 TYR B C 1
ATOM 3011 O O . TYR B 1 161 ? -22.781 -22.203 -5.945 1 89.88 161 TYR B O 1
ATOM 3019 N N . TYR B 1 162 ? -21.031 -21.375 -7.023 1 92.44 162 TYR B N 1
ATOM 3020 C CA . TYR B 1 162 ? -20.078 -22.062 -6.164 1 92.44 162 TYR B CA 1
ATOM 3021 C C . TYR B 1 162 ? -18.734 -21.328 -6.133 1 92.44 162 TYR B C 1
ATOM 3023 O O . TYR B 1 162 ? -18.547 -20.359 -6.879 1 92.44 162 TYR B O 1
ATOM 3031 N N . LEU B 1 163 ? -17.844 -21.734 -5.219 1 92.94 163 LEU B N 1
ATOM 3032 C CA . LEU B 1 163 ? -16.547 -21.078 -5.012 1 92.94 163 LEU B CA 1
ATOM 3033 C C . LEU B 1 163 ? -15.406 -22.031 -5.367 1 92.94 163 LEU B C 1
ATOM 3035 O O . LEU B 1 163 ? -15.453 -23.219 -5.047 1 92.94 163 LEU B O 1
ATOM 3039 N N . GLU B 1 164 ? -14.406 -21.422 -6.047 1 94.75 164 GLU B N 1
ATOM 3040 C CA . GLU B 1 164 ? -13.266 -22.234 -6.477 1 94.75 164 GLU B CA 1
ATOM 3041 C C . GLU B 1 164 ? -11.953 -21.656 -5.957 1 94.75 164 GLU B C 1
ATOM 3043 O O . GLU B 1 164 ? -11.734 -20.438 -6.012 1 94.75 164 GLU B O 1
ATOM 3048 N N . ALA B 1 165 ? -11.117 -22.547 -5.461 1 94.31 165 ALA B N 1
ATOM 3049 C CA . ALA B 1 165 ? -9.734 -22.188 -5.168 1 94.31 165 ALA B CA 1
ATOM 3050 C C . ALA B 1 165 ? -8.906 -22.094 -6.445 1 94.31 165 ALA B C 1
ATOM 3052 O O . ALA B 1 165 ? -9.359 -22.5 -7.516 1 94.31 165 ALA B O 1
ATOM 3053 N N . ARG B 1 166 ? -7.781 -21.438 -6.395 1 94.38 166 ARG B N 1
ATOM 3054 C CA . ARG B 1 166 ? -6.812 -21.422 -7.484 1 94.38 166 ARG B CA 1
ATOM 3055 C C . ARG B 1 166 ? -5.461 -21.953 -7.023 1 94.38 166 ARG B C 1
ATOM 3057 O O . ARG B 1 166 ? -4.516 -21.188 -6.844 1 94.38 166 ARG B O 1
ATOM 3064 N N . ASN B 1 167 ? -5.434 -23.234 -6.914 1 94 167 ASN B N 1
ATOM 3065 C CA . ASN B 1 167 ? -4.242 -24 -6.574 1 94 167 ASN B CA 1
ATOM 3066 C C . ASN B 1 167 ? -4.199 -25.328 -7.328 1 94 167 ASN B C 1
ATOM 3068 O O . ASN B 1 167 ? -4.648 -26.359 -6.816 1 94 167 ASN B O 1
ATOM 3072 N N . GLU B 1 168 ? -3.641 -25.281 -8.477 1 90.25 168 GLU B N 1
ATOM 3073 C CA . GLU B 1 168 ? -3.646 -26.438 -9.367 1 90.25 168 GLU B CA 1
ATOM 3074 C C . GLU B 1 168 ? -2.852 -27.594 -8.773 1 90.25 168 GLU B C 1
ATOM 3076 O O . GLU B 1 168 ? -3.225 -28.766 -8.938 1 90.25 168 GLU B O 1
ATOM 3081 N N . LYS B 1 169 ? -1.767 -27.312 -8.086 1 89.62 169 LYS B N 1
ATOM 3082 C CA . LYS B 1 169 ? -0.904 -28.344 -7.504 1 89.62 169 LYS B CA 1
ATOM 3083 C C . LYS B 1 169 ? -1.628 -29.109 -6.406 1 89.62 169 LYS B C 1
ATOM 3085 O O . LYS B 1 169 ? -1.366 -30.297 -6.199 1 89.62 169 LYS B O 1
ATOM 3090 N N . ARG B 1 170 ? -2.594 -28.438 -5.77 1 89.19 170 ARG B N 1
ATOM 3091 C CA . ARG B 1 170 ? -3.332 -29.078 -4.684 1 89.19 170 ARG B CA 1
ATOM 3092 C C . ARG B 1 170 ? -4.828 -29.094 -4.973 1 89.19 170 ARG B C 1
ATOM 3094 O O . ARG B 1 170 ? -5.645 -28.875 -4.074 1 89.19 170 ARG B O 1
ATOM 3101 N N . GLY B 1 171 ? -5.145 -29.281 -6.227 1 84.94 171 GLY B N 1
ATOM 3102 C CA . GLY B 1 171 ? -6.535 -29.266 -6.656 1 84.94 171 GLY B CA 1
ATOM 3103 C C . GLY B 1 171 ? -7.422 -30.203 -5.863 1 84.94 171 GLY B C 1
ATOM 3104 O O . GLY B 1 171 ? -8.547 -29.844 -5.508 1 84.94 171 GLY B O 1
ATOM 3105 N N . ARG B 1 172 ? -6.965 -31.375 -5.477 1 87.25 172 ARG B N 1
ATOM 3106 C CA . ARG B 1 172 ? -7.734 -32.375 -4.746 1 87.25 172 ARG B CA 1
ATOM 3107 C C . ARG B 1 172 ? -8.016 -31.922 -3.322 1 87.25 172 ARG B C 1
ATOM 3109 O O . ARG B 1 172 ? -9.023 -32.312 -2.725 1 87.25 172 ARG B O 1
ATOM 3116 N N . ASP B 1 173 ? -7.125 -31.062 -2.785 1 87.06 173 ASP B N 1
ATOM 3117 C CA . ASP B 1 173 ? -7.238 -30.578 -1.413 1 87.06 173 ASP B CA 1
ATOM 3118 C C . ASP B 1 173 ? -8.234 -29.438 -1.316 1 87.06 173 ASP B C 1
ATOM 3120 O O . ASP B 1 173 ? -8.703 -29.094 -0.225 1 87.06 173 ASP B O 1
ATOM 3124 N N . TYR B 1 174 ? -8.555 -28.906 -2.498 1 88 174 TYR B N 1
ATOM 3125 C CA . TYR B 1 174 ? -9.438 -27.75 -2.506 1 88 174 TYR B CA 1
ATOM 3126 C C . TYR B 1 174 ? -10.617 -27.969 -3.453 1 88 174 TYR B C 1
ATOM 3128 O O . TYR B 1 174 ? -10.711 -27.297 -4.492 1 88 174 TYR B O 1
ATOM 3136 N N . PRO B 1 175 ? -11.547 -28.766 -3.051 1 88.38 175 PRO B N 1
ATOM 3137 C CA . PRO B 1 175 ? -12.727 -28.953 -3.895 1 88.38 175 PRO B CA 1
ATOM 3138 C C . PRO B 1 175 ? -13.625 -27.719 -3.936 1 88.38 175 PRO B C 1
ATOM 3140 O O . PRO B 1 175 ? -13.578 -26.891 -3.023 1 88.38 175 PRO B O 1
ATOM 3143 N N . PRO B 1 176 ? -14.391 -27.656 -5.062 1 91.56 176 PRO B N 1
ATOM 3144 C CA . PRO B 1 176 ? -15.352 -26.547 -5.109 1 91.56 176 PRO B CA 1
ATOM 3145 C C . PRO B 1 176 ? -16.297 -26.547 -3.906 1 91.56 176 PRO B C 1
ATOM 3147 O O . PRO B 1 176 ? -16.688 -27.609 -3.412 1 91.56 176 PRO B O 1
ATOM 3150 N N . ILE B 1 177 ? -16.578 -25.359 -3.436 1 88.44 177 ILE B N 1
ATOM 3151 C CA . ILE B 1 177 ? -17.484 -25.188 -2.301 1 88.44 177 ILE B CA 1
ATOM 3152 C C . ILE B 1 177 ? -18.859 -24.781 -2.799 1 88.44 177 ILE B C 1
ATOM 3154 O O . ILE B 1 177 ? -19.031 -23.703 -3.35 1 88.44 177 ILE B O 1
ATOM 3158 N N . ARG B 1 178 ? -19.781 -25.641 -2.688 1 88.31 178 ARG B N 1
ATOM 3159 C CA . ARG B 1 178 ? -21.172 -25.344 -3.014 1 88.31 178 ARG B CA 1
ATOM 3160 C C . ARG B 1 178 ? -21.969 -25.047 -1.753 1 88.31 178 ARG B C 1
ATOM 3162 O O . ARG B 1 178 ? -21.953 -25.812 -0.795 1 88.31 178 ARG B O 1
ATOM 3169 N N . PRO B 1 179 ? -22.453 -23.812 -1.811 1 77.62 179 PRO B N 1
ATOM 3170 C CA . PRO B 1 179 ? -23.203 -23.484 -0.602 1 77.62 179 PRO B CA 1
ATOM 3171 C C . PRO B 1 179 ? -24.375 -24.438 -0.359 1 77.62 179 PRO B C 1
ATOM 3173 O O . PRO B 1 179 ? -25.031 -24.875 -1.312 1 77.62 179 PRO B O 1
ATOM 3176 N N . GLU B 1 180 ? -24.391 -25.016 0.863 1 74.94 180 GLU B N 1
ATOM 3177 C CA . GLU B 1 180 ? -25.547 -25.828 1.207 1 74.94 180 GLU B CA 1
ATOM 3178 C C . GLU B 1 180 ? -26.797 -24.953 1.379 1 74.94 180 GLU B C 1
ATOM 3180 O O . GLU B 1 180 ? -27.906 -25.375 1.025 1 74.94 180 GLU B O 1
ATOM 3185 N N . GLN B 1 181 ? -26.703 -23.844 1.978 1 71.56 181 GLN B N 1
ATOM 3186 C CA . GLN B 1 181 ? -27.828 -22.922 2.158 1 71.56 181 GLN B CA 1
ATOM 3187 C C . GLN B 1 181 ? -27.625 -21.641 1.353 1 71.56 181 GLN B C 1
ATOM 3189 O O . GLN B 1 181 ? -27.719 -21.656 0.124 1 71.56 181 GLN B O 1
ATOM 3194 N N . LYS B 1 182 ? -26.969 -20.609 2.023 1 73.12 182 LYS B N 1
ATOM 3195 C CA . LYS B 1 182 ? -26.859 -19.312 1.369 1 73.12 182 LYS B CA 1
ATOM 3196 C C . LYS B 1 182 ? -25.391 -18.891 1.232 1 73.12 182 LYS B C 1
ATOM 3198 O O . LYS B 1 182 ? -24.594 -19.125 2.141 1 73.12 182 LYS B O 1
ATOM 3203 N N . LEU B 1 183 ? -24.969 -18.625 0.043 1 78.38 183 LEU B N 1
ATOM 3204 C CA . LEU B 1 183 ? -23.672 -18.016 -0.221 1 78.38 183 LEU B CA 1
ATOM 3205 C C . LEU B 1 183 ? -23.703 -16.516 0.071 1 78.38 183 LEU B C 1
ATOM 3207 O O . LEU B 1 183 ? -24.516 -15.789 -0.508 1 78.38 183 LEU B O 1
ATOM 3211 N N . GLU B 1 184 ? -22.969 -16.156 1.109 1 85.06 184 GLU B N 1
ATOM 3212 C CA . GLU B 1 184 ? -22.875 -14.734 1.425 1 85.06 184 GLU B CA 1
ATOM 3213 C C . GLU B 1 184 ? -21.547 -14.148 0.974 1 85.06 184 GLU B C 1
ATOM 3215 O O . GLU B 1 184 ? -20.484 -14.594 1.423 1 85.06 184 GLU B O 1
ATOM 3220 N N . ILE B 1 185 ? -21.641 -13.266 0.111 1 89.56 185 ILE B N 1
ATOM 3221 C CA . ILE B 1 185 ? -20.438 -12.562 -0.346 1 89.56 185 ILE B CA 1
ATOM 3222 C C . ILE B 1 185 ? -20.234 -11.305 0.487 1 89.56 185 ILE B C 1
ATOM 3224 O O . ILE B 1 185 ? -21.094 -10.422 0.517 1 89.56 185 ILE B O 1
ATOM 3228 N N . TYR B 1 186 ? -19.188 -11.25 1.147 1 89.69 186 TYR B N 1
ATOM 3229 C CA . TYR B 1 186 ? -18.844 -10.102 1.984 1 89.69 186 TYR B CA 1
ATOM 3230 C C . TYR B 1 186 ? -18.297 -8.953 1.143 1 89.69 186 TYR B C 1
ATOM 3232 O O . TYR B 1 186 ? -18.594 -7.785 1.416 1 89.69 186 TYR B O 1
ATOM 3240 N N . GLY B 1 187 ? -17.484 -9.289 0.112 1 93.38 187 GLY B N 1
ATOM 3241 C CA . GLY B 1 187 ? -16.906 -8.312 -0.797 1 93.38 187 GLY B CA 1
ATOM 3242 C C . GLY B 1 187 ? -16.031 -8.93 -1.866 1 93.38 187 GLY B C 1
ATOM 3243 O O . GLY B 1 187 ? -15.984 -10.156 -2.002 1 93.38 187 GLY B O 1
ATOM 3244 N N . PHE B 1 188 ? -15.43 -8.047 -2.688 1 93.81 188 PHE B N 1
ATOM 3245 C CA . PHE B 1 188 ? -14.594 -8.578 -3.758 1 93.81 188 PHE B CA 1
ATOM 3246 C C . PHE B 1 188 ? -13.18 -8.008 -3.672 1 93.81 188 PHE B C 1
ATOM 3248 O O . PHE B 1 188 ? -12.977 -6.906 -3.16 1 93.81 188 PHE B O 1
ATOM 3255 N N . TYR B 1 189 ? -12.297 -8.836 -4.16 1 95.75 189 TYR B N 1
ATOM 3256 C CA . TYR B 1 189 ? -10.867 -8.562 -4.145 1 95.75 189 TYR B CA 1
ATOM 3257 C C . TYR B 1 189 ? -10.508 -7.461 -5.129 1 95.75 189 TYR B C 1
ATOM 3259 O O . TYR B 1 189 ? -10.852 -7.539 -6.312 1 95.75 189 TYR B O 1
ATOM 3267 N N . VAL B 1 190 ? -9.766 -6.371 -4.566 1 96.38 190 VAL B N 1
ATOM 3268 C CA . VAL B 1 190 ? -9.414 -5.293 -5.484 1 96.38 190 VAL B CA 1
ATOM 3269 C C . VAL B 1 190 ? -7.902 -5.082 -5.477 1 96.38 190 VAL B C 1
ATOM 3271 O O . VAL B 1 190 ? -7.379 -4.266 -6.242 1 96.38 190 VAL B O 1
ATOM 3274 N N . GLY B 1 191 ? -7.188 -5.758 -4.641 1 97.44 191 GLY B N 1
ATOM 3275 C CA . GLY B 1 191 ? -5.742 -5.637 -4.586 1 97.44 191 GLY B CA 1
ATOM 3276 C C . GLY B 1 191 ? -5.133 -6.301 -3.363 1 97.44 191 GLY B C 1
ATOM 3277 O O . GLY B 1 191 ? -5.832 -6.973 -2.602 1 97.44 191 GLY B O 1
ATOM 3278 N N . LEU B 1 192 ? -3.805 -6.16 -3.217 1 97.88 192 LEU B N 1
ATOM 3279 C CA . LEU B 1 192 ? -3.156 -6.703 -2.027 1 97.88 192 LEU B CA 1
ATOM 3280 C C . LEU B 1 192 ? -1.868 -5.949 -1.719 1 97.88 192 LEU B C 1
ATOM 3282 O O . LEU B 1 192 ? -1.369 -5.195 -2.557 1 97.88 192 LEU B O 1
ATOM 3286 N N . ILE B 1 193 ? -1.476 -5.98 -0.482 1 98.06 193 ILE B N 1
ATOM 3287 C CA . ILE B 1 193 ? -0.158 -5.531 -0.045 1 98.06 193 ILE B CA 1
ATOM 3288 C C . ILE B 1 193 ? 0.591 -6.688 0.61 1 98.06 193 ILE B C 1
ATOM 3290 O O . ILE B 1 193 ? -0.016 -7.535 1.273 1 98.06 193 ILE B O 1
ATOM 3294 N N . ARG B 1 194 ? 1.922 -6.777 0.303 1 97.69 194 ARG B N 1
ATOM 3295 C CA . ARG B 1 194 ? 2.762 -7.863 0.795 1 97.69 194 ARG B CA 1
ATOM 3296 C C . ARG B 1 194 ? 4.055 -7.328 1.398 1 97.69 194 ARG B C 1
ATOM 3298 O O . ARG B 1 194 ? 4.738 -6.504 0.784 1 97.69 194 ARG B O 1
ATOM 3305 N N . LYS B 1 195 ? 4.352 -7.793 2.59 1 96.12 195 LYS B N 1
ATOM 3306 C CA . LYS B 1 195 ? 5.66 -7.551 3.191 1 96.12 195 LYS B CA 1
ATOM 3307 C C . LYS B 1 195 ? 6.586 -8.75 2.992 1 96.12 195 LYS B C 1
ATOM 3309 O O . LYS B 1 195 ? 6.195 -9.891 3.252 1 96.12 195 LYS B O 1
AT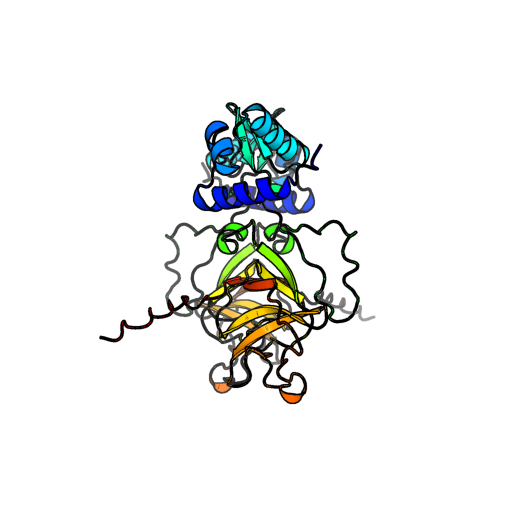OM 3314 N N . ALA B 1 196 ? 7.75 -8.414 2.451 1 92.31 196 ALA B N 1
ATOM 3315 C CA . ALA B 1 196 ? 8.703 -9.5 2.24 1 92.31 196 ALA B CA 1
ATOM 3316 C C . ALA B 1 196 ? 9.297 -9.977 3.562 1 92.31 196 ALA B C 1
ATOM 3318 O O . ALA B 1 196 ? 9.5 -9.172 4.48 1 92.31 196 ALA B O 1
ATOM 3319 N N . HIS B 1 197 ? 9.391 -11.297 3.799 1 73.94 197 HIS B N 1
ATOM 3320 C CA . HIS B 1 197 ? 10.047 -11.836 4.984 1 73.94 197 HIS B CA 1
ATOM 3321 C C . HIS B 1 197 ? 11.562 -11.836 4.824 1 73.94 197 HIS B C 1
ATOM 3323 O O . HIS B 1 197 ? 12.078 -12.289 3.803 1 73.94 197 HIS B O 1
ATOM 3329 N N . VAL B 1 198 ? 12.219 -10.766 5.258 1 56.5 198 VAL B N 1
ATOM 3330 C CA . VAL B 1 198 ? 13.672 -10.742 5.148 1 56.5 198 VAL B CA 1
ATOM 3331 C C . VAL B 1 198 ? 14.281 -11.797 6.066 1 56.5 198 VAL B C 1
ATOM 3333 O O . VAL B 1 198 ? 13.938 -11.875 7.246 1 56.5 198 VAL B O 1
ATOM 3336 N N . ALA B 1 199 ? 14.68 -12.914 5.523 1 50.78 199 ALA B N 1
ATOM 3337 C CA . ALA B 1 199 ? 15.477 -13.789 6.383 1 50.78 199 ALA B CA 1
ATOM 3338 C C . ALA B 1 199 ? 16.547 -12.992 7.137 1 50.78 199 ALA B C 1
ATOM 3340 O O . ALA B 1 199 ? 17.125 -12.055 6.59 1 50.78 199 ALA B O 1
ATOM 3341 N N . PRO B 1 200 ? 16.5 -13.008 8.492 1 43.59 200 PRO B N 1
ATOM 3342 C CA . PRO B 1 200 ? 17.562 -12.336 9.25 1 43.59 200 PRO B CA 1
ATOM 3343 C C . PRO B 1 200 ? 18.953 -12.547 8.633 1 43.59 200 PRO B C 1
ATOM 3345 O O . PRO B 1 200 ? 19.203 -13.586 8.016 1 43.59 200 PRO B O 1
ATOM 3348 N N . HIS B 1 201 ? 19.516 -11.516 8.273 1 39.25 201 HIS B N 1
ATOM 3349 C CA . HIS B 1 201 ? 20.938 -11.57 7.977 1 39.25 201 HIS B CA 1
ATOM 3350 C C . HIS B 1 201 ? 21.672 -12.469 8.961 1 39.25 201 HIS B C 1
ATOM 3352 O O . HIS B 1 201 ? 21.578 -12.281 10.18 1 39.25 201 HIS B O 1
ATOM 3358 N N . ARG B 1 202 ? 21.844 -13.711 8.719 1 36.31 202 ARG B N 1
ATOM 3359 C CA . ARG B 1 202 ? 22.812 -14.367 9.594 1 36.31 202 ARG B CA 1
ATOM 3360 C C . ARG B 1 202 ? 24.125 -13.609 9.641 1 36.31 202 ARG B C 1
ATOM 3362 O O . ARG B 1 202 ? 24.75 -13.375 8.602 1 36.31 202 ARG B O 1
ATOM 3369 N N . PRO B 1 203 ? 24.344 -13 10.773 1 36.06 203 PRO B N 1
ATOM 3370 C CA . PRO B 1 203 ? 25.672 -12.422 10.898 1 36.06 203 PRO B CA 1
ATOM 3371 C C . PRO B 1 203 ? 26.766 -13.367 10.406 1 36.06 203 PRO B C 1
ATOM 3373 O O . PRO B 1 203 ? 26.641 -14.594 10.523 1 36.06 203 PRO B O 1
ATOM 3376 N N . HIS B 1 204 ? 27.406 -13.008 9.445 1 30.95 204 HIS B N 1
ATOM 3377 C CA . HIS B 1 204 ? 28.641 -13.734 9.172 1 30.95 204 HIS B CA 1
ATOM 3378 C C . HIS B 1 204 ? 29.391 -14.07 10.453 1 30.95 204 HIS B C 1
ATOM 3380 O O . HIS B 1 204 ? 29.562 -13.203 11.32 1 30.95 204 HIS B O 1
ATOM 3386 N N . ALA B 1 205 ? 29.531 -15.227 10.867 1 35.09 205 ALA B N 1
ATOM 3387 C CA . ALA B 1 205 ? 30.391 -15.656 11.969 1 35.09 205 ALA B CA 1
ATOM 3388 C C . ALA B 1 205 ? 31.797 -15.078 11.82 1 35.09 205 ALA B C 1
ATOM 3390 O O . ALA B 1 205 ? 32.375 -15.125 10.742 1 35.09 205 ALA B O 1
ATOM 3391 N N . ARG B 1 206 ? 32.281 -14.273 12.719 1 34.94 206 ARG B N 1
ATOM 3392 C CA . ARG B 1 206 ? 33.656 -13.836 12.883 1 34.94 206 ARG B CA 1
ATOM 3393 C C . ARG B 1 206 ? 34.625 -14.984 12.609 1 34.94 206 ARG B C 1
ATOM 3395 O O . ARG B 1 206 ? 34.375 -16.125 13.031 1 34.94 206 ARG B O 1
ATOM 3402 N N . PRO B 1 207 ? 35.438 -14.836 11.656 1 31.25 207 PRO B N 1
ATOM 3403 C CA . PRO B 1 207 ? 36.5 -15.828 11.508 1 31.25 207 PRO B CA 1
ATOM 3404 C C . PRO B 1 207 ? 37.156 -16.203 12.836 1 31.25 207 PRO B C 1
ATOM 3406 O O . PRO B 1 207 ? 37.281 -15.367 13.727 1 31.25 207 PRO B O 1
ATOM 3409 N N . GLY B 1 208 ? 36.875 -17.328 13.422 1 30.2 208 GLY B N 1
ATOM 3410 C CA . GLY B 1 208 ? 37.656 -17.875 14.516 1 30.2 208 GLY B CA 1
ATOM 3411 C C . GLY B 1 208 ? 39.156 -17.578 14.406 1 30.2 208 GLY B C 1
ATOM 3412 O O . GLY B 1 208 ? 39.688 -17.547 13.305 1 30.2 208 GLY B O 1
ATOM 3413 N N . SER B 1 209 ? 39.781 -16.828 15.445 1 29.62 209 SER B N 1
ATOM 3414 C CA . SER B 1 209 ? 41.188 -16.719 15.844 1 29.62 209 SER B CA 1
ATOM 3415 C C . SER B 1 209 ? 41.875 -18.062 15.828 1 29.62 209 SER B C 1
ATOM 3417 O O . SER B 1 209 ? 41.406 -19.016 16.438 1 29.62 209 SER B O 1
ATOM 3419 N N . SER B 1 210 ? 42.594 -18.469 14.852 1 25.31 210 SER B N 1
ATOM 3420 C CA . SER B 1 210 ? 43.719 -19.375 14.93 1 25.31 210 SER B CA 1
ATOM 3421 C C . SER B 1 210 ? 44.594 -19.062 16.141 1 25.31 210 SER B C 1
ATOM 3423 O O . SER B 1 210 ? 45.125 -17.969 16.25 1 25.31 210 SER B O 1
ATOM 3425 N N . LEU B 1 211 ? 44.312 -19.703 17.375 1 21.41 211 LEU B N 1
ATOM 3426 C CA . LEU B 1 211 ? 45.438 -20.234 18.109 1 21.41 211 LEU B CA 1
ATOM 3427 C C . LEU B 1 211 ? 46.125 -21.375 17.344 1 21.41 211 LEU B C 1
ATOM 3429 O O . LEU B 1 211 ? 45.438 -22.156 16.688 1 21.41 211 LEU B O 1
#

InterPro domains:
  IPR006197 Peptidase S24, LexA-like [PR00726] (107-117)
  IPR006197 Peptidase S24, LexA-like [PR00726] (118-129)
  IPR006197 Peptidase S24, LexA-like [PR00726] (146-158)
  IPR015927 Peptidase S24/S26A/S26B/S26C [PF00717] (76-188)
  IPR036286 LexA/Signal peptidase-like superfamily [SSF51306] (76-194)
  IPR039418 LexA-like [cd06529] (107-187)
  IPR050077 LexA repressor [PTHR33516] (79-196)

Nearest PDB structures (foldseek):
  8gmt-assembly1_A  TM=8.820E-01  e=1.167E-08  Escherichia coli
  6a2r-assembly1_A  TM=8.640E-01  e=1.309E-08  Mycobacterium tuberculosis H37Rv
  6a2s-assembly1_C  TM=9.091E-01  e=5.512E-08  Mycobacterium tuberculosis H37Rv
  3k2z-assembly1_A  TM=4.754E-01  e=9.332E-12  Thermotoga maritima
  3k2z-assembly1_B  TM=4.623E-01  e=5.239E-11  Thermotoga maritima

Solvent-accessible surface area (backbone atoms only — not comparable to full-atom values): 24116 Å² total; per-residue (Å²): 130,80,78,75,63,59,62,61,58,47,23,53,48,45,36,50,26,69,76,67,71,51,67,71,51,75,71,53,45,21,60,75,68,71,46,86,54,67,68,55,46,50,50,52,54,50,50,37,34,74,72,44,31,33,45,82,35,87,94,78,37,61,38,74,37,75,62,55,63,43,35,44,42,49,72,66,44,50,42,75,60,73,71,79,62,78,77,57,76,74,46,69,44,42,67,64,71,73,67,53,77,46,57,58,37,40,37,33,32,51,39,76,56,60,51,37,44,73,76,41,43,46,56,69,23,33,36,34,28,38,56,43,81,77,75,52,79,70,36,47,28,35,26,43,54,89,70,6,46,43,73,28,29,34,41,71,56,98,91,38,66,33,33,33,54,37,30,78,92,48,41,88,81,44,64,70,45,63,56,87,75,75,78,41,56,59,17,32,60,45,28,37,42,36,71,49,82,72,73,74,74,71,72,76,75,72,78,78,81,83,126,129,79,78,76,64,59,62,60,58,47,23,53,49,46,37,50,27,70,76,66,71,53,67,70,52,73,71,54,44,20,62,76,67,70,45,87,53,68,68,54,46,50,49,53,54,50,50,38,34,74,73,44,31,32,43,81,34,87,93,78,38,61,38,74,36,76,62,55,64,42,35,43,41,48,71,68,46,52,45,72,61,75,71,79,58,81,78,57,74,72,46,68,44,43,66,64,70,73,67,54,76,48,56,61,36,41,35,32,32,47,38,73,57,59,51,37,42,72,76,40,44,45,56,71,23,33,36,34,28,39,55,44,80,80,75,51,79,70,36,46,28,35,28,40,53,90,67,6,42,44,72,27,28,33,41,72,56,97,91,39,65,32,33,33,55,39,29,79,93,49,43,87,82,45,63,71,47,61,57,88,78,73,76,41,56,58,16,32,59,44,28,36,43,36,71,49,81,72,72,75,78,70,72,76,75,72,78,78,79,84,127

Organism: NCBI:txid1233

pLDDT: mean 83.44, std 19.53, range [21.31, 98.06]